Protein AF-0000000072586887 (afdb_homodimer)

Secondary structure (DSSP, 8-state):
-HHHHHHHHHHHHHHTTSTHHHHHHS--HHHHHHHHHHHHHHHHHHHHHHHHHIIIII--SS--SHHHHHHHHHHHHHTTTHHHHHHHHHHTT-GGG-SSHHHHHHHHT-GGGHHHHHHHHHHHHHHHHTTT-HHHHHHHHHHHHHHHHHHHHHHHHHHHHHHHHHSPPPSSSSHHHHHHHHHT---THHHHT----HHHHHHHHHHHHHHHHHHHHHHHHHHHHHHHHH--/-HHHHHHHHHHHHHHTTSTHHHHHHS--HHHHHHHHHHHHHHHHHHHHHHHHHIIIII--SS--SHHHHHHHHHHHHHTTTHHHHHHHHHHTT-GGG-SSHHHHHHHHT-GGGHHHHHHHHHHHHHHHHTTT-HHHHHHHHHHHHHHHHHHHHHHHHHHHHHHHHHSPPPSSSSHHHHHHHHHT---THHHHT----HHHHHHHHHHHHHHHHHHHHHHHHHHHHHHHHHH-

Organism: Burkholderia pseudomallei (strain K96243) (NCBI:txid272560)

Nearest PDB structures (foldseek):
  8twt-assembly1_A  TM=8.605E-01  e=7.115E-09  Aetokthonos hydrillicola
  8ji7-assembly1_A  TM=8.996E-01  e=1.789E-08  Aetokthonos hydrillicola Thurmond2011
  8ji7-assembly1_B  TM=8.968E-01  e=2.776E-08  Aetokthonos hydrillicola Thurmond2011
  8tww-assembly1_B  TM=8.960E-01  e=8.696E-08  Aetokthonos hydrillicola
  8zvh-assembly1_A  TM=8.916E-01  e=9.921E-08  Aetokthonos hydrillicola Thurmond2011

Solvent-accessible surface area (backbone atoms only — not comparable to full-atom values): 24276 Å² total; per-residue (Å²): 72,53,67,59,52,50,50,44,53,53,53,44,59,58,54,70,72,42,69,45,52,65,55,67,70,68,56,50,71,73,47,48,55,50,45,51,52,64,46,46,55,50,41,50,54,46,38,52,50,49,24,47,43,27,64,70,41,66,42,56,94,75,55,82,47,69,63,41,44,42,47,35,63,29,37,61,54,60,43,54,49,44,59,30,45,52,51,30,27,51,73,61,67,51,29,69,71,10,58,22,42,65,44,29,48,50,56,55,66,26,76,87,32,43,60,53,51,51,42,47,49,53,48,47,32,48,42,58,69,27,54,89,40,59,66,39,42,46,39,47,50,49,41,50,49,48,54,48,51,59,53,40,56,53,37,21,55,53,29,49,54,49,20,74,72,70,72,51,78,39,36,42,51,8,58,59,41,56,50,51,50,66,78,45,51,64,67,58,73,75,45,51,80,43,86,60,54,72,68,54,44,53,50,33,50,50,42,38,52,50,48,52,53,41,47,50,54,41,45,53,48,49,40,52,52,48,49,57,56,61,73,103,70,52,68,60,54,50,50,45,54,54,54,44,60,59,54,70,73,41,68,45,54,64,54,67,70,68,57,50,71,74,47,48,54,47,43,50,54,64,46,47,55,50,42,51,53,47,39,51,50,50,25,47,42,28,64,71,39,64,42,56,94,76,57,84,48,70,64,41,44,44,47,35,62,30,36,61,55,60,42,53,50,45,59,30,42,52,52,30,27,51,72,63,67,51,29,67,72,10,60,23,42,65,43,30,50,51,57,54,65,26,74,88,32,44,60,54,52,52,42,46,49,53,50,49,32,49,44,57,69,26,54,88,42,57,68,39,42,47,39,48,49,50,42,51,49,46,53,47,51,60,53,41,57,54,34,21,55,53,29,49,54,49,21,72,73,71,72,49,78,38,36,42,51,8,58,60,42,54,50,50,49,66,77,45,52,64,69,59,71,77,46,51,79,42,86,59,55,72,68,54,45,53,49,34,50,50,43,39,50,51,48,53,54,41,48,50,52,41,46,54,48,49,40,52,52,47,51,58,54,61,73,105

Structure (mmCIF, N/CA/C/O backbone):
data_AF-0000000072586887-model_v1
#
loop_
_entity.id
_entity.type
_entity.pdbx_description
1 polymer 'Iron-containing redox enzyme family protein'
#
loop_
_atom_site.group_PDB
_atom_site.id
_atom_site.type_symbol
_atom_site.label_atom_id
_atom_site.label_alt_id
_atom_site.label_comp_id
_atom_site.label_asym_id
_atom_site.label_entity_id
_atom_site.label_seq_id
_atom_site.pdbx_PDB_ins_code
_atom_site.Cartn_x
_atom_site.Cartn_y
_atom_site.Cartn_z
_atom_site.occupancy
_atom_site.B_iso_or_equiv
_atom_site.auth_seq_id
_atom_site.auth_comp_id
_atom_site.auth_asym_id
_atom_site.auth_atom_id
_atom_site.pdbx_PDB_model_num
ATOM 1 N N . MET A 1 1 ? 21.469 -9.984 -18.703 1 91.44 1 MET A N 1
ATOM 2 C CA . MET A 1 1 ? 20.094 -10.305 -18.328 1 91.44 1 MET A CA 1
ATOM 3 C C . MET A 1 1 ? 19.859 -11.812 -18.344 1 91.44 1 MET A C 1
ATOM 5 O O . MET A 1 1 ? 19.094 -12.336 -17.531 1 91.44 1 MET A O 1
ATOM 9 N N . ARG A 1 2 ? 20.594 -12.586 -19.078 1 89.19 2 ARG A N 1
ATOM 10 C CA . ARG A 1 2 ? 20.438 -14.039 -19.125 1 89.19 2 ARG A CA 1
ATOM 11 C C . ARG A 1 2 ? 20.734 -14.664 -17.766 1 89.19 2 ARG A C 1
ATOM 13 O O . ARG A 1 2 ? 20 -15.523 -17.297 1 89.19 2 ARG A O 1
ATOM 20 N N . GLU A 1 3 ? 21.797 -14.195 -17.188 1 91.81 3 GLU A N 1
ATOM 21 C CA . GLU A 1 3 ? 22.188 -14.734 -15.891 1 91.81 3 GLU A CA 1
ATOM 22 C C . GLU A 1 3 ? 21.125 -14.445 -14.828 1 91.81 3 GLU A C 1
ATOM 24 O O . GLU A 1 3 ? 20.859 -15.281 -13.961 1 91.81 3 GLU A O 1
ATOM 29 N N . ILE A 1 4 ? 20.578 -13.242 -14.883 1 95.81 4 ILE A N 1
ATOM 30 C CA . ILE A 1 4 ? 19.516 -12.859 -13.945 1 95.81 4 ILE A CA 1
ATOM 31 C C . ILE A 1 4 ? 18.312 -13.781 -14.133 1 95.81 4 ILE A C 1
ATOM 33 O O . ILE A 1 4 ? 17.766 -14.297 -13.156 1 95.81 4 ILE A O 1
ATOM 37 N N . LEU A 1 5 ? 17.922 -14.023 -15.328 1 92.62 5 LEU A N 1
ATOM 38 C CA . LEU A 1 5 ? 16.766 -14.867 -15.648 1 92.62 5 LEU A CA 1
ATOM 39 C C . LEU A 1 5 ? 17.016 -16.312 -15.234 1 92.62 5 LEU A C 1
ATOM 41 O O . LEU A 1 5 ? 16.109 -16.984 -14.758 1 92.62 5 LEU A O 1
ATOM 45 N N . GLU A 1 6 ? 18.234 -16.766 -15.406 1 92.81 6 GLU A N 1
ATOM 46 C CA . GLU A 1 6 ? 18.594 -18.109 -14.961 1 92.81 6 GLU A CA 1
ATOM 47 C C . GLU A 1 6 ? 18.5 -18.234 -13.445 1 92.81 6 GLU A C 1
ATOM 49 O O . GLU A 1 6 ? 18.031 -19.25 -12.93 1 92.81 6 GLU A O 1
ATOM 54 N N . THR A 1 7 ? 18.969 -17.203 -12.766 1 96.31 7 THR A N 1
ATOM 55 C CA . THR A 1 7 ? 18.844 -17.172 -11.312 1 96.31 7 THR A CA 1
ATOM 56 C C . THR A 1 7 ? 17.375 -17.266 -10.898 1 96.31 7 THR A C 1
ATOM 58 O O . THR A 1 7 ? 17.047 -18.016 -9.977 1 96.31 7 THR A O 1
ATOM 61 N N . ILE A 1 8 ? 16.516 -16.562 -11.539 1 96.5 8 ILE A N 1
ATOM 62 C CA . ILE A 1 8 ? 15.086 -16.562 -11.25 1 96.5 8 ILE A CA 1
ATOM 63 C C . ILE A 1 8 ? 14.523 -17.969 -11.461 1 96.5 8 ILE A C 1
ATOM 65 O O . ILE A 1 8 ? 13.766 -18.469 -10.633 1 96.5 8 ILE A O 1
ATOM 69 N N . HIS A 1 9 ? 14.914 -18.609 -12.531 1 94.44 9 HIS A N 1
ATOM 70 C CA . HIS A 1 9 ? 14.445 -19.969 -12.828 1 94.44 9 HIS A CA 1
ATOM 71 C C . HIS A 1 9 ? 14.883 -20.953 -11.742 1 94.44 9 HIS A C 1
ATOM 73 O O . HIS A 1 9 ? 14.102 -21.797 -11.32 1 94.44 9 HIS A O 1
ATOM 79 N N . LYS A 1 10 ? 16.078 -20.812 -11.328 1 96.81 10 LYS A N 1
ATOM 80 C CA . LYS A 1 10 ? 16.609 -21.688 -10.289 1 96.81 10 LYS A CA 1
ATOM 81 C C . LYS A 1 10 ? 15.867 -21.469 -8.969 1 96.81 10 LYS A C 1
ATOM 83 O O . LYS A 1 10 ? 15.484 -22.438 -8.305 1 96.81 10 LYS A O 1
ATOM 88 N N . LYS A 1 11 ? 15.695 -20.25 -8.602 1 97.44 11 LYS A N 1
ATOM 89 C CA . LYS A 1 11 ? 15.008 -19.938 -7.352 1 97.44 11 LYS A CA 1
ATOM 90 C C . LYS A 1 11 ? 13.547 -20.375 -7.402 1 97.44 11 LYS A C 1
ATOM 92 O O . LYS A 1 11 ? 13 -20.844 -6.398 1 97.44 11 LYS A O 1
ATOM 97 N N . LYS A 1 12 ? 12.93 -20.203 -8.516 1 96.38 12 LYS A N 1
ATOM 98 C CA . LYS A 1 12 ? 11.562 -20.688 -8.703 1 96.38 12 LYS A CA 1
ATOM 99 C C . LYS A 1 12 ? 11.461 -22.172 -8.438 1 96.38 12 LYS A C 1
ATOM 101 O O . LYS A 1 12 ? 10.562 -22.625 -7.723 1 96.38 12 LYS A O 1
ATOM 106 N N . ALA A 1 13 ? 12.336 -22.953 -8.969 1 95.44 13 ALA A N 1
ATOM 107 C CA . ALA A 1 13 ? 12.336 -24.391 -8.805 1 95.44 13 ALA A CA 1
ATOM 108 C C . ALA A 1 13 ? 12.477 -24.781 -7.332 1 95.44 13 ALA A C 1
ATOM 110 O O . ALA A 1 13 ? 11.844 -25.734 -6.871 1 95.44 13 ALA A O 1
ATOM 111 N N . ALA A 1 14 ? 13.219 -24.016 -6.637 1 95.94 14 ALA A N 1
ATOM 112 C CA . ALA A 1 14 ? 13.469 -24.312 -5.227 1 95.94 14 ALA A CA 1
ATOM 113 C C . ALA A 1 14 ? 12.227 -24.031 -4.383 1 95.94 14 ALA A C 1
ATOM 115 O O . ALA A 1 14 ? 12.078 -24.594 -3.293 1 95.94 14 ALA A O 1
ATOM 116 N N . LEU A 1 15 ? 11.336 -23.203 -4.84 1 95.56 15 LEU A N 1
ATOM 117 C CA . LEU A 1 15 ? 10.125 -22.859 -4.102 1 95.56 15 LEU A CA 1
ATOM 118 C C . LEU A 1 15 ? 9.211 -24.078 -3.957 1 95.56 15 LEU A C 1
ATOM 120 O O . LEU A 1 15 ? 8.43 -24.156 -3.012 1 95.56 15 LEU A O 1
ATOM 124 N N . LEU A 1 16 ? 9.273 -25 -4.879 1 92.38 16 LEU A N 1
ATOM 125 C CA . LEU A 1 16 ? 8.359 -26.141 -4.949 1 92.38 16 LEU A CA 1
ATOM 126 C C . LEU A 1 16 ? 8.562 -27.078 -3.756 1 92.38 16 LEU A C 1
ATOM 128 O O . LEU A 1 16 ? 7.688 -27.891 -3.447 1 92.38 16 LEU A O 1
ATOM 132 N N . ASP A 1 17 ? 9.68 -26.922 -3.076 1 94.62 17 ASP A N 1
ATOM 133 C CA . ASP A 1 17 ? 9.984 -27.75 -1.91 1 94.62 17 ASP A CA 1
ATOM 134 C C . ASP A 1 17 ? 9.312 -27.188 -0.655 1 94.62 17 ASP A C 1
ATOM 136 O O . ASP A 1 17 ? 9.344 -27.828 0.403 1 94.62 17 ASP A O 1
ATOM 140 N N . HIS A 1 18 ? 8.742 -26.062 -0.739 1 96.69 18 HIS A N 1
ATOM 141 C CA . HIS A 1 18 ? 8.125 -25.453 0.439 1 96.69 18 HIS A CA 1
ATOM 142 C C . HIS A 1 18 ? 6.977 -26.312 0.954 1 96.69 18 HIS A C 1
ATOM 144 O O . HIS A 1 18 ? 6.176 -26.828 0.167 1 96.69 18 HIS A O 1
ATOM 150 N N . PRO A 1 19 ? 6.781 -26.406 2.246 1 95.81 19 PRO A N 1
ATOM 151 C CA . PRO A 1 19 ? 5.801 -27.312 2.854 1 95.81 19 PRO A CA 1
ATOM 152 C C . PRO A 1 19 ? 4.359 -26.922 2.539 1 95.81 19 PRO A C 1
ATOM 154 O O . PRO A 1 19 ? 3.443 -27.719 2.713 1 95.81 19 PRO A O 1
ATOM 157 N N . VAL A 1 20 ? 4.129 -25.734 2.105 1 95.56 20 VAL A N 1
ATOM 158 C CA . VAL A 1 20 ? 2.768 -25.297 1.824 1 95.56 20 VAL A CA 1
ATOM 159 C C . VAL A 1 20 ? 2.188 -26.109 0.671 1 95.56 20 VAL A C 1
ATOM 161 O O . VAL A 1 20 ? 0.978 -26.344 0.619 1 95.56 20 VAL A O 1
ATOM 164 N N . PHE A 1 21 ? 2.965 -26.594 -0.231 1 93.75 21 PHE A N 1
ATOM 165 C CA . PHE A 1 21 ? 2.455 -27.219 -1.441 1 93.75 21 PHE A CA 1
ATOM 166 C C . PHE A 1 21 ? 1.949 -28.625 -1.146 1 93.75 21 PHE A C 1
ATOM 168 O O . PHE A 1 21 ? 0.807 -28.969 -1.468 1 93.75 21 PHE A O 1
ATOM 175 N N . PRO A 1 22 ? 2.719 -29.484 -0.421 1 92.88 22 PRO A N 1
ATOM 176 C CA . PRO A 1 22 ? 2.121 -30.766 -0.021 1 92.88 22 PRO A CA 1
ATOM 177 C C . PRO A 1 22 ? 0.911 -30.594 0.895 1 92.88 22 PRO A C 1
ATOM 179 O O . PRO A 1 22 ? -0.019 -31.406 0.857 1 92.88 22 PRO A O 1
ATOM 182 N N . GLN A 1 23 ? 0.896 -29.562 1.711 1 94.06 23 GLN A N 1
ATOM 183 C CA . GLN A 1 23 ? -0.272 -29.266 2.533 1 94.06 23 GLN A CA 1
ATOM 184 C C . GLN A 1 23 ? -1.521 -29.094 1.675 1 94.06 23 GLN A C 1
ATOM 186 O O . GLN A 1 23 ? -2.578 -29.641 1.989 1 94.06 23 GLN A O 1
ATOM 191 N N . LEU A 1 24 ? -1.366 -28.391 0.565 1 92.94 24 LEU A N 1
ATOM 192 C CA . LEU A 1 24 ? -2.502 -28.047 -0.286 1 92.94 24 LEU A CA 1
ATOM 193 C C . LEU A 1 24 ? -2.895 -29.234 -1.163 1 92.94 24 LEU A C 1
ATOM 195 O O . LEU A 1 24 ? -3.996 -29.266 -1.715 1 92.94 24 LEU A O 1
ATOM 199 N N . GLU A 1 25 ? -2.047 -30.203 -1.308 1 89.5 25 GLU A N 1
ATOM 200 C CA . GLU A 1 25 ? -2.348 -31.422 -2.062 1 89.5 25 GLU A CA 1
ATOM 201 C C . GLU A 1 25 ? -3.223 -32.375 -1.25 1 89.5 25 GLU A C 1
ATOM 203 O O . GLU A 1 25 ? -3.896 -33.25 -1.813 1 89.5 25 GLU A O 1
ATOM 208 N N . SER A 1 26 ? -3.203 -32.219 0.009 1 89.94 26 SER A N 1
ATOM 209 C CA . SER A 1 26 ? -3.844 -33.188 0.884 1 89.94 26 SER A CA 1
ATOM 210 C C . SER A 1 26 ? -5.168 -32.656 1.423 1 89.94 26 SER A C 1
ATOM 212 O O . SER A 1 26 ? -5.789 -33.312 2.281 1 89.94 26 SER A O 1
ATOM 214 N N . VAL A 1 27 ? -5.539 -31.578 0.948 1 92.81 27 VAL A N 1
ATOM 215 C CA . VAL A 1 27 ? -6.727 -30.969 1.535 1 92.81 27 VAL A CA 1
ATOM 216 C C . VAL A 1 27 ? -7.98 -31.594 0.942 1 92.81 27 VAL A C 1
ATOM 218 O O . VAL A 1 27 ? -7.977 -32.031 -0.212 1 92.81 27 VAL A O 1
ATOM 221 N N . THR A 1 28 ? -9.062 -31.688 1.748 1 93.94 28 THR A N 1
ATOM 222 C CA . THR A 1 28 ? -10.375 -32.188 1.336 1 93.94 28 THR A CA 1
ATOM 223 C C . THR A 1 28 ? -11.203 -31.047 0.727 1 93.94 28 THR A C 1
ATOM 225 O O . THR A 1 28 ? -10.836 -29.875 0.821 1 93.94 28 THR A O 1
ATOM 228 N N . LEU A 1 29 ? -12.328 -31.438 0.106 1 94.25 29 LEU A N 1
ATOM 229 C CA . LEU A 1 29 ? -13.188 -30.453 -0.547 1 94.25 29 LEU A CA 1
ATOM 230 C C . LEU A 1 29 ? -13.734 -29.453 0.463 1 94.25 29 LEU A C 1
ATOM 232 O O . LEU A 1 29 ? -13.711 -28.25 0.222 1 94.25 29 LEU A O 1
ATOM 236 N N . PRO A 1 30 ? -14.227 -29.906 1.671 1 93.69 30 PRO A N 1
ATOM 237 C CA . PRO A 1 30 ? -14.672 -28.922 2.666 1 93.69 30 PRO A CA 1
ATOM 238 C C . PRO A 1 30 ? -13.555 -27.969 3.1 1 93.69 30 PRO A C 1
ATOM 240 O O . PRO A 1 30 ? -13.797 -26.781 3.307 1 93.69 30 PRO A O 1
ATOM 243 N N . GLU A 1 31 ? -12.367 -28.469 3.156 1 94.06 31 GLU A N 1
ATOM 244 C CA . GLU A 1 31 ? -11.219 -27.656 3.521 1 94.06 31 GLU A CA 1
ATOM 245 C C . GLU A 1 31 ? -10.891 -26.641 2.426 1 94.06 31 GLU A C 1
ATOM 247 O O . GLU A 1 31 ? -10.547 -25.484 2.715 1 94.06 31 GLU A O 1
ATOM 252 N N . ILE A 1 32 ? -10.992 -27.094 1.201 1 94.75 32 ILE A N 1
ATOM 253 C CA . ILE A 1 32 ? -10.758 -26.203 0.069 1 94.75 32 ILE A CA 1
ATOM 254 C C . ILE A 1 32 ? -11.719 -25.016 0.136 1 94.75 32 ILE A C 1
ATOM 256 O O . ILE A 1 32 ? -11.305 -23.859 0.026 1 94.75 32 ILE A O 1
ATOM 260 N N . LYS A 1 33 ? -12.969 -25.297 0.358 1 94.38 33 LYS A N 1
ATOM 261 C CA . LYS A 1 33 ? -13.992 -24.25 0.416 1 94.38 33 LYS A CA 1
ATOM 262 C C . LYS A 1 33 ? -13.711 -23.266 1.545 1 94.38 33 LYS A C 1
ATOM 264 O O . LYS A 1 33 ? -13.781 -22.047 1.349 1 94.38 33 LYS A O 1
ATOM 269 N N . GLU A 1 34 ? -13.312 -23.844 2.656 1 93.5 34 GLU A N 1
ATOM 270 C CA . GLU A 1 34 ? -13.016 -23 3.807 1 93.5 34 GLU A CA 1
ATOM 271 C C . GLU A 1 34 ? -11.758 -22.172 3.574 1 93.5 34 GLU A C 1
ATOM 273 O O . GLU A 1 34 ? -11.742 -20.969 3.857 1 93.5 34 GLU A O 1
ATOM 278 N N . MET A 1 35 ? -10.734 -22.719 3.055 1 93.69 35 MET A N 1
ATOM 279 C CA . MET A 1 35 ? -9.484 -22.031 2.779 1 93.69 35 MET A CA 1
ATOM 280 C C . MET A 1 35 ? -9.703 -20.891 1.79 1 93.69 35 MET A C 1
ATOM 282 O O . MET A 1 35 ? -9.211 -19.781 1.997 1 93.69 35 MET A O 1
ATOM 286 N N . MET A 1 36 ? -10.469 -21.125 0.766 1 94.38 36 MET A N 1
ATOM 287 C CA . MET A 1 36 ? -10.695 -20.109 -0.257 1 94.38 36 MET A CA 1
ATOM 288 C C . MET A 1 36 ? -11.523 -18.953 0.298 1 94.38 36 MET A C 1
ATOM 290 O O . MET A 1 36 ? -11.305 -17.797 -0.065 1 94.38 36 MET A O 1
ATOM 294 N N . ARG A 1 37 ? -12.422 -19.297 1.161 1 93.56 37 ARG A N 1
ATOM 295 C CA . ARG A 1 37 ? -13.219 -18.281 1.817 1 93.56 37 ARG A CA 1
ATOM 296 C C . ARG A 1 37 ? -12.352 -17.391 2.699 1 93.56 37 ARG A C 1
ATOM 298 O O . ARG A 1 37 ? -12.57 -16.172 2.771 1 93.56 37 ARG A O 1
ATOM 305 N N . VAL A 1 38 ? -11.367 -17.953 3.316 1 93.5 38 VAL A N 1
ATOM 306 C CA . VAL A 1 38 ? -10.461 -17.234 4.191 1 93.5 38 VAL A CA 1
ATOM 307 C C . VAL A 1 38 ? -9.477 -16.422 3.35 1 93.5 38 VAL A C 1
ATOM 309 O O . VAL A 1 38 ? -9.172 -15.266 3.678 1 93.5 38 VAL A O 1
ATOM 312 N N . TRP A 1 39 ? -9.039 -16.922 2.209 1 94.56 39 TRP A N 1
ATOM 313 C CA . TRP A 1 39 ? -8.023 -16.312 1.368 1 94.56 39 TRP A CA 1
ATOM 314 C C . TRP A 1 39 ? -8.586 -15.102 0.625 1 94.56 39 TRP A C 1
ATOM 316 O O . TRP A 1 39 ? -7.91 -14.086 0.474 1 94.56 39 TRP A O 1
ATOM 326 N N . SER A 1 40 ? -9.758 -15.203 0.177 1 95.88 40 SER A N 1
ATOM 327 C CA . SER A 1 40 ? -10.281 -14.328 -0.866 1 95.88 40 SER A CA 1
ATOM 328 C C . SER A 1 40 ? -10.297 -12.875 -0.406 1 95.88 40 SER A C 1
ATOM 330 O O . SER A 1 40 ? -9.875 -11.977 -1.14 1 95.88 40 SER A O 1
ATOM 332 N N . PRO A 1 41 ? -10.695 -12.586 0.876 1 96.12 41 PRO A N 1
ATOM 333 C CA . PRO A 1 41 ? -10.664 -11.172 1.253 1 96.12 41 PRO A CA 1
ATOM 334 C C . PRO A 1 41 ? -9.242 -10.625 1.356 1 96.12 41 PRO A C 1
ATOM 336 O O . PRO A 1 41 ? -9.016 -9.43 1.141 1 96.12 41 PRO A O 1
ATOM 339 N N . LEU A 1 42 ? -8.305 -11.484 1.656 1 95.5 42 LEU A N 1
ATOM 340 C CA . LEU A 1 42 ? -6.914 -11.086 1.81 1 95.5 42 LEU A CA 1
ATOM 341 C C . LEU A 1 42 ? -6.305 -10.719 0.461 1 95.5 42 LEU A C 1
ATOM 343 O O . LEU A 1 42 ? -5.277 -10.039 0.404 1 95.5 42 LEU A O 1
ATOM 347 N N . LEU A 1 43 ? -6.941 -11.109 -0.604 1 96.56 43 LEU A N 1
ATOM 348 C CA . LEU A 1 43 ? -6.445 -10.852 -1.95 1 96.56 43 LEU A CA 1
ATOM 349 C C . LEU A 1 43 ? -6.777 -9.43 -2.389 1 96.56 43 LEU A C 1
ATOM 351 O O . LEU A 1 43 ? -6.223 -8.93 -3.369 1 96.56 43 LEU A O 1
ATOM 355 N N . ILE A 1 44 ? -7.719 -8.758 -1.678 1 98.69 44 ILE A N 1
ATOM 356 C CA . ILE A 1 44 ? -8.156 -7.434 -2.107 1 98.69 44 ILE A CA 1
ATOM 357 C C . ILE A 1 44 ? -6.965 -6.48 -2.129 1 98.69 44 ILE A C 1
ATOM 359 O O . ILE A 1 44 ? -6.629 -5.918 -3.176 1 98.69 44 ILE A O 1
ATOM 363 N N . HIS A 1 45 ? -6.289 -6.375 -1.012 1 98.75 45 HIS A N 1
ATOM 364 C CA . HIS A 1 45 ? -5.133 -5.488 -0.956 1 98.75 45 HIS A CA 1
ATOM 365 C C . HIS A 1 45 ? -4.051 -5.934 -1.932 1 98.75 45 HIS A C 1
ATOM 367 O O . HIS A 1 45 ? -3.43 -5.102 -2.6 1 98.75 45 HIS A O 1
ATOM 373 N N . LEU A 1 46 ? -3.826 -7.219 -2.029 1 98.19 46 LEU A N 1
ATOM 374 C CA . LEU A 1 46 ? -2.801 -7.773 -2.906 1 98.19 46 LEU A CA 1
ATOM 375 C C . LEU A 1 46 ? -3.059 -7.387 -4.359 1 98.19 46 LEU A C 1
ATOM 377 O O . LEU A 1 46 ? -2.193 -6.797 -5.012 1 98.19 46 LEU A O 1
ATOM 381 N N . ALA A 1 47 ? -4.25 -7.645 -4.836 1 98.19 47 ALA A N 1
ATOM 382 C CA . ALA A 1 47 ? -4.586 -7.418 -6.238 1 98.19 47 ALA A CA 1
ATOM 383 C C . ALA A 1 47 ? -4.598 -5.93 -6.57 1 98.19 47 ALA A C 1
ATOM 385 O O . ALA A 1 47 ? -4.113 -5.516 -7.625 1 98.19 47 ALA A O 1
ATOM 386 N N . MET A 1 48 ? -5.082 -5.164 -5.672 1 98.81 48 MET A N 1
ATOM 387 C CA . MET A 1 48 ? -5.234 -3.742 -5.965 1 98.81 48 MET A CA 1
ATOM 388 C C . MET A 1 48 ? -3.896 -3.018 -5.867 1 98.81 48 MET A C 1
ATOM 390 O O . MET A 1 48 ? -3.639 -2.072 -6.613 1 98.81 48 MET A O 1
ATOM 394 N N . THR A 1 49 ? -3.076 -3.408 -4.895 1 98.75 49 THR A N 1
ATOM 395 C CA . THR A 1 49 ? -1.728 -2.857 -4.84 1 98.75 49 THR A CA 1
ATOM 396 C C . THR A 1 49 ? -0.926 -3.271 -6.074 1 98.75 49 THR A C 1
ATOM 398 O O . THR A 1 49 ? -0.151 -2.479 -6.609 1 98.75 49 THR A O 1
ATOM 401 N N . PHE A 1 50 ? -1.118 -4.496 -6.516 1 98.31 50 PHE A N 1
ATOM 402 C CA . PHE A 1 50 ? -0.448 -4.945 -7.734 1 98.31 50 PHE A CA 1
ATOM 403 C C . PHE A 1 50 ? -0.877 -4.102 -8.93 1 98.31 50 PHE A C 1
ATOM 405 O O . PHE A 1 50 ? -0.05 -3.73 -9.766 1 98.31 50 PHE A O 1
ATOM 412 N N . ARG A 1 51 ? -2.156 -3.824 -9.008 1 98.38 51 ARG A N 1
ATOM 413 C CA . ARG A 1 51 ? -2.646 -2.922 -10.039 1 98.38 51 ARG A CA 1
ATOM 414 C C . ARG A 1 51 ? -1.919 -1.582 -9.992 1 98.38 51 ARG A C 1
ATOM 416 O O . ARG A 1 51 ? -1.454 -1.084 -11.023 1 98.38 51 ARG A O 1
ATOM 423 N N . ASP A 1 52 ? -1.817 -1.007 -8.812 1 98.69 52 ASP A N 1
ATOM 424 C CA . ASP A 1 52 ? -1.146 0.279 -8.641 1 98.69 52 ASP A CA 1
ATOM 425 C C . ASP A 1 52 ? 0.319 0.193 -9.062 1 98.69 52 ASP A C 1
ATOM 427 O O . ASP A 1 52 ? 0.836 1.1 -9.719 1 98.69 52 ASP A O 1
ATOM 431 N N . ILE A 1 53 ? 1.022 -0.878 -8.688 1 98.56 53 ILE A N 1
ATOM 432 C CA . ILE A 1 53 ? 2.424 -1.072 -9.039 1 98.56 53 ILE A CA 1
ATOM 433 C C . ILE A 1 53 ? 2.58 -1.047 -10.555 1 98.56 53 ILE A C 1
ATOM 435 O O . ILE A 1 53 ? 3.453 -0.355 -11.086 1 98.56 53 ILE A O 1
ATOM 439 N N . ASN A 1 54 ? 1.716 -1.771 -11.266 1 98 54 ASN A N 1
ATOM 440 C CA . ASN A 1 54 ? 1.774 -1.84 -12.719 1 98 54 ASN A CA 1
ATOM 441 C C . ASN A 1 54 ? 1.558 -0.47 -13.359 1 98 54 ASN A C 1
ATOM 443 O O . ASN A 1 54 ? 2.322 -0.057 -14.227 1 98 54 ASN A O 1
ATOM 447 N N . ARG A 1 55 ? 0.609 0.245 -12.836 1 97.75 55 ARG A N 1
ATOM 448 C CA . ARG A 1 55 ? 0.227 1.527 -13.414 1 97.75 55 ARG A CA 1
ATOM 449 C C . ARG A 1 55 ? 1.246 2.609 -13.07 1 97.75 55 ARG A C 1
ATOM 451 O O . ARG A 1 55 ? 1.57 3.451 -13.914 1 97.75 55 ARG A O 1
ATOM 458 N N . MET A 1 56 ? 1.783 2.533 -11.914 1 97.94 56 MET A N 1
ATOM 459 C CA . MET A 1 56 ? 2.533 3.67 -11.383 1 97.94 56 MET A CA 1
ATOM 460 C C . MET A 1 56 ? 4.023 3.512 -11.656 1 97.94 56 MET A C 1
ATOM 462 O O . MET A 1 56 ? 4.738 4.504 -11.82 1 97.94 56 MET A O 1
ATOM 466 N N . TYR A 1 57 ? 4.457 2.281 -11.688 1 98.31 57 TYR A N 1
ATOM 467 C CA . TYR A 1 57 ? 5.906 2.121 -11.656 1 98.31 57 TYR A CA 1
ATOM 468 C C . TYR A 1 57 ? 6.391 1.349 -12.883 1 98.31 57 TYR A C 1
ATOM 470 O O . TYR A 1 57 ? 7.477 1.616 -13.398 1 98.31 57 TYR A O 1
ATOM 478 N N . TYR A 1 58 ? 5.633 0.419 -13.359 1 98.19 58 TYR A N 1
ATOM 479 C CA . TYR A 1 58 ? 6.121 -0.407 -14.461 1 98.19 58 TYR A CA 1
ATOM 480 C C . TYR A 1 58 ? 5.734 0.191 -15.805 1 98.19 58 TYR A C 1
ATOM 482 O O . TYR A 1 58 ? 6.539 0.214 -16.734 1 98.19 58 TYR A O 1
ATOM 490 N N . HIS A 1 59 ? 4.535 0.703 -15.945 1 98.38 59 HIS A N 1
ATOM 491 C CA . HIS A 1 59 ? 4.02 1.193 -17.219 1 98.38 59 HIS A CA 1
ATOM 492 C C . HIS A 1 59 ? 4.773 2.434 -17.672 1 98.38 59 HIS A C 1
ATOM 494 O O . HIS A 1 59 ? 5.043 3.336 -16.875 1 98.38 59 HIS A O 1
ATOM 500 N N . TYR A 1 60 ? 5.137 2.432 -18.969 1 98.12 60 TYR A N 1
ATOM 501 C CA . TYR A 1 60 ? 5.68 3.615 -19.625 1 98.12 60 TYR A CA 1
ATOM 502 C C . TYR A 1 60 ? 4.582 4.406 -20.328 1 98.12 60 TYR A C 1
ATOM 504 O O . TYR A 1 60 ? 3.91 3.885 -21.219 1 98.12 60 TYR A O 1
ATOM 512 N N . GLU A 1 61 ? 4.43 5.645 -19.953 1 97 61 GLU A N 1
ATOM 513 C CA . GLU A 1 61 ? 3.432 6.484 -20.609 1 97 61 GLU A CA 1
ATOM 514 C C . GLU A 1 61 ? 3.766 6.695 -22.078 1 97 61 GLU A C 1
ATOM 516 O O . GLU A 1 61 ? 2.875 6.676 -22.938 1 97 61 GLU A O 1
ATOM 521 N N . LYS A 1 62 ? 5.094 6.914 -22.344 1 97.69 62 LYS A N 1
ATOM 522 C CA . LYS A 1 62 ? 5.605 7.09 -23.703 1 97.69 62 LYS A CA 1
ATOM 523 C C . LYS A 1 62 ? 6.773 6.148 -23.984 1 97.69 62 LYS A C 1
ATOM 525 O O . LYS A 1 62 ? 7.93 6.574 -24 1 97.69 62 LYS A O 1
ATOM 530 N N . PRO A 1 63 ? 6.441 4.855 -24.25 1 97.69 63 PRO A N 1
ATOM 531 C CA . PRO A 1 63 ? 7.531 3.916 -24.516 1 97.69 63 PRO A CA 1
ATOM 532 C C . PRO A 1 63 ? 8.383 4.324 -25.719 1 97.69 63 PRO A C 1
ATOM 534 O O . PRO A 1 63 ? 7.844 4.715 -26.75 1 97.69 63 PRO A O 1
ATOM 537 N N . GLU A 1 64 ? 9.625 4.191 -25.594 1 97.25 64 GLU A N 1
ATOM 538 C CA . GLU A 1 64 ? 10.539 4.754 -26.578 1 97.25 64 GLU A CA 1
ATOM 539 C C . GLU A 1 64 ? 11.312 3.658 -27.297 1 97.25 64 GLU A C 1
ATOM 541 O O . GLU A 1 64 ? 12.086 3.938 -28.219 1 97.25 64 GLU A O 1
ATOM 546 N N . ASN A 1 65 ? 11.289 2.436 -26.953 1 95.38 65 ASN A N 1
ATOM 547 C CA . ASN A 1 65 ? 12.023 1.33 -27.562 1 95.38 65 ASN A CA 1
ATOM 548 C C . ASN A 1 65 ? 11.297 0.003 -27.359 1 95.38 65 ASN A C 1
ATOM 550 O O . ASN A 1 65 ? 10.25 -0.047 -26.719 1 95.38 65 ASN A O 1
ATOM 554 N N . GLU A 1 66 ? 11.859 -0.948 -27.891 1 94.62 66 GLU A N 1
ATOM 555 C CA . GLU A 1 66 ? 11.211 -2.254 -27.922 1 94.62 66 GLU A CA 1
ATOM 556 C C . GLU A 1 66 ? 11.094 -2.85 -26.516 1 94.62 66 GLU A C 1
ATOM 558 O O . GLU A 1 66 ? 10.133 -3.555 -26.219 1 94.62 66 GLU A O 1
ATOM 563 N N . LEU A 1 67 ? 12.07 -2.568 -25.656 1 95.94 67 LEU A N 1
ATOM 564 C CA . LEU A 1 67 ? 12.031 -3.086 -24.281 1 95.94 67 LEU A CA 1
ATOM 565 C C . LEU A 1 67 ? 10.836 -2.521 -23.531 1 95.94 67 LEU A C 1
ATOM 567 O O . LEU A 1 67 ? 10.086 -3.27 -22.891 1 95.94 67 LEU A O 1
ATOM 571 N N . GLU A 1 68 ? 10.648 -1.221 -23.656 1 97.12 68 GLU A N 1
ATOM 572 C CA . GLU A 1 68 ? 9.562 -0.532 -22.969 1 97.12 68 GLU A CA 1
ATOM 573 C C . GLU A 1 68 ? 8.203 -0.957 -23.516 1 97.12 68 GLU A C 1
ATOM 575 O O . GLU A 1 68 ? 7.242 -1.116 -22.766 1 97.12 68 GLU A O 1
ATOM 580 N N . ILE A 1 69 ? 8.156 -1.225 -24.75 1 96.38 69 ILE A N 1
ATOM 581 C CA . ILE A 1 69 ? 6.926 -1.679 -25.391 1 96.38 69 ILE A CA 1
ATOM 582 C C . ILE A 1 69 ? 6.574 -3.078 -24.891 1 96.38 69 ILE A C 1
ATOM 584 O O . ILE A 1 69 ? 5.418 -3.352 -24.562 1 96.38 69 ILE A O 1
ATOM 588 N N . ALA A 1 70 ? 7.562 -3.936 -24.844 1 94.5 70 ALA A N 1
ATOM 589 C CA . ALA A 1 70 ? 7.34 -5.293 -24.344 1 94.5 70 ALA A CA 1
ATOM 590 C C . ALA A 1 70 ? 6.828 -5.281 -22.906 1 94.5 70 ALA A C 1
ATOM 592 O O . ALA A 1 70 ? 5.949 -6.07 -22.547 1 94.5 70 ALA A O 1
ATOM 593 N N . ILE A 1 71 ? 7.363 -4.41 -22.109 1 96.38 71 ILE A N 1
ATOM 594 C CA . ILE A 1 71 ? 6.918 -4.285 -20.719 1 96.38 71 ILE A CA 1
ATOM 595 C C . ILE A 1 71 ? 5.469 -3.805 -20.688 1 96.38 71 ILE A C 1
ATOM 597 O O . ILE A 1 71 ? 4.637 -4.383 -19.984 1 96.38 71 ILE A O 1
ATOM 601 N N . ASN A 1 72 ? 5.105 -2.785 -21.453 1 96.56 72 ASN A N 1
ATOM 602 C CA . ASN A 1 72 ? 3.744 -2.26 -21.484 1 96.56 72 ASN A CA 1
ATOM 603 C C . ASN A 1 72 ? 2.738 -3.322 -21.906 1 96.56 72 ASN A C 1
ATOM 605 O O . ASN A 1 72 ? 1.635 -3.396 -21.375 1 96.56 72 ASN A O 1
ATOM 609 N N . ASP A 1 73 ? 3.129 -4.188 -22.812 1 93.75 73 ASP A N 1
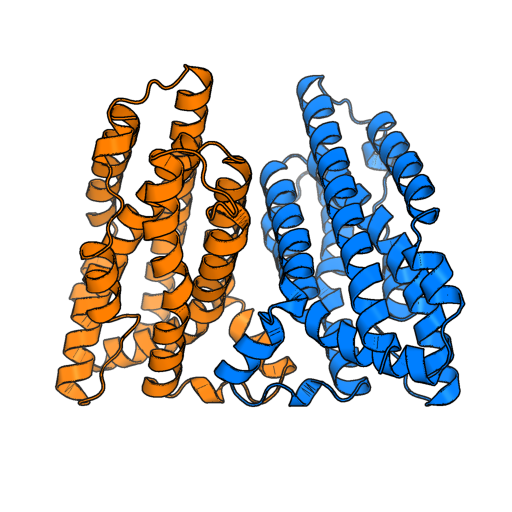ATOM 610 C CA . ASP A 1 73 ? 2.246 -5.242 -23.297 1 93.75 73 ASP A CA 1
ATOM 611 C C . ASP A 1 73 ? 1.851 -6.188 -22.156 1 93.75 73 ASP A C 1
ATOM 613 O O . ASP A 1 73 ? 0.696 -6.609 -22.078 1 93.75 73 ASP A O 1
ATOM 617 N N . HIS A 1 74 ? 2.781 -6.449 -21.375 1 93.12 74 HIS A N 1
ATOM 618 C CA . HIS A 1 74 ? 2.547 -7.355 -20.266 1 93.12 74 HIS A CA 1
ATOM 619 C C . HIS A 1 74 ? 1.825 -6.648 -19.109 1 93.12 74 HIS A C 1
ATOM 621 O O . HIS A 1 74 ? 0.844 -7.168 -18.578 1 93.12 74 HIS A O 1
ATOM 627 N N . VAL A 1 75 ? 2.27 -5.477 -18.797 1 94.94 75 VAL A N 1
ATOM 628 C CA . VAL A 1 75 ? 1.786 -4.703 -17.672 1 94.94 75 VAL A CA 1
ATOM 629 C C . VAL A 1 75 ? 0.318 -4.336 -17.875 1 94.94 75 VAL A C 1
ATOM 631 O O . VAL A 1 75 ? -0.465 -4.316 -16.922 1 94.94 75 VAL A O 1
ATOM 634 N N . ASP A 1 76 ? -0.093 -4.125 -19.031 1 93.62 76 ASP A N 1
ATOM 635 C CA . ASP A 1 76 ? -1.465 -3.725 -19.344 1 93.62 76 ASP A CA 1
ATOM 636 C C . ASP A 1 76 ? -2.439 -4.871 -19.078 1 93.62 76 ASP A C 1
ATOM 638 O O . ASP A 1 76 ? -3.578 -4.645 -18.672 1 93.62 76 ASP A O 1
ATOM 642 N N . VAL A 1 77 ? -1.965 -6.055 -19.266 1 92.88 77 VAL A N 1
ATOM 643 C CA . VAL A 1 77 ? -2.771 -7.234 -18.969 1 92.88 77 VAL A CA 1
ATOM 644 C C . VAL A 1 77 ? -2.863 -7.434 -17.453 1 92.88 77 VAL A C 1
ATOM 646 O O . VAL A 1 77 ? -3.957 -7.578 -16.906 1 92.88 77 VAL A O 1
ATOM 649 N N . ASP A 1 78 ? -1.767 -7.332 -16.766 1 92.94 78 ASP A N 1
ATOM 650 C CA . ASP A 1 78 ? -1.683 -7.559 -15.32 1 92.94 78 ASP A CA 1
ATOM 651 C C . ASP A 1 78 ? -2.537 -6.551 -14.555 1 92.94 78 ASP A C 1
ATOM 653 O O . ASP A 1 78 ? -3.098 -6.871 -13.508 1 92.94 78 ASP A O 1
ATOM 657 N N . THR A 1 79 ? -2.645 -5.402 -15.125 1 95.31 79 THR A N 1
ATOM 658 C CA . THR A 1 79 ? -3.359 -4.305 -14.484 1 95.31 79 THR A CA 1
ATOM 659 C C . THR A 1 79 ? -4.84 -4.645 -14.328 1 95.31 79 THR A C 1
ATOM 661 O O . THR A 1 79 ? -5.52 -4.098 -13.461 1 95.31 79 THR A O 1
ATOM 664 N N . GLU A 1 80 ? -5.359 -5.613 -15.047 1 95.31 80 GLU A N 1
ATOM 665 C CA . GLU A 1 80 ? -6.801 -5.832 -15.109 1 95.31 80 GLU A CA 1
ATOM 666 C C . GLU A 1 80 ? -7.207 -7.066 -14.305 1 95.31 80 GLU A C 1
ATOM 668 O O . GLU A 1 80 ? -8.398 -7.34 -14.141 1 95.31 80 GLU A O 1
ATOM 673 N N . HIS A 1 81 ? -6.281 -7.754 -13.719 1 95.31 81 HIS A N 1
ATOM 674 C CA . HIS A 1 81 ? -6.543 -9.039 -13.078 1 95.31 81 HIS A CA 1
ATOM 675 C C . HIS A 1 81 ? -7.418 -8.867 -11.844 1 95.31 81 HIS A C 1
ATOM 677 O O . HIS A 1 81 ? -8.117 -9.805 -11.438 1 95.31 81 HIS A O 1
ATOM 683 N N . TRP A 1 82 ? -7.449 -7.676 -11.305 1 97.5 82 TRP A N 1
ATOM 684 C CA . TRP A 1 82 ? -8.211 -7.465 -10.078 1 97.5 82 TRP A CA 1
ATOM 685 C C . TRP A 1 82 ? -9.695 -7.688 -10.312 1 97.5 82 TRP A C 1
ATOM 687 O O . TRP A 1 82 ? -10.438 -8.039 -9.391 1 97.5 82 TRP A O 1
ATOM 697 N N . HIS A 1 83 ? -10.203 -7.625 -11.547 1 97.88 83 HIS A N 1
ATOM 698 C CA . HIS A 1 83 ? -11.602 -7.906 -11.852 1 97.88 83 HIS A CA 1
ATOM 699 C C . HIS A 1 83 ? -11.945 -9.359 -11.555 1 97.88 83 HIS A C 1
ATOM 701 O O . HIS A 1 83 ? -13.047 -9.656 -11.086 1 97.88 83 HIS A O 1
ATOM 707 N N . MET A 1 84 ? -11.008 -10.242 -11.844 1 98.06 84 MET A N 1
ATOM 708 C CA . MET A 1 84 ? -11.211 -11.656 -11.539 1 98.06 84 MET A CA 1
ATOM 709 C C . MET A 1 84 ? -11.289 -11.883 -10.031 1 98.06 84 MET A C 1
ATOM 711 O O . MET A 1 84 ? -12.055 -12.727 -9.562 1 98.06 84 MET A O 1
ATOM 715 N N . MET A 1 85 ? -10.492 -11.148 -9.297 1 98.44 85 MET A N 1
ATOM 716 C CA . MET A 1 85 ? -10.523 -11.242 -7.836 1 98.44 85 MET A CA 1
ATOM 717 C C . MET A 1 85 ? -11.883 -10.812 -7.293 1 98.44 85 MET A C 1
ATOM 719 O O . MET A 1 85 ? -12.445 -11.477 -6.418 1 98.44 85 MET A O 1
ATOM 723 N N . VAL A 1 86 ? -12.469 -9.758 -7.82 1 98.56 86 VAL A N 1
ATOM 724 C CA . VAL A 1 86 ? -13.789 -9.297 -7.398 1 98.56 86 VAL A CA 1
ATOM 725 C C . VAL A 1 86 ? -14.828 -10.375 -7.699 1 98.56 86 VAL A C 1
ATOM 727 O O . VAL A 1 86 ? -15.703 -10.656 -6.875 1 98.56 86 VAL A O 1
ATOM 730 N N . SER A 1 87 ? -14.695 -10.977 -8.898 1 98.44 87 SER A N 1
ATOM 731 C CA . SER A 1 87 ? -15.586 -12.078 -9.258 1 98.44 87 SER A CA 1
ATOM 732 C C . SER A 1 87 ? -15.523 -13.203 -8.227 1 98.44 87 SER A C 1
ATOM 734 O O . SER A 1 87 ? -16.562 -13.727 -7.809 1 98.44 87 SER A O 1
ATOM 736 N N . ASP A 1 88 ? -14.336 -13.57 -7.797 1 98.5 88 ASP A N 1
ATOM 737 C CA . ASP A 1 88 ? -14.156 -14.664 -6.84 1 98.5 88 ASP A CA 1
ATOM 738 C C . ASP A 1 88 ? -14.75 -14.297 -5.48 1 98.5 88 ASP A C 1
ATOM 740 O O . ASP A 1 88 ? -15.359 -15.148 -4.82 1 98.5 88 ASP A O 1
ATOM 744 N N . ILE A 1 89 ? -14.539 -13.07 -5.055 1 98.44 89 ILE A N 1
ATOM 745 C CA . ILE A 1 89 ? -15.078 -12.617 -3.779 1 98.44 89 ILE A CA 1
ATOM 746 C C . ILE A 1 89 ? -16.594 -12.766 -3.775 1 98.44 89 ILE A C 1
ATOM 748 O O . ILE A 1 89 ? -17.188 -13.203 -2.779 1 98.44 89 ILE A O 1
ATOM 752 N N . LYS A 1 90 ? -17.266 -12.469 -4.824 1 98.44 90 LYS A N 1
ATOM 753 C CA . LYS A 1 90 ? -18.703 -12.625 -4.953 1 98.44 90 LYS A CA 1
ATOM 754 C C . LYS A 1 90 ? -19.094 -14.094 -5 1 98.44 90 LYS A C 1
ATOM 756 O O . LYS A 1 90 ? -20 -14.523 -4.281 1 98.44 90 LYS A O 1
ATOM 761 N N . THR A 1 91 ? -18.391 -14.883 -5.789 1 98.44 91 THR A N 1
ATOM 762 C CA . THR A 1 91 ? -18.672 -16.297 -5.953 1 98.44 91 THR A CA 1
ATOM 763 C C . THR A 1 91 ? -18.547 -17.047 -4.621 1 98.44 91 THR A C 1
ATOM 765 O O . THR A 1 91 ? -19.344 -17.938 -4.324 1 98.44 91 THR A O 1
ATOM 768 N N . LEU A 1 92 ? -17.609 -16.641 -3.752 1 98 92 LEU A N 1
ATOM 769 C CA . LEU A 1 92 ? -17.312 -17.312 -2.494 1 98 92 LEU A CA 1
ATOM 770 C C . LEU A 1 92 ? -18.172 -16.766 -1.366 1 98 92 LEU A C 1
ATOM 772 O O . LEU A 1 92 ? -18.062 -17.203 -0.219 1 98 92 LEU A O 1
ATOM 776 N N . GLY A 1 93 ? -18.969 -15.766 -1.688 1 97.38 93 GLY A N 1
ATOM 777 C CA . GLY A 1 93 ? -19.953 -15.273 -0.733 1 97.38 93 GLY A CA 1
ATOM 778 C C . GLY A 1 93 ? -19.344 -14.367 0.324 1 97.38 93 GLY A C 1
ATOM 779 O O . GLY A 1 93 ? -19.844 -14.305 1.452 1 97.38 93 GLY A O 1
ATOM 780 N N . VAL A 1 94 ? -18.25 -13.68 -0.031 1 97.5 94 VAL A N 1
ATOM 781 C CA . VAL A 1 94 ? -17.578 -12.875 0.988 1 97.5 94 VAL A CA 1
ATOM 782 C C . VAL A 1 94 ? -17.688 -11.398 0.634 1 97.5 94 VAL A C 1
ATOM 784 O O . VAL A 1 94 ? -17.234 -10.531 1.391 1 97.5 94 VAL A O 1
ATOM 787 N N . ASN A 1 95 ? -18.344 -11.023 -0.402 1 98.5 95 ASN A N 1
ATOM 788 C CA . ASN A 1 95 ? -18.5 -9.641 -0.839 1 98.5 95 ASN A CA 1
ATOM 789 C C . ASN A 1 95 ? -19.25 -8.797 0.194 1 98.5 95 ASN A C 1
ATOM 791 O O . ASN A 1 95 ? -18.969 -7.605 0.343 1 98.5 95 ASN A O 1
ATOM 795 N N . ASN A 1 96 ? -20.109 -9.461 0.995 1 98.12 96 ASN A N 1
ATOM 796 C CA . ASN A 1 96 ? -20.953 -8.742 1.95 1 98.12 96 ASN A CA 1
ATOM 797 C C . ASN A 1 96 ? -20.266 -8.617 3.309 1 98.12 96 ASN A C 1
ATOM 799 O O . ASN A 1 96 ? -20.844 -8.07 4.25 1 98.12 96 ASN A O 1
ATOM 803 N N . ARG A 1 97 ? -19.047 -9.109 3.426 1 97.81 97 ARG A N 1
ATOM 804 C CA . ARG A 1 97 ? -18.297 -8.938 4.672 1 97.81 97 ARG A CA 1
ATOM 805 C C . ARG A 1 97 ? -18.078 -7.465 4.984 1 97.81 97 ARG A C 1
ATOM 807 O O . ARG A 1 97 ? -17.875 -7.094 6.145 1 97.81 97 ARG A O 1
ATOM 814 N N . ALA A 1 98 ? -18.016 -6.66 3.977 1 98.31 98 ALA A N 1
ATOM 815 C CA . ALA A 1 98 ? -18.047 -5.211 4.16 1 98.31 98 ALA A CA 1
ATOM 816 C C . ALA A 1 98 ? -19.422 -4.645 3.814 1 98.31 98 ALA A C 1
ATOM 818 O O . ALA A 1 98 ? -20.062 -5.094 2.861 1 98.31 98 ALA A O 1
ATOM 819 N N . PHE A 1 99 ? -19.859 -3.66 4.578 1 98.62 99 PHE A N 1
ATOM 820 C CA . PHE A 1 99 ? -21.156 -3.07 4.316 1 98.62 99 PHE A CA 1
ATOM 821 C C . PHE A 1 99 ? -21.125 -1.56 4.508 1 98.62 99 PHE A C 1
ATOM 823 O O . PHE A 1 99 ? -22.156 -0.892 4.422 1 98.62 99 PHE A O 1
ATOM 830 N N . ASP A 1 100 ? -20.047 -0.983 4.789 1 98.62 100 ASP A N 1
ATOM 831 C CA . ASP A 1 100 ? -19.688 0.433 4.805 1 98.62 100 ASP A CA 1
ATOM 832 C C . ASP A 1 100 ? -18.188 0.623 4.766 1 98.62 100 ASP A C 1
ATOM 834 O O . ASP A 1 100 ? -17.422 -0.353 4.703 1 98.62 100 ASP A O 1
ATOM 838 N N . CYS A 1 101 ? -17.625 1.817 4.77 1 98.69 101 CYS A N 1
ATOM 839 C CA . CYS A 1 101 ? -16.188 2.088 4.688 1 98.69 101 CYS A CA 1
ATOM 840 C C . CYS A 1 101 ? -15.469 1.548 5.914 1 98.69 101 CYS A C 1
ATOM 842 O O . CYS A 1 101 ? -14.383 0.978 5.797 1 98.69 101 CYS A O 1
ATOM 844 N N . GLU A 1 102 ? -16.031 1.702 7.066 1 98.69 102 GLU A N 1
ATOM 845 C CA . GLU A 1 102 ? -15.383 1.222 8.281 1 98.69 102 GLU A CA 1
ATOM 846 C C . GLU A 1 102 ? -15.203 -0.294 8.25 1 98.69 102 GLU A C 1
ATOM 848 O O . GLU A 1 102 ? -14.117 -0.802 8.531 1 98.69 102 GLU A O 1
ATOM 853 N N . SER A 1 103 ? -16.328 -0.993 7.945 1 98.62 103 SER A N 1
ATOM 854 C CA . SER A 1 103 ? -16.219 -2.447 7.879 1 98.62 103 SER A CA 1
ATOM 855 C C . SER A 1 103 ? -15.273 -2.877 6.762 1 98.62 103 SER A C 1
ATOM 857 O O . SER A 1 103 ? -14.594 -3.9 6.875 1 98.62 103 SER A O 1
ATOM 859 N N . ALA A 1 104 ? -15.211 -2.146 5.629 1 98.69 104 ALA A N 1
ATOM 860 C CA . ALA A 1 104 ? -14.258 -2.422 4.559 1 98.69 104 ALA A CA 1
ATOM 861 C C . ALA A 1 104 ? -12.82 -2.311 5.062 1 98.69 104 ALA A C 1
ATOM 863 O O . ALA A 1 104 ? -11.977 -3.145 4.734 1 98.69 104 ALA A O 1
ATOM 864 N N . ILE A 1 105 ? -12.539 -1.261 5.859 1 98.75 105 ILE A N 1
ATOM 865 C CA . ILE A 1 105 ? -11.219 -1.08 6.465 1 98.75 105 ILE A CA 1
ATOM 866 C C . ILE A 1 105 ? -10.867 -2.309 7.301 1 98.75 105 ILE A C 1
ATOM 868 O O . ILE A 1 105 ? -9.758 -2.838 7.195 1 98.75 105 ILE A O 1
ATOM 872 N N . ASN A 1 106 ? -11.805 -2.834 8.039 1 98.31 106 ASN A N 1
ATOM 873 C CA . ASN A 1 106 ? -11.57 -3.988 8.898 1 98.31 106 ASN A CA 1
ATOM 874 C C . ASN A 1 106 ? -11.305 -5.25 8.086 1 98.31 106 ASN A C 1
ATOM 876 O O . ASN A 1 106 ? -10.5 -6.094 8.484 1 98.31 106 ASN A O 1
ATOM 880 N N . VAL A 1 107 ? -11.953 -5.363 6.949 1 98.38 107 VAL A N 1
ATOM 881 C CA . VAL A 1 107 ? -11.758 -6.527 6.09 1 98.38 107 VAL A CA 1
ATOM 882 C C . VAL A 1 107 ? -10.391 -6.438 5.41 1 98.38 107 VAL A C 1
ATOM 884 O O . VAL A 1 107 ? -9.602 -7.383 5.457 1 98.38 107 VAL A O 1
ATOM 887 N N . ILE A 1 108 ? -10.047 -5.328 4.875 1 98.62 108 ILE A N 1
ATOM 888 C CA . ILE A 1 108 ? -8.906 -5.164 3.98 1 98.62 108 ILE A CA 1
ATOM 889 C C . ILE A 1 108 ? -7.617 -5.051 4.797 1 98.62 108 ILE A C 1
ATOM 891 O O . ILE A 1 108 ? -6.57 -5.559 4.395 1 98.62 108 ILE A O 1
ATOM 895 N N . TRP A 1 109 ? -7.719 -4.449 5.973 1 98.56 109 TRP A N 1
ATOM 896 C CA . TRP A 1 109 ? -6.535 -4.27 6.809 1 98.56 109 TRP A CA 1
ATOM 897 C C . TRP A 1 109 ? -6.637 -5.105 8.078 1 98.56 109 TRP A C 1
ATOM 899 O O . TRP A 1 109 ? -6.145 -4.707 9.133 1 98.56 109 TRP A O 1
ATOM 909 N N . ASP A 1 110 ? -7.348 -6.219 7.988 1 96.38 110 ASP A N 1
ATOM 910 C CA . ASP A 1 110 ? -7.352 -7.211 9.055 1 96.38 110 ASP A CA 1
ATOM 911 C C . ASP A 1 110 ? -5.93 -7.648 9.406 1 96.38 110 ASP A C 1
ATOM 913 O O . ASP A 1 110 ? -5.074 -7.75 8.523 1 96.38 110 ASP A O 1
ATOM 917 N N . ASP A 1 111 ? -5.727 -7.953 10.664 1 95.88 111 ASP A N 1
ATOM 918 C CA . ASP A 1 111 ? -4.395 -8.359 11.102 1 95.88 111 ASP A CA 1
ATOM 919 C C . ASP A 1 111 ? -3.963 -9.656 10.422 1 95.88 111 ASP A C 1
ATOM 921 O O . ASP A 1 111 ? -2.775 -9.859 10.156 1 95.88 111 ASP A O 1
ATOM 925 N N . LEU A 1 112 ? -4.898 -10.516 10.086 1 95.31 112 LEU A N 1
ATOM 926 C CA . LEU A 1 112 ? -4.602 -11.758 9.391 1 95.31 112 LEU A CA 1
ATOM 927 C C . LEU A 1 112 ? -3.924 -11.492 8.047 1 95.31 112 LEU A C 1
ATOM 929 O O . LEU A 1 112 ? -3.092 -12.281 7.598 1 95.31 112 LEU A O 1
ATOM 933 N N . GLY A 1 113 ? -4.262 -10.344 7.418 1 96.88 113 GLY A N 1
ATOM 934 C CA . GLY A 1 113 ? -3.715 -10.016 6.113 1 96.88 113 GLY A CA 1
ATOM 935 C C . GLY A 1 113 ? -2.404 -9.25 6.191 1 96.88 113 GLY A C 1
ATOM 936 O O . GLY A 1 113 ? -1.816 -8.914 5.16 1 96.88 113 GLY A O 1
ATOM 937 N N . GLY A 1 114 ? -1.945 -8.977 7.395 1 97.81 114 GLY A N 1
ATOM 938 C CA . GLY A 1 114 ? -0.726 -8.203 7.586 1 97.81 114 GLY A CA 1
ATOM 939 C C . GLY A 1 114 ? 0.437 -8.711 6.758 1 97.81 114 GLY A C 1
ATOM 940 O O . GLY A 1 114 ? 1.041 -7.953 5.996 1 97.81 114 GLY A O 1
ATOM 941 N N . PRO A 1 115 ? 0.746 -10 6.824 1 97.5 115 PRO A N 1
ATOM 942 C CA . PRO A 1 115 ? 1.875 -10.539 6.066 1 97.5 115 PRO A CA 1
ATOM 943 C C . PRO A 1 115 ? 1.68 -10.43 4.555 1 97.5 115 PRO A C 1
ATOM 945 O O . PRO A 1 115 ? 2.654 -10.281 3.812 1 97.5 115 PRO A O 1
ATOM 948 N N . VAL A 1 116 ? 0.421 -10.508 4.094 1 97.56 116 VAL A N 1
ATOM 949 C CA . VAL A 1 116 ? 0.134 -10.328 2.674 1 97.56 116 VAL A CA 1
ATOM 950 C C . VAL A 1 116 ? 0.442 -8.891 2.264 1 97.56 116 VAL A C 1
ATOM 952 O O . VAL A 1 116 ? 1.111 -8.648 1.256 1 97.56 116 VAL A O 1
ATOM 955 N N . ARG A 1 117 ? -0.047 -7.961 3.07 1 98.62 117 ARG A N 1
ATOM 956 C CA . ARG A 1 117 ? 0.233 -6.559 2.783 1 98.62 117 ARG A CA 1
ATOM 957 C C . ARG A 1 117 ? 1.731 -6.277 2.832 1 98.62 117 ARG A C 1
ATOM 959 O O . ARG A 1 117 ? 2.26 -5.547 1.992 1 98.62 117 ARG A O 1
ATOM 966 N N . LYS A 1 118 ? 2.42 -6.883 3.803 1 98.56 118 LYS A N 1
ATOM 967 C CA . LYS A 1 118 ? 3.865 -6.703 3.92 1 98.56 118 LYS A CA 1
ATOM 968 C C . LYS A 1 118 ? 4.586 -7.207 2.672 1 98.56 118 LYS A C 1
ATOM 970 O O . LYS A 1 118 ? 5.535 -6.578 2.201 1 98.56 118 LYS A O 1
ATOM 975 N N . TYR A 1 119 ? 4.199 -8.336 2.174 1 98.44 119 TYR A N 1
ATOM 976 C CA . TYR A 1 119 ? 4.738 -8.859 0.926 1 98.44 119 TYR A CA 1
ATOM 977 C C . TYR A 1 119 ? 4.531 -7.875 -0.217 1 98.44 119 TYR A C 1
ATOM 979 O O . TYR A 1 119 ? 5.457 -7.586 -0.976 1 98.44 119 TYR A O 1
ATOM 987 N N . MET A 1 120 ? 3.34 -7.254 -0.323 1 98.62 120 MET A N 1
ATOM 988 C CA . MET A 1 120 ? 3.041 -6.32 -1.406 1 98.62 120 MET A CA 1
ATOM 989 C C . MET A 1 120 ? 3.834 -5.027 -1.243 1 98.62 120 MET A C 1
ATOM 991 O O . MET A 1 120 ? 4.285 -4.441 -2.23 1 98.62 120 MET A O 1
ATOM 995 N N . TYR A 1 121 ? 3.988 -4.602 -0.019 1 98.81 121 TYR A N 1
ATOM 996 C CA . TYR A 1 121 ? 4.797 -3.414 0.235 1 98.81 121 TYR A CA 1
ATOM 997 C C . TYR A 1 121 ? 6.238 -3.633 -0.203 1 98.81 121 TYR A C 1
ATOM 999 O O . TYR A 1 121 ? 6.895 -2.705 -0.684 1 98.81 121 TYR A O 1
ATOM 1007 N N . SER A 1 122 ? 6.754 -4.848 -0.001 1 98.44 122 SER A N 1
ATOM 1008 C CA . SER A 1 122 ? 8.094 -5.145 -0.488 1 98.44 122 SER A CA 1
ATOM 1009 C C . SER A 1 122 ? 8.172 -5.047 -2.008 1 98.44 122 SER A C 1
ATOM 1011 O O . SER A 1 122 ? 9.18 -4.609 -2.561 1 98.44 122 SER A O 1
ATOM 1013 N N . LEU A 1 123 ? 7.09 -5.461 -2.674 1 98.5 123 LEU A N 1
ATOM 1014 C CA . LEU A 1 123 ? 7.051 -5.348 -4.129 1 98.5 123 LEU A CA 1
ATOM 1015 C C . LEU A 1 123 ? 7 -3.887 -4.559 1 98.5 123 LEU A C 1
ATOM 1017 O O . LEU A 1 123 ? 7.637 -3.504 -5.543 1 98.5 123 LEU A O 1
ATOM 1021 N N . VAL A 1 124 ? 6.246 -3.072 -3.848 1 98.69 124 VAL A N 1
ATOM 1022 C CA . VAL A 1 124 ? 6.215 -1.637 -4.109 1 98.69 124 VAL A CA 1
ATOM 1023 C C . VAL A 1 124 ? 7.629 -1.067 -4.055 1 98.69 124 VAL A C 1
ATOM 1025 O O . VAL A 1 124 ? 8.039 -0.325 -4.949 1 98.69 124 VAL A O 1
ATOM 1028 N N . SER A 1 125 ? 8.344 -1.462 -3.035 1 98.12 125 SER A N 1
ATOM 1029 C CA . SER A 1 125 ? 9.695 -0.96 -2.828 1 98.12 125 SER A CA 1
ATOM 1030 C C . SER A 1 125 ? 10.609 -1.348 -3.984 1 98.12 125 SER A C 1
ATOM 1032 O O . SER A 1 125 ? 11.367 -0.517 -4.488 1 98.12 125 SER A O 1
ATOM 1034 N N . ARG A 1 126 ? 10.547 -2.557 -4.438 1 98.12 126 ARG A N 1
ATOM 1035 C CA . ARG A 1 126 ? 11.383 -3.021 -5.539 1 98.12 126 ARG A CA 1
ATOM 1036 C C . ARG A 1 126 ? 11 -2.332 -6.848 1 98.12 126 ARG A C 1
ATOM 1038 O O . ARG A 1 126 ? 11.875 -1.938 -7.621 1 98.12 126 ARG A O 1
ATOM 1045 N N . ALA A 1 127 ? 9.695 -2.221 -7.043 1 98.44 127 ALA A N 1
ATOM 1046 C CA . ALA A 1 127 ? 9.227 -1.557 -8.258 1 98.44 127 ALA A CA 1
ATOM 1047 C C . ALA A 1 127 ? 9.727 -0.116 -8.32 1 98.44 127 ALA A C 1
ATOM 1049 O O . ALA A 1 127 ? 10.188 0.344 -9.367 1 98.44 127 ALA A O 1
ATOM 1050 N N . ARG A 1 128 ? 9.648 0.582 -7.238 1 97.88 128 ARG A N 1
ATOM 1051 C CA . ARG A 1 128 ? 10.125 1.959 -7.18 1 97.88 128 ARG A CA 1
ATOM 1052 C C . ARG A 1 128 ? 11.633 2.027 -7.426 1 97.88 128 ARG A C 1
ATOM 1054 O O . ARG A 1 128 ? 12.117 2.949 -8.086 1 97.88 128 ARG A O 1
ATOM 1061 N N . GLN A 1 129 ? 12.344 1.074 -6.93 1 96.5 129 GLN A N 1
ATOM 1062 C CA . GLN A 1 129 ? 13.797 1.031 -7.066 1 96.5 129 GLN A CA 1
ATOM 1063 C C . GLN A 1 129 ? 14.211 0.882 -8.531 1 96.5 129 GLN A C 1
ATOM 1065 O O . GLN A 1 129 ? 15.328 1.245 -8.906 1 96.5 129 GLN A O 1
ATOM 1070 N N . CYS A 1 130 ? 13.367 0.376 -9.367 1 97.88 130 CYS A N 1
ATOM 1071 C CA . CYS A 1 130 ? 13.688 0.132 -10.766 1 97.88 130 CYS A CA 1
ATOM 1072 C C . CYS A 1 130 ? 13.828 1.443 -11.531 1 97.88 130 CYS A C 1
ATOM 1074 O O . CYS A 1 130 ? 14.492 1.492 -12.57 1 97.88 130 CYS A O 1
ATOM 1076 N N . GLY A 1 131 ? 13.188 2.482 -10.977 1 96.44 131 GLY A N 1
ATOM 1077 C CA . GLY A 1 131 ? 13.133 3.703 -11.766 1 96.44 131 GLY A CA 1
ATOM 1078 C C . GLY A 1 131 ? 12.57 3.492 -13.164 1 96.44 131 GLY A C 1
ATOM 1079 O O . GLY A 1 131 ? 11.555 2.822 -13.328 1 96.44 131 GLY A O 1
ATOM 1080 N N . SER A 1 132 ? 13.273 4.078 -14.164 1 96.88 132 SER A N 1
ATOM 1081 C CA . SER A 1 132 ? 12.789 3.953 -15.539 1 96.88 132 SER A CA 1
ATOM 1082 C C . SER A 1 132 ? 13.57 2.891 -16.297 1 96.88 132 SER A C 1
ATOM 1084 O O . SER A 1 132 ? 13.383 2.723 -17.516 1 96.88 132 SER A O 1
ATOM 1086 N N . CYS A 1 133 ? 14.422 2.117 -15.648 1 97.31 133 CYS A N 1
ATOM 1087 C CA . CYS A 1 133 ? 15.281 1.148 -16.312 1 97.31 133 CYS A CA 1
ATOM 1088 C C . CYS A 1 133 ? 14.5 -0.101 -16.703 1 97.31 133 CYS A C 1
ATOM 1090 O O . CYS A 1 133 ? 14.086 -0.873 -15.836 1 97.31 133 CYS A O 1
ATOM 1092 N N . PRO A 1 134 ? 14.367 -0.362 -17.969 1 96.75 134 PRO A N 1
ATOM 1093 C CA . PRO A 1 134 ? 13.555 -1.515 -18.359 1 96.75 134 PRO A CA 1
ATOM 1094 C C . PRO A 1 134 ? 14.18 -2.846 -17.953 1 96.75 134 PRO A C 1
ATOM 1096 O O . PRO A 1 134 ? 13.469 -3.824 -17.734 1 96.75 134 PRO A O 1
ATOM 1099 N N . LEU A 1 135 ? 15.508 -2.854 -17.781 1 96.94 135 LEU A N 1
ATOM 1100 C CA . LEU A 1 135 ? 16.156 -4.102 -17.391 1 96.94 135 LEU A CA 1
ATOM 1101 C C . LEU A 1 135 ? 15.867 -4.441 -15.938 1 96.94 135 LEU A C 1
ATOM 1103 O O . LEU A 1 135 ? 15.609 -5.598 -15.609 1 96.94 135 LEU A O 1
ATOM 1107 N N . LEU A 1 136 ? 15.883 -3.463 -15.109 1 97.88 136 LEU A N 1
ATOM 1108 C CA . LEU A 1 136 ? 15.539 -3.691 -13.711 1 97.88 136 LEU A CA 1
ATOM 1109 C C . LEU A 1 136 ? 14.062 -4.031 -13.555 1 97.88 136 LEU A C 1
ATOM 1111 O O . LEU A 1 136 ? 13.703 -4.887 -12.75 1 97.88 136 LEU A O 1
ATOM 1115 N N . LYS A 1 137 ? 13.227 -3.379 -14.359 1 97.62 137 LYS A N 1
ATOM 1116 C CA . LYS A 1 137 ? 11.805 -3.711 -14.352 1 97.62 137 LYS A CA 1
ATOM 1117 C C . LYS A 1 137 ? 11.578 -5.16 -14.773 1 97.62 137 LYS A C 1
ATOM 1119 O O . LYS A 1 137 ? 10.781 -5.875 -14.156 1 97.62 137 LYS A O 1
ATOM 1124 N N . MET A 1 138 ? 12.289 -5.547 -15.789 1 96.44 138 MET A N 1
ATOM 1125 C CA . MET A 1 138 ? 12.172 -6.922 -16.266 1 96.44 138 MET A CA 1
ATOM 1126 C C . MET A 1 138 ? 12.57 -7.91 -15.172 1 96.44 138 MET A C 1
ATOM 1128 O O . MET A 1 138 ? 11.891 -8.914 -14.961 1 96.44 138 MET A O 1
ATOM 1132 N N . ALA A 1 139 ? 13.672 -7.625 -14.484 1 96.56 139 ALA A N 1
ATOM 1133 C CA . ALA A 1 139 ? 14.109 -8.5 -13.398 1 96.56 139 ALA A CA 1
ATOM 1134 C C . ALA A 1 139 ? 13.047 -8.609 -12.312 1 96.56 139 ALA A C 1
ATOM 1136 O O . ALA A 1 139 ? 12.719 -9.703 -11.859 1 96.56 139 ALA A O 1
ATOM 1137 N N . SER A 1 140 ? 12.492 -7.5 -11.898 1 97.5 140 SER A N 1
ATOM 1138 C CA . SER A 1 140 ? 11.461 -7.469 -10.867 1 97.5 140 SER A CA 1
ATOM 1139 C C . SER A 1 140 ? 10.195 -8.18 -11.32 1 97.5 140 SER A C 1
ATOM 1141 O O . SER A 1 140 ? 9.648 -9.016 -10.602 1 97.5 140 SER A O 1
ATOM 1143 N N . MET A 1 141 ? 9.75 -7.902 -12.523 1 95.94 141 MET A N 1
ATOM 1144 C CA . MET A 1 141 ? 8.516 -8.461 -13.062 1 95.94 141 MET A CA 1
ATOM 1145 C C . MET A 1 141 ? 8.633 -9.969 -13.258 1 95.94 141 MET A C 1
ATOM 1147 O O . MET A 1 141 ? 7.715 -10.719 -12.922 1 95.94 141 MET A O 1
ATOM 1151 N N . GLU A 1 142 ? 9.773 -10.391 -13.781 1 94.62 142 GLU A N 1
ATOM 1152 C CA . GLU A 1 142 ? 9.953 -11.82 -14.016 1 94.62 142 GLU A CA 1
ATOM 1153 C C . GLU A 1 142 ? 10.023 -12.586 -12.695 1 94.62 142 GLU A C 1
ATOM 1155 O O . GLU A 1 142 ? 9.555 -13.727 -12.617 1 94.62 142 GLU A O 1
ATOM 1160 N N . ALA A 1 143 ? 10.703 -12 -11.703 1 95.88 143 ALA A N 1
ATOM 1161 C CA . ALA A 1 143 ? 10.688 -12.633 -10.391 1 95.88 143 ALA A CA 1
ATOM 1162 C C . ALA A 1 143 ? 9.266 -12.773 -9.867 1 95.88 143 ALA A C 1
ATOM 1164 O O . ALA A 1 143 ? 8.891 -13.828 -9.352 1 95.88 143 ALA A O 1
ATOM 1165 N N . GLY A 1 144 ? 8.461 -11.719 -10.008 1 94.25 144 GLY A N 1
ATOM 1166 C CA . GLY A 1 144 ? 7.062 -11.758 -9.617 1 94.25 144 GLY A CA 1
ATOM 1167 C C . GLY A 1 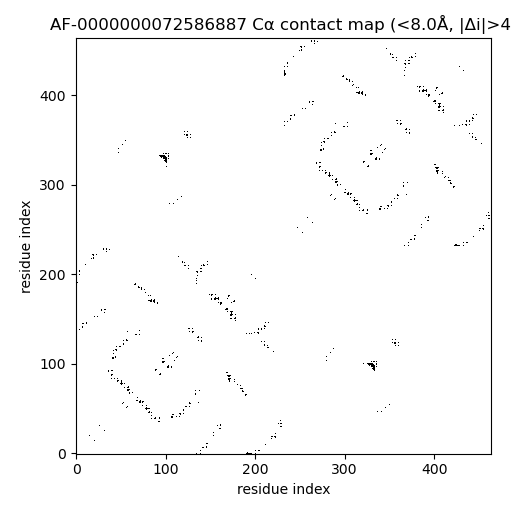144 ? 6.266 -12.797 -10.375 1 94.25 144 GLY A C 1
ATOM 1168 O O . GLY A 1 144 ? 5.473 -13.539 -9.789 1 94.25 144 GLY A O 1
ATOM 1169 N N . GLU A 1 145 ? 6.477 -12.867 -11.664 1 92.38 145 GLU A N 1
ATOM 1170 C CA . GLU A 1 145 ? 5.777 -13.836 -12.508 1 92.38 145 GLU A CA 1
ATOM 1171 C C . GLU A 1 145 ? 6.129 -15.266 -12.117 1 92.38 145 GLU A C 1
ATOM 1173 O O . GLU A 1 145 ? 5.254 -16.141 -12.078 1 92.38 145 GLU A O 1
ATOM 1178 N N . ALA A 1 146 ? 7.387 -15.469 -11.898 1 92.06 146 ALA A N 1
ATOM 1179 C CA . ALA A 1 146 ? 7.844 -16.797 -11.516 1 92.06 146 ALA A CA 1
ATOM 1180 C C . ALA A 1 146 ? 7.164 -17.266 -10.234 1 92.06 146 ALA A C 1
ATOM 1182 O O . ALA A 1 146 ? 6.656 -18.391 -10.172 1 92.06 146 ALA A O 1
ATOM 1183 N N . THR A 1 147 ? 7.117 -16.438 -9.234 1 93.94 147 THR A N 1
ATOM 1184 C CA . THR A 1 147 ? 6.535 -16.828 -7.949 1 93.94 147 THR A CA 1
ATOM 1185 C C . THR A 1 147 ? 5.02 -16.953 -8.062 1 93.94 147 THR A C 1
ATOM 1187 O O . THR A 1 147 ? 4.418 -17.844 -7.469 1 93.94 147 THR A O 1
ATOM 1190 N N . SER A 1 148 ? 4.387 -16.047 -8.812 1 90.19 148 SER A N 1
ATOM 1191 C CA . SER A 1 148 ? 2.943 -16.109 -9.008 1 90.19 148 SER A CA 1
ATOM 1192 C C . SER A 1 148 ? 2.537 -17.406 -9.703 1 90.19 148 SER A C 1
ATOM 1194 O O . SER A 1 148 ? 1.522 -18.016 -9.344 1 90.19 148 SER A O 1
ATOM 1196 N N . LYS A 1 149 ? 3.287 -17.828 -10.672 1 88.81 149 LYS A N 1
ATOM 1197 C CA . LYS A 1 149 ? 2.982 -19.062 -11.391 1 88.81 149 LYS A CA 1
ATOM 1198 C C . LYS A 1 149 ? 2.98 -20.266 -10.461 1 88.81 149 LYS A C 1
ATOM 1200 O O . LYS A 1 149 ? 2.133 -21.156 -10.578 1 88.81 149 LYS A O 1
ATOM 1205 N N . VAL A 1 150 ? 3.898 -20.281 -9.555 1 89.12 150 VAL A N 1
ATOM 1206 C CA . VAL A 1 150 ? 3.955 -21.391 -8.594 1 89.12 150 VAL A CA 1
ATOM 1207 C C . VAL A 1 150 ? 2.686 -21.391 -7.75 1 89.12 150 VAL A C 1
ATOM 1209 O O . VAL A 1 150 ? 2.051 -22.438 -7.586 1 89.12 150 VAL A O 1
ATOM 1212 N N . PHE A 1 151 ? 2.307 -20.312 -7.281 1 88.06 151 PHE A N 1
ATOM 1213 C CA . PHE A 1 151 ? 1.137 -20.203 -6.422 1 88.06 151 PHE A CA 1
ATOM 1214 C C . PHE A 1 151 ? -0.139 -20.5 -7.199 1 88.06 151 PHE A C 1
ATOM 1216 O O . PHE A 1 151 ? -0.977 -21.281 -6.746 1 88.06 151 PHE A O 1
ATOM 1223 N N . PHE A 1 152 ? -0.302 -19.953 -8.391 1 90.81 152 PHE A N 1
ATOM 1224 C CA . PHE A 1 152 ? -1.574 -20.031 -9.102 1 90.81 152 PHE A CA 1
ATOM 1225 C C . PHE A 1 152 ? -1.732 -21.375 -9.797 1 90.81 152 PHE A C 1
ATOM 1227 O O . PHE A 1 152 ? -2.852 -21.797 -10.086 1 90.81 152 PHE A O 1
ATOM 1234 N N . THR A 1 153 ? -0.624 -22.078 -9.992 1 88.88 153 THR A N 1
ATOM 1235 C CA . THR A 1 153 ? -0.74 -23.469 -10.422 1 88.88 153 THR A CA 1
ATOM 1236 C C . THR A 1 153 ? -1.407 -24.312 -9.336 1 88.88 153 THR A C 1
ATOM 1238 O O . THR A 1 153 ? -2.271 -25.141 -9.633 1 88.88 153 THR A O 1
ATOM 1241 N N . THR A 1 154 ? -1.054 -24.078 -8.156 1 88.25 154 THR A N 1
ATOM 1242 C CA . THR A 1 154 ? -1.639 -24.797 -7.031 1 88.25 154 THR A CA 1
ATOM 1243 C C . THR A 1 154 ? -3.096 -24.391 -6.828 1 88.25 154 THR A C 1
ATOM 1245 O O . THR A 1 154 ? -3.973 -25.234 -6.695 1 88.25 154 THR A O 1
ATOM 1248 N N . SER A 1 155 ? -3.379 -23.094 -6.828 1 92.62 155 SER A N 1
ATOM 1249 C CA . SER A 1 155 ? -4.742 -22.641 -6.586 1 92.62 155 SER A CA 1
ATOM 1250 C C . SER A 1 155 ? -5.684 -23.078 -7.703 1 92.62 155 SER A C 1
ATOM 1252 O O . SER A 1 155 ? -6.863 -23.344 -7.461 1 92.62 155 SER A O 1
ATOM 1254 N N . ARG A 1 156 ? -5.117 -23.188 -8.914 1 94.69 156 ARG A N 1
ATOM 1255 C CA . ARG A 1 156 ? -5.902 -23.656 -10.047 1 94.69 156 ARG A CA 1
ATOM 1256 C C . ARG A 1 156 ? -6.469 -25.047 -9.781 1 94.69 156 ARG A C 1
ATOM 1258 O O . ARG A 1 156 ? -7.625 -25.328 -10.109 1 94.69 156 ARG A O 1
ATOM 1265 N N . ARG A 1 15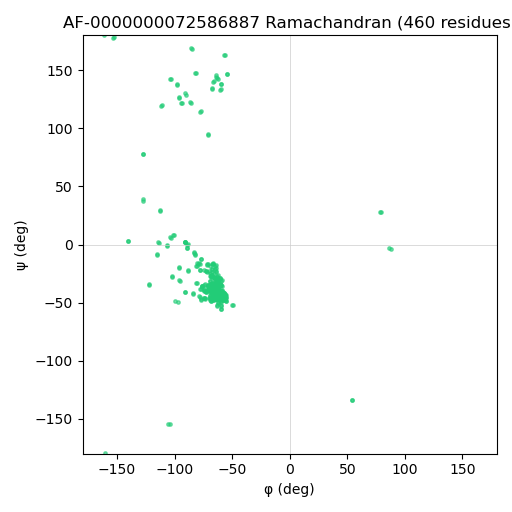7 ? -5.707 -25.922 -9.266 1 94.19 157 ARG A N 1
ATOM 1266 C CA . ARG A 1 157 ? -6.152 -27.281 -8.953 1 94.19 157 ARG A CA 1
ATOM 1267 C C . ARG A 1 157 ? -7.258 -27.25 -7.898 1 94.19 157 ARG A C 1
ATOM 1269 O O . ARG A 1 157 ? -8.258 -27.969 -8.023 1 94.19 157 ARG A O 1
ATOM 1276 N N . LEU A 1 158 ? -7.055 -26.484 -6.887 1 96.12 158 LEU A N 1
ATOM 1277 C CA . LEU A 1 158 ? -8.055 -26.344 -5.836 1 96.12 158 LEU A CA 1
ATOM 1278 C C . LEU A 1 158 ? -9.352 -25.75 -6.391 1 96.12 158 LEU A C 1
ATOM 1280 O O . LEU A 1 158 ? -10.445 -26.219 -6.059 1 96.12 158 LEU A O 1
ATOM 1284 N N . ALA A 1 159 ? -9.172 -24.75 -7.242 1 97.38 159 ALA A N 1
ATOM 1285 C CA . ALA A 1 159 ? -10.328 -24.109 -7.855 1 97.38 159 ALA A CA 1
ATOM 1286 C C . ALA A 1 159 ? -11.102 -25.078 -8.75 1 97.38 159 ALA A C 1
ATOM 1288 O O . ALA A 1 159 ? -12.328 -25 -8.828 1 97.38 159 ALA A O 1
ATOM 1289 N N . ALA A 1 160 ? -10.391 -25.969 -9.422 1 97.31 160 ALA A N 1
ATOM 1290 C CA . ALA A 1 160 ? -11.039 -26.969 -10.258 1 97.31 160 ALA A CA 1
ATOM 1291 C C . ALA A 1 160 ? -11.898 -27.906 -9.414 1 97.31 160 ALA A C 1
ATOM 1293 O O . ALA A 1 160 ? -13.016 -28.266 -9.812 1 97.31 160 ALA A O 1
ATOM 1294 N N . ALA A 1 161 ? -11.383 -28.344 -8.281 1 96.88 161 ALA A N 1
ATOM 1295 C CA . ALA A 1 161 ? -12.164 -29.188 -7.367 1 96.88 161 ALA A CA 1
ATOM 1296 C C . ALA A 1 161 ? -13.391 -28.438 -6.852 1 96.88 161 ALA A C 1
ATOM 1298 O O . ALA A 1 161 ? -14.484 -29.016 -6.785 1 96.88 161 ALA A O 1
ATOM 1299 N N . TYR A 1 162 ? -13.219 -27.219 -6.496 1 97.62 162 TYR A N 1
ATOM 1300 C CA . TYR A 1 162 ? -14.312 -26.359 -6.059 1 97.62 162 TYR A CA 1
ATOM 1301 C C . TYR A 1 162 ? -15.398 -26.281 -7.121 1 97.62 162 TYR A C 1
ATOM 1303 O O . TYR A 1 162 ? -16.578 -26.438 -6.82 1 97.62 162 TYR A O 1
ATOM 1311 N N . GLU A 1 163 ? -14.984 -26.047 -8.344 1 97.94 163 GLU A N 1
ATOM 1312 C CA . GLU A 1 163 ? -15.93 -25.906 -9.453 1 97.94 163 GLU A CA 1
ATOM 1313 C C . GLU A 1 163 ? -16.656 -27.219 -9.711 1 97.94 163 GLU A C 1
ATOM 1315 O O . GLU A 1 163 ? -17.859 -27.219 -9.961 1 97.94 163 GLU A O 1
ATOM 1320 N N . ALA A 1 164 ? -15.945 -28.297 -9.672 1 97.62 164 ALA A N 1
ATOM 1321 C CA . ALA A 1 164 ? -16.547 -29.609 -9.898 1 97.62 164 ALA A CA 1
ATOM 1322 C C . ALA A 1 164 ? -17.641 -29.906 -8.883 1 97.62 164 ALA A C 1
ATOM 1324 O O . ALA A 1 164 ? -18.656 -30.531 -9.203 1 97.62 164 ALA A O 1
ATOM 1325 N N . ASP A 1 165 ? -17.438 -29.453 -7.73 1 97.69 165 ASP A N 1
ATOM 1326 C CA . ASP A 1 165 ? -18.375 -29.734 -6.641 1 97.69 165 ASP A CA 1
ATOM 1327 C C . ASP A 1 165 ? -19.547 -28.75 -6.656 1 97.69 165 ASP A C 1
ATOM 1329 O O . ASP A 1 165 ? -20.688 -29.156 -6.461 1 97.69 165 ASP A O 1
ATOM 1333 N N . THR A 1 166 ? -19.297 -27.5 -6.879 1 97.12 166 THR A N 1
ATOM 1334 C CA . THR A 1 166 ? -20.297 -26.469 -6.645 1 97.12 166 THR A CA 1
ATOM 1335 C C . THR A 1 166 ? -20.938 -26.016 -7.957 1 97.12 166 THR A C 1
ATOM 1337 O O . THR A 1 166 ? -22 -25.391 -7.957 1 97.12 166 THR A O 1
ATOM 1340 N N . GLY A 1 167 ? -20.203 -26.125 -9.07 1 97.81 167 GLY A N 1
ATOM 1341 C CA . GLY A 1 167 ? -20.625 -25.609 -10.359 1 97.81 167 GLY A CA 1
ATOM 1342 C C . GLY A 1 167 ? -20.219 -24.156 -10.578 1 97.81 167 GLY A C 1
ATOM 1343 O O . GLY A 1 167 ? -20.5 -23.594 -11.633 1 97.81 167 GLY A O 1
ATOM 1344 N N . ASN A 1 168 ? -19.641 -23.578 -9.578 1 97.88 168 ASN A N 1
ATOM 1345 C CA . ASN A 1 168 ? -19.234 -22.188 -9.672 1 97.88 168 ASN A CA 1
ATOM 1346 C C . ASN A 1 168 ? -17.75 -22.047 -10.016 1 97.88 168 ASN A C 1
ATOM 1348 O O . ASN A 1 168 ? -16.906 -22.766 -9.461 1 97.88 168 ASN A O 1
ATOM 1352 N N . THR A 1 169 ? -17.406 -21.125 -10.906 1 97.94 169 THR A N 1
ATOM 1353 C CA . THR A 1 169 ? -16.047 -20.938 -11.383 1 97.94 169 THR A CA 1
ATOM 1354 C C . THR A 1 169 ? -15.352 -19.828 -10.602 1 97.94 169 THR A C 1
ATOM 1356 O O . THR A 1 169 ? -15.906 -18.734 -10.43 1 97.94 169 THR A O 1
ATOM 1359 N N . LEU A 1 170 ? -14.219 -20.156 -10.07 1 98.12 170 LEU A N 1
ATOM 1360 C CA . LEU A 1 170 ? -13.312 -19.125 -9.562 1 98.12 170 LEU A CA 1
ATOM 1361 C C . LEU A 1 170 ? -12.352 -18.656 -10.648 1 98.12 170 LEU A C 1
ATOM 1363 O O . LEU A 1 170 ? -11.688 -19.469 -11.281 1 98.12 170 LEU A O 1
ATOM 1367 N N . ARG A 1 171 ? -12.25 -17.391 -10.867 1 97.75 171 ARG A N 1
ATOM 1368 C CA . ARG A 1 171 ? -11.523 -16.828 -12 1 97.75 171 ARG A CA 1
ATOM 1369 C C . ARG A 1 171 ? -10.109 -16.422 -11.602 1 97.75 171 ARG A C 1
ATOM 1371 O O . ARG A 1 171 ? -9.141 -16.75 -12.289 1 97.75 171 ARG A O 1
ATOM 1378 N N . TYR A 1 172 ? -9.992 -15.703 -10.539 1 97.62 172 TYR A N 1
ATOM 1379 C CA . TYR A 1 172 ? -8.695 -15.234 -10.078 1 97.62 172 TYR A CA 1
ATOM 1380 C C . TYR A 1 172 ? -7.836 -16.391 -9.578 1 97.62 172 TYR A C 1
ATOM 1382 O O . TYR A 1 172 ? -6.668 -16.516 -9.953 1 97.62 172 TYR A O 1
ATOM 1390 N N . LEU A 1 173 ? -8.445 -17.234 -8.727 1 96.56 173 LEU A N 1
ATOM 1391 C CA . LEU A 1 173 ? -7.738 -18.359 -8.141 1 96.56 173 LEU A CA 1
ATOM 1392 C C . LEU A 1 173 ? -7.73 -19.547 -9.094 1 96.56 173 LEU A C 1
ATOM 1394 O O . LEU A 1 173 ? -7.035 -20.547 -8.859 1 96.56 173 LEU A O 1
ATOM 1398 N N . GLY A 1 174 ? -8.445 -19.453 -10.211 1 95.81 174 GLY A N 1
ATOM 1399 C CA . GLY A 1 174 ? -8.648 -20.594 -11.094 1 95.81 174 GLY A CA 1
ATOM 1400 C C . GLY A 1 174 ? -7.82 -20.5 -12.367 1 95.81 174 GLY A C 1
ATOM 1401 O O . GLY A 1 174 ? -6.773 -19.859 -12.391 1 95.81 174 GLY A O 1
ATOM 1402 N N . ALA A 1 175 ? -8.227 -21.109 -13.391 1 94 175 ALA A N 1
ATOM 1403 C CA . ALA A 1 175 ? -7.473 -21.328 -14.617 1 94 175 ALA A CA 1
ATOM 1404 C C . ALA A 1 175 ? -7.359 -20.047 -15.438 1 94 175 ALA A C 1
ATOM 1406 O O . ALA A 1 175 ? -6.34 -19.812 -16.094 1 94 175 ALA A O 1
ATOM 1407 N N . GLU A 1 176 ? -8.359 -19.25 -15.391 1 94.06 176 GLU A N 1
ATOM 1408 C CA . GLU A 1 176 ? -8.383 -18.047 -16.219 1 94.06 176 GLU A CA 1
ATOM 1409 C C . GLU A 1 176 ? -7.164 -17.156 -15.945 1 94.06 176 GLU A C 1
ATOM 1411 O O . GLU A 1 176 ? -6.555 -16.625 -16.875 1 94.06 176 GLU A O 1
ATOM 1416 N N . HIS A 1 177 ? -6.797 -16.969 -14.703 1 92.12 177 HIS A N 1
ATOM 1417 C CA . HIS A 1 177 ? -5.684 -16.109 -14.32 1 92.12 177 HIS A CA 1
ATOM 1418 C C . HIS A 1 177 ? -4.363 -16.625 -14.875 1 92.12 177 HIS A C 1
ATOM 1420 O O . HIS A 1 177 ? -3.658 -15.906 -15.586 1 92.12 177 HIS A O 1
ATOM 1426 N N . ILE A 1 178 ? -4.035 -17.859 -14.664 1 88.31 178 ILE A N 1
ATOM 1427 C CA . ILE A 1 178 ? -2.75 -18.422 -15.078 1 88.31 178 ILE A CA 1
ATOM 1428 C C . ILE A 1 178 ? -2.693 -18.531 -16.594 1 88.31 178 ILE A C 1
ATOM 1430 O O . ILE A 1 178 ? -1.64 -18.312 -17.203 1 88.31 178 ILE A O 1
ATOM 1434 N N . ASP A 1 179 ? -3.787 -18.812 -17.219 1 89.94 179 ASP A N 1
ATOM 1435 C CA . ASP A 1 179 ? -3.83 -18.875 -18.672 1 89.94 179 ASP A CA 1
ATOM 1436 C C . ASP A 1 179 ? -3.562 -17.5 -19.281 1 89.94 179 ASP A C 1
ATOM 1438 O O . ASP A 1 179 ? -2.869 -17.375 -20.297 1 89.94 179 ASP A O 1
ATOM 1442 N N . SER A 1 180 ? -4.121 -16.531 -18.656 1 87.81 180 SER A N 1
ATOM 1443 C CA . SER A 1 180 ? -3.873 -15.164 -19.094 1 87.81 180 SER A CA 1
ATOM 1444 C C . SER A 1 180 ? -2.387 -14.828 -19.031 1 87.81 180 SER A C 1
ATOM 1446 O O . SER A 1 180 ? -1.849 -14.195 -19.938 1 87.81 180 SER A O 1
ATOM 1448 N N . GLU A 1 181 ? -1.691 -15.227 -17.969 1 83.19 181 GLU A N 1
ATOM 1449 C CA . GLU A 1 181 ? -0.261 -14.992 -17.797 1 83.19 181 GLU A CA 1
ATOM 1450 C C . GLU A 1 181 ? 0.552 -15.711 -18.859 1 83.19 181 GLU A C 1
ATOM 1452 O O . GLU A 1 181 ? 1.549 -15.18 -19.359 1 83.19 181 GLU A O 1
ATOM 1457 N N . LEU A 1 182 ? 0.133 -16.891 -19.234 1 79.69 182 LEU A N 1
ATOM 1458 C CA . LEU A 1 182 ? 0.829 -17.688 -20.234 1 79.69 182 LEU A CA 1
ATOM 1459 C C . LEU A 1 182 ? 0.643 -17.094 -21.625 1 79.69 182 LEU A C 1
ATOM 1461 O O . LEU A 1 182 ? 1.595 -17.031 -22.406 1 79.69 182 LEU A O 1
ATOM 1465 N N . ASP A 1 183 ? -0.507 -16.641 -21.906 1 81.94 183 ASP A N 1
ATOM 1466 C CA . ASP A 1 183 ? -0.845 -16.109 -23.219 1 81.94 183 ASP A CA 1
ATOM 1467 C C . ASP A 1 183 ? -0.2 -14.742 -23.453 1 81.94 183 ASP A C 1
ATOM 1469 O O . ASP A 1 183 ? 0.02 -14.328 -24.594 1 81.94 183 ASP A O 1
ATOM 1473 N N . HIS A 1 184 ? 0.129 -14.078 -22.328 1 83.06 184 HIS A N 1
ATOM 1474 C CA . HIS A 1 184 ? 0.683 -12.734 -22.438 1 83.06 184 HIS A CA 1
ATOM 1475 C C . HIS A 1 184 ? 1.993 -12.609 -21.672 1 83.06 184 HIS A C 1
ATOM 1477 O O . HIS A 1 184 ? 2.221 -11.617 -20.969 1 83.06 184 HIS A O 1
ATOM 1483 N N . SER A 1 185 ? 2.721 -13.633 -21.766 1 78.44 185 SER A N 1
ATOM 1484 C CA . SER A 1 185 ? 4.023 -13.594 -21.109 1 78.44 185 SER A CA 1
ATOM 1485 C C . SER A 1 185 ? 4.926 -12.539 -21.734 1 78.44 185 SER A C 1
ATOM 1487 O O . SER A 1 185 ? 4.805 -12.234 -22.922 1 78.44 185 SER A O 1
ATOM 1489 N N . ILE A 1 186 ? 5.738 -11.93 -20.891 1 80.94 186 ILE A N 1
ATOM 1490 C CA . ILE A 1 186 ? 6.715 -10.984 -21.422 1 80.94 186 ILE A CA 1
ATOM 1491 C C . ILE A 1 186 ? 7.641 -11.695 -22.391 1 80.94 186 ILE A C 1
ATOM 1493 O O . ILE A 1 186 ? 8.102 -12.805 -22.125 1 80.94 186 ILE A O 1
ATOM 1497 N N . ASN A 1 187 ? 7.84 -11.062 -23.531 1 82.19 187 ASN A N 1
ATOM 1498 C CA . ASN A 1 187 ? 8.828 -11.586 -24.453 1 82.19 187 ASN A CA 1
ATOM 1499 C C . ASN A 1 187 ? 10.25 -11.391 -23.938 1 82.19 187 ASN A C 1
ATOM 1501 O O . ASN A 1 187 ? 10.891 -10.383 -24.219 1 82.19 187 ASN A O 1
ATOM 1505 N N . GLU A 1 188 ? 10.758 -12.336 -23.312 1 83.31 188 GLU A N 1
ATOM 1506 C CA . GLU A 1 188 ? 12.055 -12.242 -22.656 1 83.31 188 GLU A CA 1
ATOM 1507 C C . GLU A 1 188 ? 13.188 -12.102 -23.656 1 83.31 188 GLU A C 1
ATOM 1509 O O . GLU A 1 188 ? 14.258 -11.578 -23.328 1 83.31 188 GLU A O 1
ATOM 1514 N N . SER A 1 189 ? 12.969 -12.594 -24.844 1 85.44 189 SER A N 1
ATOM 1515 C CA . SER A 1 189 ? 14.047 -12.672 -25.844 1 85.44 189 SER A CA 1
ATOM 1516 C C . SER A 1 189 ? 14.586 -11.281 -26.172 1 85.44 189 SER A C 1
ATOM 1518 O O . SER A 1 189 ? 15.766 -11.133 -26.484 1 85.44 189 SER A O 1
ATOM 1520 N N . VAL A 1 190 ? 13.758 -10.289 -26.062 1 89.5 190 VAL A N 1
ATOM 1521 C CA . VAL A 1 190 ? 14.195 -8.945 -26.422 1 89.5 190 VAL A CA 1
ATOM 1522 C C . VAL A 1 190 ? 15.172 -8.422 -25.375 1 89.5 190 VAL A C 1
ATOM 1524 O O . VAL A 1 190 ? 15.898 -7.453 -25.641 1 89.5 190 VAL A O 1
ATOM 1527 N N . PHE A 1 191 ? 15.203 -9.055 -24.203 1 91.94 191 PHE A N 1
ATOM 1528 C CA . PHE A 1 191 ? 16.047 -8.586 -23.109 1 91.94 191 PHE A CA 1
ATOM 1529 C C . PHE A 1 191 ? 17.375 -9.352 -23.094 1 91.94 191 PHE A C 1
ATOM 1531 O O . PHE A 1 191 ? 18.328 -8.906 -22.453 1 91.94 191 PHE A O 1
ATOM 1538 N N . PHE A 1 192 ? 17.438 -10.523 -23.719 1 86.62 192 PHE A N 1
ATOM 1539 C CA . PHE A 1 192 ? 18.578 -11.43 -23.609 1 86.62 192 PHE A CA 1
ATOM 1540 C C . PHE A 1 192 ? 19.844 -10.766 -24.109 1 86.62 192 PHE A C 1
ATOM 1542 O O . PHE A 1 192 ? 20.922 -10.953 -23.531 1 86.62 192 PHE A O 1
ATOM 1549 N N . GLY A 1 193 ? 19.703 -9.961 -25.062 1 84.12 193 GLY A N 1
ATOM 1550 C CA . GLY A 1 193 ? 20.891 -9.375 -25.672 1 84.12 193 GLY A CA 1
ATOM 1551 C C . GLY A 1 193 ? 21.312 -8.07 -25.031 1 84.12 193 GLY A C 1
ATOM 1552 O O . GLY A 1 193 ? 22.344 -7.492 -25.406 1 84.12 193 GLY A O 1
ATOM 1553 N N . GLU A 1 194 ? 20.625 -7.652 -24.016 1 87.31 194 GLU A N 1
ATOM 1554 C CA . GLU A 1 194 ? 20.906 -6.348 -23.422 1 87.31 194 GLU A CA 1
ATOM 1555 C C . GLU A 1 194 ? 22.031 -6.438 -22.391 1 87.31 194 GLU A C 1
ATOM 1557 O O . GLU A 1 194 ? 21.969 -7.258 -21.469 1 87.31 194 GLU A O 1
ATOM 1562 N N . PRO A 1 195 ? 23.062 -5.676 -22.641 1 86.44 195 PRO A N 1
ATOM 1563 C CA . PRO A 1 195 ? 24.141 -5.66 -21.656 1 86.44 195 PRO A CA 1
ATOM 1564 C C . PRO A 1 195 ? 23.719 -5.043 -20.312 1 86.44 195 PRO A C 1
ATOM 1566 O O . PRO A 1 195 ? 22.938 -4.098 -20.297 1 86.44 195 PRO A O 1
ATOM 1569 N N . LEU A 1 196 ? 24.188 -5.629 -19.219 1 90.69 196 LEU A N 1
ATOM 1570 C CA . LEU A 1 196 ? 24.031 -5.062 -17.875 1 90.69 196 LEU A CA 1
ATOM 1571 C C . LEU A 1 196 ? 25.375 -4.621 -17.312 1 90.69 196 LEU A C 1
ATOM 1573 O O . LEU A 1 196 ? 26.312 -5.422 -17.219 1 90.69 196 LEU A O 1
ATOM 1577 N N . SER A 1 197 ? 25.438 -3.322 -17.047 1 93.5 197 SER A N 1
ATOM 1578 C CA . SER A 1 197 ? 26.625 -2.9 -16.312 1 93.5 197 SER A CA 1
ATOM 1579 C C . SER A 1 197 ? 26.766 -3.662 -15.008 1 93.5 197 SER A C 1
ATOM 1581 O O . SER A 1 197 ? 25.812 -4.277 -14.531 1 93.5 197 SER A O 1
ATOM 1583 N N . ALA A 1 198 ? 27.906 -3.625 -14.461 1 94.69 198 ALA A N 1
ATOM 1584 C CA . ALA A 1 198 ? 28.156 -4.309 -13.195 1 94.69 198 ALA A CA 1
ATOM 1585 C C . ALA A 1 198 ? 27.219 -3.787 -12.102 1 94.69 198 ALA A C 1
ATOM 1587 O O . ALA A 1 198 ? 26.688 -4.566 -11.312 1 94.69 198 ALA A O 1
ATOM 1588 N N . ASP A 1 199 ? 27 -2.539 -12.078 1 94.75 199 ASP A N 1
ATOM 1589 C CA . ASP A 1 199 ? 26.125 -1.919 -11.086 1 94.75 199 ASP A CA 1
ATOM 1590 C C . ASP A 1 199 ? 24.672 -2.354 -11.273 1 94.75 199 ASP A C 1
ATOM 1592 O O . ASP A 1 199 ? 24 -2.691 -10.297 1 94.75 199 ASP A O 1
ATOM 1596 N N . LYS A 1 200 ? 24.281 -2.404 -12.461 1 95.62 200 LYS A N 1
ATOM 1597 C CA . LYS A 1 200 ? 22.906 -2.797 -12.758 1 95.62 200 LYS A CA 1
ATOM 1598 C C . LYS A 1 200 ? 22.688 -4.285 -12.492 1 95.62 200 LYS A C 1
ATOM 1600 O O . LYS A 1 200 ? 21.609 -4.695 -12.078 1 95.62 200 LYS A O 1
ATOM 1605 N N . ARG A 1 201 ? 23.703 -5.031 -12.766 1 96.44 201 ARG A N 1
ATOM 1606 C CA . ARG A 1 201 ? 23.625 -6.457 -12.461 1 96.44 201 ARG A CA 1
ATOM 1607 C C . ARG A 1 201 ? 23.453 -6.695 -10.969 1 96.44 201 ARG A C 1
ATOM 1609 O O . ARG A 1 201 ? 22.625 -7.5 -10.547 1 96.44 201 ARG A O 1
ATOM 1616 N N . ALA A 1 202 ? 24.25 -5.988 -10.234 1 97.06 202 ALA A N 1
ATOM 1617 C CA . ALA A 1 202 ? 24.156 -6.109 -8.781 1 97.06 202 ALA A CA 1
ATOM 1618 C C . ALA A 1 202 ? 22.797 -5.668 -8.281 1 97.06 202 ALA A C 1
ATOM 1620 O O . ALA A 1 202 ? 22.203 -6.301 -7.395 1 97.06 202 ALA A O 1
ATOM 1621 N N . GLN A 1 203 ? 22.25 -4.656 -8.828 1 97.19 203 GLN A N 1
ATOM 1622 C CA . GLN A 1 203 ? 20.938 -4.168 -8.453 1 97.19 203 GLN A CA 1
ATOM 1623 C C . GLN A 1 203 ? 19.844 -5.176 -8.828 1 97.19 203 GLN A C 1
ATOM 1625 O O . GLN A 1 203 ? 18.953 -5.445 -8.031 1 97.19 203 GLN A O 1
ATOM 1630 N N . ALA A 1 204 ? 19.938 -5.707 -10.016 1 97.88 204 ALA A N 1
ATOM 1631 C CA . ALA A 1 204 ? 18.969 -6.699 -10.477 1 97.88 204 ALA A CA 1
ATOM 1632 C C . ALA A 1 204 ? 18.984 -7.93 -9.57 1 97.88 204 ALA A C 1
ATOM 1634 O O . ALA A 1 204 ? 17.922 -8.438 -9.188 1 97.88 204 ALA A O 1
ATOM 1635 N N . GLN A 1 205 ? 20.188 -8.336 -9.242 1 98 205 GLN A N 1
ATOM 1636 C CA . GLN A 1 205 ? 20.312 -9.484 -8.359 1 98 205 GLN A CA 1
ATOM 1637 C C . GLN A 1 205 ? 19.703 -9.203 -6.988 1 98 205 GLN A C 1
ATOM 1639 O O . GLN A 1 205 ? 19.031 -10.062 -6.414 1 98 205 GLN A O 1
ATOM 1644 N N . SER A 1 206 ? 19.938 -8.031 -6.48 1 97.75 206 SER A N 1
ATOM 1645 C CA . SER A 1 206 ? 19.375 -7.645 -5.191 1 97.75 206 SER A CA 1
ATOM 1646 C C . SER A 1 206 ? 17.859 -7.629 -5.23 1 97.75 206 SER A C 1
ATOM 1648 O O . SER A 1 206 ? 17.203 -8.07 -4.285 1 97.75 206 SER A O 1
ATOM 1650 N N . ILE A 1 207 ? 17.281 -7.164 -6.281 1 98.25 207 ILE A N 1
ATOM 1651 C CA . ILE A 1 207 ? 15.844 -7.113 -6.473 1 98.25 207 ILE A CA 1
ATOM 1652 C C . ILE A 1 207 ? 15.273 -8.531 -6.488 1 98.25 207 ILE A C 1
ATOM 1654 O O . ILE A 1 207 ? 14.289 -8.812 -5.801 1 98.25 207 ILE A O 1
ATOM 1658 N N . VAL A 1 208 ? 15.914 -9.391 -7.223 1 98.31 208 VAL A N 1
ATOM 1659 C CA . VAL A 1 208 ? 15.469 -10.773 -7.34 1 98.31 208 VAL A CA 1
ATOM 1660 C C . VAL A 1 208 ? 15.586 -11.469 -5.984 1 98.31 208 VAL A C 1
ATOM 1662 O O . VAL A 1 208 ? 14.648 -12.133 -5.539 1 98.31 208 VAL A O 1
ATOM 1665 N N . ASP A 1 209 ? 16.688 -11.242 -5.301 1 98.25 209 ASP A N 1
ATOM 1666 C CA . ASP A 1 209 ? 16.906 -11.859 -3.996 1 98.25 209 ASP A CA 1
ATOM 1667 C C . ASP A 1 209 ? 15.844 -11.391 -2.994 1 98.25 209 ASP A C 1
ATOM 1669 O O . ASP A 1 209 ? 15.297 -12.203 -2.24 1 98.25 209 ASP A O 1
ATOM 1673 N N . ASP A 1 210 ? 15.586 -10.172 -2.971 1 98.06 210 ASP A N 1
ATOM 1674 C CA . ASP A 1 210 ? 14.586 -9.625 -2.059 1 98.06 210 ASP A CA 1
ATOM 1675 C C . ASP A 1 210 ? 13.203 -10.188 -2.357 1 98.06 210 ASP A C 1
ATOM 1677 O O . ASP A 1 210 ? 12.438 -10.484 -1.439 1 98.06 210 ASP A O 1
ATOM 1681 N N . HIS A 1 211 ? 12.883 -10.297 -3.631 1 98.44 211 HIS A N 1
ATOM 1682 C CA . HIS A 1 211 ? 11.578 -10.836 -4.008 1 98.44 211 HIS A CA 1
ATOM 1683 C C . HIS A 1 211 ? 11.391 -12.25 -3.486 1 98.44 211 HIS A C 1
ATOM 1685 O O . HIS A 1 211 ? 10.391 -12.547 -2.83 1 98.44 211 HIS A O 1
ATOM 1691 N N . PHE A 1 212 ? 12.328 -13.078 -3.703 1 98.31 212 PHE A N 1
ATOM 1692 C CA . PHE A 1 212 ? 12.18 -14.477 -3.322 1 98.31 212 PHE A CA 1
ATOM 1693 C C . PHE A 1 212 ? 12.211 -14.633 -1.808 1 98.31 212 PHE A C 1
ATOM 1695 O O . PHE A 1 212 ? 11.492 -15.461 -1.247 1 98.31 212 PHE A O 1
ATOM 1702 N N . ARG A 1 213 ? 13.008 -13.828 -1.165 1 98 213 ARG A N 1
ATOM 1703 C CA . ARG A 1 213 ? 13 -13.852 0.294 1 98 213 ARG A CA 1
ATOM 1704 C C . ARG A 1 213 ? 11.625 -13.461 0.834 1 98 213 ARG A C 1
ATOM 1706 O O . ARG A 1 213 ? 11.094 -14.125 1.729 1 98 213 ARG A O 1
ATOM 1713 N N . SER A 1 214 ? 11.07 -12.43 0.32 1 97.94 214 SER A N 1
ATOM 1714 C CA . SER A 1 214 ? 9.758 -11.961 0.75 1 97.94 214 SER A CA 1
ATOM 1715 C C . SER A 1 214 ? 8.672 -12.984 0.424 1 97.94 214 SER A C 1
ATOM 1717 O O . SER A 1 214 ? 7.73 -13.164 1.2 1 97.94 214 SER A O 1
ATOM 1719 N N . PHE A 1 215 ? 8.805 -13.625 -0.705 1 97.94 215 PHE A N 1
ATOM 1720 C CA . PHE A 1 215 ? 7.805 -14.609 -1.114 1 97.94 215 PHE A CA 1
ATOM 1721 C C . PHE A 1 215 ? 7.875 -15.844 -0.229 1 97.94 215 PHE A C 1
ATOM 1723 O O . PHE A 1 215 ? 6.844 -16.422 0.117 1 97.94 215 PHE A O 1
ATOM 1730 N N . ILE A 1 216 ? 9.023 -16.25 0.146 1 97.75 216 ILE A N 1
ATOM 1731 C CA . ILE A 1 216 ? 9.172 -17.375 1.047 1 97.75 216 ILE A CA 1
ATOM 1732 C C . ILE A 1 216 ? 8.523 -17.062 2.391 1 97.75 216 ILE A C 1
ATOM 1734 O O . ILE A 1 216 ? 7.812 -17.891 2.957 1 97.75 216 ILE A O 1
ATOM 1738 N N . ALA A 1 217 ? 8.719 -15.859 2.883 1 97.5 217 ALA A N 1
ATOM 1739 C CA . ALA A 1 217 ? 8.055 -15.43 4.113 1 97.5 217 ALA A CA 1
ATOM 1740 C C . ALA A 1 217 ? 6.539 -15.469 3.957 1 97.5 217 ALA A C 1
ATOM 1742 O O . ALA A 1 217 ? 5.82 -15.859 4.883 1 97.5 217 ALA A O 1
ATOM 1743 N N . PHE A 1 218 ? 6.078 -15.094 2.881 1 96.75 218 PHE A N 1
ATOM 1744 C CA . PHE A 1 218 ? 4.652 -15.141 2.566 1 96.75 218 PHE A CA 1
ATOM 1745 C C . PHE A 1 218 ? 4.148 -16.578 2.561 1 96.75 218 PHE A C 1
ATOM 1747 O O . PHE A 1 218 ? 3.084 -16.875 3.107 1 96.75 218 PHE A O 1
ATOM 1754 N N . LEU A 1 219 ? 4.914 -17.5 1.937 1 96.69 219 LEU A N 1
ATOM 1755 C CA . LEU A 1 219 ? 4.523 -18.906 1.906 1 96.69 219 LEU A CA 1
ATOM 1756 C C . LEU A 1 219 ? 4.508 -19.484 3.312 1 96.69 219 LEU A C 1
ATOM 1758 O O . LEU A 1 219 ? 3.635 -20.297 3.641 1 96.69 219 LEU A O 1
ATOM 1762 N N . ASP A 1 220 ? 5.477 -19.094 4.109 1 97.38 220 ASP A N 1
ATOM 1763 C CA . ASP A 1 220 ? 5.477 -19.516 5.508 1 97.38 220 ASP A CA 1
ATOM 1764 C C . ASP A 1 220 ? 4.184 -19.094 6.207 1 97.38 220 ASP A C 1
ATOM 1766 O O . ASP A 1 220 ? 3.57 -19.891 6.918 1 97.38 220 ASP A O 1
ATOM 1770 N N . TYR A 1 221 ? 3.85 -17.938 5.988 1 96.38 221 TYR A N 1
ATOM 1771 C CA . TYR A 1 221 ? 2.619 -17.406 6.57 1 96.38 221 TYR A CA 1
ATOM 1772 C C . TYR A 1 221 ? 1.404 -18.172 6.059 1 96.38 221 TYR A C 1
ATOM 1774 O O . TYR A 1 221 ? 0.517 -18.531 6.836 1 96.38 221 TYR A O 1
ATOM 1782 N N . LYS A 1 222 ? 1.35 -18.391 4.766 1 94.44 222 LYS A N 1
ATOM 1783 C CA . LYS A 1 222 ? 0.235 -19.141 4.18 1 94.44 222 LYS A CA 1
ATOM 1784 C C . LYS A 1 222 ? 0.118 -20.531 4.793 1 94.44 222 LYS A C 1
ATOM 1786 O O . LYS A 1 222 ? -0.987 -21 5.062 1 94.44 222 LYS A O 1
ATOM 1791 N N . TYR A 1 223 ? 1.237 -21.125 4.961 1 95.12 223 TYR A N 1
ATOM 1792 C CA . TYR A 1 223 ? 1.259 -22.438 5.586 1 95.12 223 TYR A CA 1
ATOM 1793 C C . TYR A 1 223 ? 0.584 -22.406 6.953 1 95.12 223 TYR A C 1
ATOM 1795 O O . TYR A 1 223 ? -0.27 -23.25 7.25 1 95.12 223 TYR A O 1
ATOM 1803 N N . GLU A 1 224 ? 0.873 -21.375 7.738 1 94.12 224 GLU A N 1
ATOM 1804 C CA . GLU A 1 224 ? 0.343 -21.281 9.094 1 94.12 224 GLU A CA 1
ATOM 1805 C C . GLU A 1 224 ? -1.139 -20.906 9.086 1 94.12 224 GLU A C 1
ATOM 1807 O O . GLU A 1 224 ? -1.917 -21.438 9.883 1 94.12 224 GLU A O 1
ATOM 1812 N N . VAL A 1 225 ? -1.498 -20.031 8.211 1 91.25 225 VAL A N 1
ATOM 1813 C CA . VAL A 1 225 ? -2.887 -19.594 8.148 1 91.25 225 VAL A CA 1
ATOM 1814 C C . VAL A 1 225 ? -3.777 -20.75 7.695 1 91.25 225 VAL A C 1
ATOM 1816 O O . VAL A 1 225 ? -4.91 -20.891 8.164 1 91.25 225 VAL A O 1
ATOM 1819 N N . ASN A 1 226 ? -3.256 -21.516 6.746 1 92.12 226 ASN A N 1
ATOM 1820 C CA . ASN A 1 226 ? -3.996 -22.703 6.305 1 92.12 226 ASN A CA 1
ATOM 1821 C C . ASN A 1 226 ? -4.23 -23.672 7.453 1 92.12 226 ASN A C 1
ATOM 1823 O O . ASN A 1 226 ? -5.316 -24.25 7.578 1 92.12 226 ASN A O 1
ATOM 1827 N N . LYS A 1 227 ? -3.232 -23.828 8.258 1 88.75 227 LYS A N 1
ATOM 1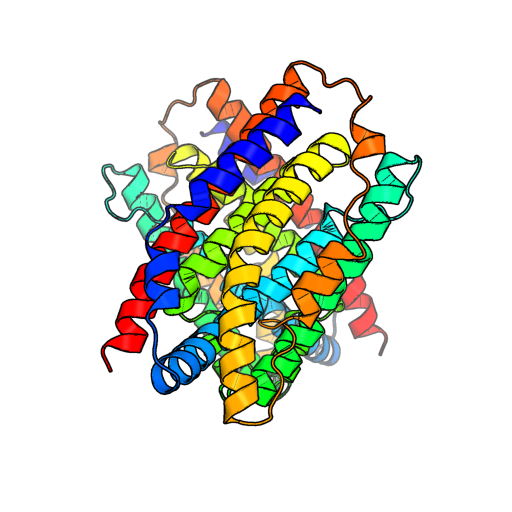828 C CA . LYS A 1 227 ? -3.381 -24.703 9.414 1 88.75 227 LYS A CA 1
ATOM 1829 C C . LYS A 1 227 ? -4.527 -24.234 10.312 1 88.75 227 LYS A C 1
ATOM 1831 O O . LYS A 1 227 ? -5.293 -25.047 10.82 1 88.75 227 LYS A O 1
ATOM 1836 N N . LEU A 1 228 ? -4.582 -22.953 10.484 1 83.5 228 LEU A N 1
ATOM 1837 C CA . LEU A 1 228 ? -5.637 -22.391 11.32 1 83.5 228 LEU A CA 1
ATOM 1838 C C . LEU A 1 228 ? -7.008 -22.625 10.688 1 83.5 228 LEU A C 1
ATOM 1840 O O . LEU A 1 228 ? -7.973 -22.938 11.391 1 83.5 228 LEU A O 1
ATOM 1844 N N . ALA A 1 229 ? -7.07 -22.438 9.422 1 77.88 229 ALA A N 1
ATOM 1845 C CA . ALA A 1 229 ? -8.328 -22.625 8.703 1 77.88 229 ALA A CA 1
ATOM 1846 C C . ALA A 1 229 ? -8.742 -24.094 8.695 1 77.88 229 ALA A C 1
ATOM 1848 O O . ALA A 1 229 ? -9.93 -24.422 8.703 1 77.88 229 ALA A O 1
ATOM 1849 N N . LEU A 1 230 ? -7.809 -24.969 8.758 1 75.81 230 LEU A N 1
ATOM 1850 C CA . LEU A 1 230 ? -8.031 -26.406 8.648 1 75.81 230 LEU A CA 1
ATOM 1851 C C . LEU A 1 230 ? -8.328 -27.016 10.016 1 75.81 230 LEU A C 1
ATOM 1853 O O . LEU A 1 230 ? -8.883 -28.109 10.102 1 75.81 230 LEU A O 1
ATOM 1857 N N . ALA A 1 231 ? -7.934 -26.375 11.125 1 72.56 231 ALA A N 1
ATOM 1858 C CA . ALA A 1 231 ? -8.156 -26.875 12.477 1 72.56 231 ALA A CA 1
ATOM 1859 C C . ALA A 1 231 ? -9.602 -26.656 12.914 1 72.56 231 ALA A C 1
ATOM 1861 O O . ALA A 1 231 ? -10.055 -27.234 13.906 1 72.56 231 ALA A O 1
ATOM 1862 N N . HIS A 1 232 ? -10.398 -25.906 12.266 1 57.47 232 HIS A N 1
ATOM 1863 C CA . HIS A 1 232 ? -11.797 -25.781 12.672 1 57.47 232 HIS A CA 1
ATOM 1864 C C . HIS A 1 232 ? -12.711 -26.609 11.781 1 57.47 232 HIS A C 1
ATOM 1866 O O . HIS A 1 232 ? -12.492 -26.688 10.57 1 57.47 232 HIS A O 1
ATOM 1872 N N . MET B 1 1 ? 23.281 13.672 13.07 1 91.19 1 MET B N 1
ATOM 1873 C CA . MET B 1 1 ? 21.812 13.734 13.055 1 91.19 1 MET B CA 1
ATOM 1874 C C . MET B 1 1 ? 21.344 15.18 13.156 1 91.19 1 MET B C 1
ATOM 1876 O O . MET B 1 1 ? 20.312 15.539 12.578 1 91.19 1 MET B O 1
ATOM 1880 N N . ARG B 1 2 ? 22.078 16.078 13.719 1 88.88 2 ARG B N 1
ATOM 1881 C CA . ARG B 1 2 ? 21.688 17.484 13.836 1 88.88 2 ARG B CA 1
ATOM 1882 C C . ARG B 1 2 ? 21.531 18.125 12.461 1 88.88 2 ARG B C 1
ATOM 1884 O O . ARG B 1 2 ? 20.562 18.844 12.203 1 88.88 2 ARG B O 1
ATOM 1891 N N . GLU B 1 3 ? 22.484 17.844 11.617 1 91.56 3 GLU B N 1
ATOM 1892 C CA . GLU B 1 3 ? 22.453 18.422 10.281 1 91.56 3 GLU B CA 1
ATOM 1893 C C . GLU B 1 3 ? 21.234 17.938 9.5 1 91.56 3 GLU B C 1
ATOM 1895 O O . GLU B 1 3 ? 20.625 18.688 8.75 1 91.56 3 GLU B O 1
ATOM 1900 N N . ILE B 1 4 ? 20.922 16.641 9.664 1 95.62 4 ILE B N 1
ATOM 1901 C CA . ILE B 1 4 ? 19.75 16.078 9.008 1 95.62 4 ILE B CA 1
ATOM 1902 C C . ILE B 1 4 ? 18.484 16.766 9.508 1 95.62 4 ILE B C 1
ATOM 1904 O O . ILE B 1 4 ? 17.625 17.156 8.711 1 95.62 4 ILE B O 1
ATOM 1908 N N . LEU B 1 5 ? 18.359 16.969 10.766 1 92.25 5 LEU B N 1
ATOM 1909 C CA . LEU B 1 5 ? 17.203 17.609 11.375 1 92.25 5 LEU B CA 1
ATOM 1910 C C . LEU B 1 5 ? 17.094 19.062 10.945 1 92.25 5 LEU B C 1
ATOM 1912 O O . LEU B 1 5 ? 15.984 19.562 10.711 1 92.25 5 LEU B O 1
ATOM 1916 N N . GLU B 1 6 ? 18.203 19.719 10.828 1 92.62 6 GLU B N 1
ATOM 1917 C CA . GLU B 1 6 ? 18.219 21.094 10.336 1 92.62 6 GLU B CA 1
ATOM 1918 C C . GLU B 1 6 ? 17.719 21.172 8.898 1 92.62 6 GLU B C 1
ATOM 1920 O O . GLU B 1 6 ? 16.984 22.094 8.539 1 92.62 6 GLU B O 1
ATOM 1925 N N . THR B 1 7 ? 18.188 20.234 8.102 1 96.25 7 THR B N 1
ATOM 1926 C CA . THR B 1 7 ? 17.719 20.172 6.723 1 96.25 7 THR B CA 1
ATOM 1927 C C . THR B 1 7 ? 16.203 20 6.672 1 96.25 7 THR B C 1
ATOM 1929 O O . THR B 1 7 ? 15.523 20.656 5.875 1 96.25 7 THR B O 1
ATOM 1932 N N . ILE B 1 8 ? 15.656 19.156 7.496 1 96.31 8 ILE B N 1
ATOM 1933 C CA . ILE B 1 8 ? 14.219 18.906 7.562 1 96.31 8 ILE B CA 1
ATOM 1934 C C . ILE B 1 8 ? 13.492 20.188 7.938 1 96.31 8 ILE B C 1
ATOM 1936 O O . ILE B 1 8 ? 12.477 20.547 7.328 1 96.31 8 ILE B O 1
ATOM 1940 N N . HIS B 1 9 ? 14.008 20.922 8.898 1 94.19 9 HIS B N 1
ATOM 1941 C CA . HIS B 1 9 ? 13.406 22.172 9.328 1 94.19 9 HIS B CA 1
ATOM 1942 C C . HIS B 1 9 ? 13.383 23.188 8.195 1 94.19 9 HIS B C 1
ATOM 1944 O O . HIS B 1 9 ? 12.383 23.891 8 1 94.19 9 HIS B O 1
ATOM 1950 N N . LYS B 1 10 ? 14.461 23.266 7.5 1 96.69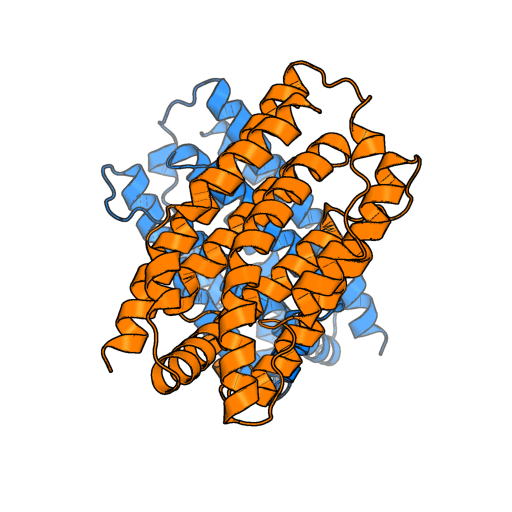 10 LYS B N 1
ATOM 1951 C CA . LYS B 1 10 ? 14.562 24.188 6.383 1 96.69 10 LYS B CA 1
ATOM 1952 C C . LYS B 1 10 ? 13.57 23.828 5.277 1 96.69 10 LYS B C 1
ATOM 1954 O O . LYS B 1 10 ? 12.875 24.703 4.75 1 96.69 10 LYS B O 1
ATOM 1959 N N . LYS B 1 11 ? 13.523 22.578 4.93 1 97.38 11 LYS B N 1
ATOM 1960 C CA . LYS B 1 11 ? 12.617 22.141 3.879 1 97.38 11 LYS B CA 1
ATOM 1961 C C . LYS B 1 11 ? 11.164 22.312 4.293 1 97.38 11 LYS B C 1
ATOM 1963 O O . LYS B 1 11 ? 10.312 22.672 3.467 1 97.38 11 LYS B O 1
ATOM 1968 N N . LYS B 1 12 ? 10.875 22.047 5.531 1 96.25 12 LYS B N 1
ATOM 1969 C CA . LYS B 1 12 ? 9.539 22.281 6.055 1 96.25 12 LYS B CA 1
ATOM 1970 C C . LYS B 1 12 ? 9.109 23.734 5.852 1 96.25 12 LYS B C 1
ATOM 1972 O O . LYS B 1 12 ? 8 24 5.387 1 96.25 12 LYS B O 1
ATOM 1977 N N . ALA B 1 13 ? 9.945 24.672 6.172 1 95.38 13 ALA B N 1
ATOM 1978 C CA . ALA B 1 13 ? 9.648 26.094 6.043 1 95.38 13 ALA B CA 1
ATOM 1979 C C . ALA B 1 13 ? 9.359 26.453 4.594 1 95.38 13 ALA B C 1
ATOM 1981 O O . ALA B 1 13 ? 8.469 27.281 4.316 1 95.38 13 ALA B O 1
ATOM 1982 N N . ALA B 1 14 ? 10.031 25.828 3.717 1 96 14 ALA B N 1
ATOM 1983 C CA . ALA B 1 14 ? 9.883 26.125 2.295 1 96 14 ALA B CA 1
ATOM 1984 C C . ALA B 1 14 ? 8.539 25.625 1.769 1 96 14 ALA B C 1
ATOM 1986 O O . ALA B 1 14 ? 8.039 26.141 0.764 1 96 14 ALA B O 1
ATOM 1987 N N . LEU B 1 15 ? 7.949 24.656 2.418 1 95.62 15 LEU B N 1
ATOM 1988 C CA . LEU B 1 15 ? 6.68 24.094 1.98 1 95.62 15 LEU B CA 1
ATOM 1989 C C . LEU B 1 15 ? 5.559 25.125 2.092 1 95.62 15 LEU B C 1
ATOM 1991 O O . LEU B 1 15 ? 4.566 25.047 1.365 1 95.62 15 LEU B O 1
ATOM 1995 N N . LEU B 1 16 ? 5.68 26.062 2.994 1 92.44 16 LEU B N 1
ATOM 1996 C CA . LEU B 1 16 ? 4.625 27.016 3.307 1 92.44 16 LEU B CA 1
ATOM 1997 C C . LEU B 1 16 ? 4.363 27.938 2.125 1 92.44 16 LEU B C 1
ATOM 1999 O O . LEU B 1 16 ? 3.312 28.578 2.053 1 92.44 16 LEU B O 1
ATOM 2003 N N . ASP B 1 17 ? 5.301 27.984 1.191 1 94.75 17 ASP B N 1
ATOM 2004 C CA . ASP B 1 17 ? 5.164 28.828 0.008 1 94.75 17 ASP B CA 1
ATOM 2005 C C . ASP B 1 17 ? 4.32 28.141 -1.063 1 94.75 17 ASP B C 1
ATOM 2007 O O . ASP B 1 17 ? 3.988 28.75 -2.084 1 94.75 17 ASP B O 1
ATOM 2011 N N . HIS B 1 18 ? 4.004 26.906 -0.872 1 96.81 18 HIS B N 1
ATOM 2012 C CA . HIS B 1 18 ? 3.236 26.188 -1.883 1 96.81 18 HIS B CA 1
ATOM 2013 C C . HIS B 1 18 ? 1.863 26.812 -2.088 1 96.81 18 HIS B C 1
ATOM 2015 O O . HIS B 1 18 ? 1.195 27.188 -1.119 1 96.81 18 HIS B O 1
ATOM 2021 N N . PRO B 1 19 ? 1.364 26.859 -3.291 1 95.94 19 PRO B N 1
ATOM 2022 C CA . PRO B 1 19 ? 0.125 27.562 -3.625 1 95.94 19 PRO B CA 1
ATOM 2023 C C . PRO B 1 19 ? -1.107 26.922 -2.984 1 95.94 19 PRO B C 1
ATOM 2025 O O . PRO B 1 19 ? -2.162 27.562 -2.906 1 95.94 19 PRO B O 1
ATOM 2028 N N . VAL B 1 20 ? -1.013 25.719 -2.535 1 95.88 20 VAL B N 1
ATOM 2029 C CA . VAL B 1 20 ? -2.17 25.047 -1.953 1 95.88 20 VAL B CA 1
ATOM 2030 C C . VAL B 1 20 ? -2.59 25.766 -0.67 1 95.88 20 VAL B C 1
ATOM 2032 O O . VAL B 1 20 ? -3.773 25.797 -0.325 1 95.88 20 VAL B O 1
ATOM 2035 N N . PHE B 1 21 ? -1.711 26.391 0.032 1 94 21 PHE B N 1
ATOM 2036 C CA . PHE B 1 21 ? -2.02 26.938 1.347 1 94 21 PHE B CA 1
ATOM 2037 C C . PHE B 1 21 ? -2.818 28.234 1.222 1 94 21 PHE B C 1
ATOM 2039 O O . PHE B 1 21 ? -3.891 28.375 1.814 1 94 21 PHE B O 1
ATOM 2046 N N . PRO B 1 22 ? -2.41 29.203 0.35 1 93.06 22 PRO B N 1
ATOM 2047 C CA . PRO B 1 22 ? -3.299 30.344 0.142 1 93.06 22 PRO B CA 1
ATOM 2048 C C . PRO B 1 22 ? -4.641 29.953 -0.465 1 93.06 22 PRO B C 1
ATOM 2050 O O . PRO B 1 22 ? -5.66 30.594 -0.185 1 93.06 22 PRO B O 1
ATOM 2053 N N . GLN B 1 23 ? -4.672 28.938 -1.271 1 94.12 23 GLN B N 1
ATOM 2054 C CA . GLN B 1 23 ? -5.934 28.422 -1.803 1 94.12 23 GLN B CA 1
ATOM 2055 C C . GLN B 1 23 ? -6.895 28.047 -0.677 1 94.12 23 GLN B C 1
ATOM 2057 O O . GLN B 1 23 ? -8.07 28.406 -0.715 1 94.12 23 GLN B O 1
ATOM 2062 N N . LEU B 1 24 ? -6.359 27.375 0.343 1 92.94 24 LEU B N 1
ATOM 2063 C CA . LEU B 1 24 ? -7.18 26.859 1.432 1 92.94 24 LEU B CA 1
ATOM 2064 C C . LEU B 1 24 ? -7.559 27.969 2.4 1 92.94 24 LEU B C 1
ATOM 2066 O O . LEU B 1 24 ? -8.492 27.828 3.193 1 92.94 24 LEU B O 1
ATOM 2070 N N . GLU B 1 25 ? -6.879 29.094 2.369 1 89.69 25 GLU B N 1
ATOM 2071 C CA . GLU B 1 25 ? -7.203 30.25 3.201 1 89.69 25 GLU B CA 1
ATOM 2072 C C . GLU B 1 25 ? -8.391 31.016 2.631 1 89.69 25 GLU B C 1
ATOM 2074 O O . GLU B 1 25 ? -9.047 31.766 3.35 1 89.69 25 GLU B O 1
ATOM 2079 N N . SER B 1 26 ? -8.625 30.844 1.391 1 90.12 26 SER B N 1
ATOM 2080 C CA . SER B 1 26 ? -9.602 31.688 0.705 1 90.12 26 SER B CA 1
ATOM 2081 C C . SER B 1 26 ? -10.906 30.938 0.479 1 90.12 26 SER B C 1
ATOM 2083 O O . SER B 1 26 ? -11.805 31.438 -0.204 1 90.12 26 SER B O 1
ATOM 2085 N N . VAL B 1 27 ? -10.969 29.797 1.008 1 92.88 27 VAL B N 1
ATOM 2086 C CA . VAL B 1 27 ? -12.141 28.984 0.704 1 92.88 27 VAL B CA 1
ATOM 2087 C C . VAL B 1 27 ? -13.305 29.406 1.591 1 92.88 27 VAL B C 1
ATOM 2089 O O . VAL B 1 27 ? -13.102 29.859 2.723 1 92.88 27 VAL B O 1
ATOM 2092 N N . THR B 1 28 ? -14.547 29.312 1.078 1 93.94 28 THR B N 1
ATOM 2093 C CA . THR B 1 28 ? -15.789 29.562 1.802 1 93.94 28 THR B CA 1
ATOM 2094 C C . THR B 1 28 ? -16.25 28.328 2.561 1 93.94 28 THR B C 1
ATOM 2096 O O . THR B 1 28 ? -15.711 27.234 2.35 1 93.94 28 THR B O 1
ATOM 2099 N N . LEU B 1 29 ? -17.234 28.516 3.439 1 94.31 29 LEU B N 1
ATOM 2100 C CA . LEU B 1 29 ? -17.734 27.406 4.25 1 94.31 29 LEU B CA 1
ATOM 2101 C C . LEU B 1 29 ? -18.328 26.312 3.371 1 94.31 29 LEU B C 1
ATOM 2103 O O . LEU B 1 29 ? -18.047 25.125 3.57 1 94.31 29 LEU B O 1
ATOM 2107 N N . PRO B 1 30 ? -19.156 26.672 2.334 1 93.69 30 PRO B N 1
ATOM 2108 C CA . PRO B 1 30 ? -19.656 25.609 1.441 1 93.69 30 PRO B CA 1
ATOM 2109 C C . PRO B 1 30 ? -18.531 24.859 0.734 1 93.69 30 PRO B C 1
ATOM 2111 O O . PRO B 1 30 ? -18.609 23.641 0.561 1 93.69 30 PRO B O 1
ATOM 2114 N N . GLU B 1 31 ? -17.484 25.547 0.4 1 94.06 31 GLU B N 1
ATOM 2115 C CA . GLU B 1 31 ? -16.328 24.938 -0.244 1 94.06 31 GLU B CA 1
ATOM 2116 C C . GLU B 1 31 ? -15.586 24 0.719 1 94.06 31 GLU B C 1
ATOM 2118 O O . GLU B 1 31 ? -15.125 22.938 0.328 1 94.06 31 GLU B O 1
ATOM 2123 N N . ILE B 1 32 ? -15.469 24.453 1.946 1 94.81 32 ILE B N 1
ATOM 2124 C CA . ILE B 1 32 ? -14.828 23.641 2.971 1 94.81 32 ILE B CA 1
ATOM 2125 C C . ILE B 1 32 ? -15.562 22.297 3.102 1 94.81 32 ILE B C 1
ATOM 2127 O O . ILE B 1 32 ? -14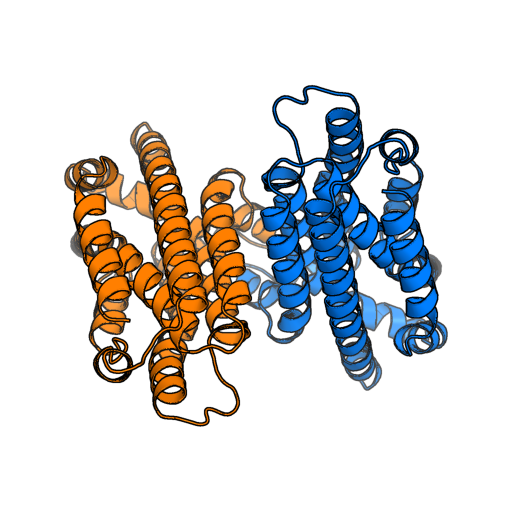.938 21.234 3.082 1 94.81 32 ILE B O 1
ATOM 2131 N N . LYS B 1 33 ? -16.859 22.359 3.186 1 94.44 33 LYS B N 1
ATOM 2132 C CA . LYS B 1 33 ? -17.672 21.156 3.344 1 94.44 33 LYS B CA 1
ATOM 2133 C C . LYS B 1 33 ? -17.5 20.219 2.152 1 94.44 33 LYS B C 1
ATOM 2135 O O . LYS B 1 33 ? -17.328 19.016 2.328 1 94.44 33 LYS B O 1
ATOM 2140 N N . GLU B 1 34 ? -17.484 20.844 0.993 1 93.56 34 GLU B N 1
ATOM 2141 C CA . GLU B 1 34 ? -17.328 20.031 -0.216 1 93.56 34 GLU B CA 1
ATOM 2142 C C . GLU B 1 34 ? -15.93 19.438 -0.308 1 93.56 34 GLU B C 1
ATOM 2144 O O . GLU B 1 34 ? -15.773 18.25 -0.616 1 93.56 34 GLU B O 1
ATOM 2149 N N . MET B 1 35 ? -14.914 20.172 -0.043 1 93.81 35 MET B N 1
ATOM 2150 C CA . MET B 1 35 ? -13.531 19.703 -0.086 1 93.81 35 MET B CA 1
ATOM 2151 C C . MET B 1 35 ? -13.32 18.547 0.898 1 93.81 35 MET B C 1
ATOM 2153 O O . MET B 1 35 ? -12.711 17.531 0.552 1 93.81 35 MET B O 1
ATOM 2157 N N . MET B 1 36 ? -13.852 18.672 2.076 1 94.38 36 MET B N 1
ATOM 2158 C CA . MET B 1 36 ? -13.656 17.641 3.1 1 94.38 36 MET B CA 1
ATOM 2159 C C . MET B 1 36 ? -14.383 16.359 2.732 1 94.38 36 MET B C 1
ATOM 2161 O O . MET B 1 36 ? -13.891 15.266 3.008 1 94.38 36 MET B O 1
ATOM 2165 N N . ARG B 1 37 ? -15.508 16.531 2.107 1 93.5 37 ARG B N 1
ATOM 2166 C CA . ARG B 1 37 ? -16.25 15.367 1.633 1 93.5 37 ARG B CA 1
ATOM 2167 C C . ARG B 1 37 ? -15.469 14.625 0.553 1 93.5 37 ARG B C 1
ATOM 2169 O O . ARG B 1 37 ? -15.484 13.391 0.509 1 93.5 37 ARG B O 1
ATOM 2176 N N . VAL B 1 38 ? -14.781 15.352 -0.264 1 93.5 38 VAL B N 1
ATOM 2177 C CA . VAL B 1 38 ? -13.992 14.766 -1.346 1 93.5 38 VAL B CA 1
ATOM 2178 C C . VAL B 1 38 ? -12.711 14.156 -0.781 1 93.5 38 VAL B C 1
ATOM 2180 O O . VAL B 1 38 ? -12.297 13.07 -1.195 1 93.5 38 VAL B O 1
ATOM 2183 N N . TRP B 1 39 ? -12.109 14.758 0.227 1 94.5 39 TRP B N 1
ATOM 2184 C CA . TRP B 1 39 ? -10.828 14.344 0.784 1 94.5 39 TRP B CA 1
ATOM 2185 C C . TRP B 1 39 ? -10.977 13.086 1.623 1 94.5 39 TRP B C 1
ATOM 2187 O O . TRP B 1 39 ? -10.117 12.203 1.591 1 94.5 39 TRP B O 1
ATOM 2197 N N . SER B 1 40 ? -12.008 12.992 2.348 1 95.88 40 SER B N 1
ATOM 2198 C CA . SER B 1 40 ? -12.094 12.07 3.469 1 95.88 40 SER B CA 1
ATOM 2199 C C . SER B 1 40 ? -11.969 10.617 3 1 95.88 40 SER B C 1
ATOM 2201 O O . SER B 1 40 ? -11.234 9.836 3.594 1 95.88 40 SER B O 1
ATOM 2203 N N . PRO B 1 41 ? -12.617 10.242 1.852 1 96.12 41 PRO B N 1
ATOM 2204 C CA . PRO B 1 41 ? -12.422 8.852 1.454 1 96.12 41 PRO B CA 1
ATOM 2205 C C . PRO B 1 41 ? -11 8.555 0.996 1 96.12 41 PRO B C 1
ATOM 2207 O O . PRO B 1 41 ? -10.523 7.422 1.127 1 96.12 41 PRO B O 1
ATOM 2210 N N . LEU B 1 42 ? -10.328 9.547 0.482 1 95.62 42 LEU B N 1
ATOM 2211 C CA . LEU B 1 42 ? -8.969 9.383 -0.006 1 95.62 42 LEU B CA 1
ATOM 2212 C C . LEU B 1 42 ? -8 9.148 1.15 1 95.62 42 LEU B C 1
ATOM 2214 O O . LEU B 1 42 ? -6.895 8.648 0.949 1 95.62 42 LEU B O 1
ATOM 2218 N N . LEU B 1 43 ? -8.414 9.484 2.346 1 96.69 43 LEU B N 1
ATOM 2219 C CA . LEU B 1 43 ? -7.574 9.344 3.529 1 96.69 43 LEU B CA 1
ATOM 2220 C C . LEU B 1 43 ? -7.539 7.898 4.008 1 96.69 43 LEU B C 1
ATOM 2222 O O . LEU B 1 43 ? -6.684 7.523 4.816 1 96.69 43 LEU B O 1
ATOM 2226 N N . ILE B 1 44 ? -8.492 7.055 3.533 1 98.69 44 ILE B N 1
ATOM 2227 C CA . ILE B 1 44 ? -8.578 5.688 4.027 1 98.69 44 ILE B CA 1
ATOM 2228 C C . ILE B 1 44 ? -7.27 4.953 3.742 1 98.69 44 ILE B C 1
ATOM 2230 O O . ILE B 1 44 ? -6.602 4.473 4.664 1 98.69 44 ILE B O 1
ATOM 2234 N N . HIS B 1 45 ? -6.879 4.941 2.494 1 98.75 45 HIS B N 1
ATOM 2235 C CA . HIS B 1 45 ? -5.629 4.27 2.143 1 98.75 45 HIS B CA 1
ATOM 2236 C C . HIS B 1 45 ? -4.441 4.922 2.84 1 98.75 45 HIS B C 1
ATOM 2238 O O . HIS B 1 45 ? -3.541 4.227 3.32 1 98.75 45 HIS B O 1
ATOM 2244 N N . LEU B 1 46 ? -4.43 6.234 2.912 1 98.25 46 LEU B N 1
ATOM 2245 C CA . LEU B 1 46 ? -3.336 6.977 3.529 1 98.25 46 LEU B CA 1
ATOM 2246 C C . LEU B 1 46 ? -3.164 6.578 4.992 1 98.25 46 LEU B C 1
ATOM 2248 O O . LEU B 1 46 ? -2.08 6.16 5.402 1 98.25 46 LEU B O 1
ATOM 2252 N N . ALA B 1 47 ? -4.23 6.625 5.746 1 98.19 47 ALA B N 1
ATOM 2253 C CA . ALA B 1 47 ? -4.172 6.375 7.184 1 98.19 47 ALA B CA 1
ATOM 2254 C C . ALA B 1 47 ? -3.842 4.914 7.473 1 98.19 47 ALA B C 1
ATOM 2256 O O . ALA B 1 47 ? -3.051 4.613 8.367 1 98.19 47 ALA B O 1
ATOM 2257 N N . MET B 1 48 ? -4.387 4.051 6.707 1 98.81 48 MET B N 1
ATOM 2258 C CA . MET B 1 48 ? -4.215 2.631 6.996 1 98.81 48 MET B CA 1
ATOM 2259 C C . MET B 1 48 ? -2.834 2.152 6.562 1 98.81 48 MET B C 1
ATOM 2261 O O . MET B 1 48 ? -2.242 1.284 7.207 1 98.81 48 MET B O 1
ATOM 2265 N N . THR B 1 49 ? -2.359 2.65 5.43 1 98.75 49 THR B N 1
ATOM 2266 C CA . THR B 1 49 ? -0.989 2.342 5.039 1 98.75 49 THR B CA 1
ATOM 2267 C C . THR B 1 49 ? 0.001 2.912 6.051 1 98.75 49 THR B C 1
ATOM 2269 O O . THR B 1 49 ? 1.008 2.275 6.371 1 98.75 49 THR B O 1
ATOM 2272 N N . PHE B 1 50 ? -0.281 4.109 6.555 1 98.31 50 PHE B N 1
ATOM 2273 C CA . PHE B 1 50 ? 0.573 4.691 7.582 1 98.31 50 PHE B CA 1
ATOM 2274 C C . PHE B 1 50 ? 0.598 3.812 8.828 1 98.31 50 PHE B C 1
ATOM 2276 O O . PHE B 1 50 ? 1.654 3.605 9.43 1 98.31 50 PHE B O 1
ATOM 2283 N N . ARG B 1 51 ? -0.556 3.311 9.203 1 98.38 51 ARG B N 1
ATOM 2284 C CA . ARG B 1 51 ? -0.62 2.359 10.312 1 98.38 51 ARG B CA 1
ATOM 2285 C C . ARG B 1 51 ? 0.294 1.164 10.062 1 98.38 51 ARG B C 1
ATOM 2287 O O . ARG B 1 51 ? 1.07 0.775 10.938 1 98.38 51 ARG B O 1
ATOM 2294 N N . ASP B 1 52 ? 0.206 0.589 8.883 1 98.69 52 ASP B N 1
ATOM 2295 C CA . ASP B 1 52 ? 1.026 -0.566 8.523 1 98.69 52 ASP B CA 1
ATOM 2296 C C . ASP B 1 52 ? 2.512 -0.22 8.578 1 98.69 52 ASP B C 1
ATOM 2298 O O . ASP B 1 52 ? 3.322 -1.01 9.07 1 98.69 52 ASP B O 1
ATOM 2302 N N . ILE B 1 53 ? 2.912 0.951 8.062 1 98.62 53 ILE B N 1
ATOM 2303 C CA . ILE B 1 53 ? 4.305 1.39 8.078 1 98.62 53 ILE B CA 1
ATOM 2304 C C . ILE B 1 53 ? 4.824 1.423 9.508 1 98.62 53 ILE B C 1
ATOM 2306 O O . ILE B 1 53 ? 5.906 0.904 9.797 1 98.62 53 ILE B O 1
ATOM 2310 N N . ASN B 1 54 ? 4.047 2.008 10.414 1 98 54 ASN B N 1
ATOM 2311 C CA . ASN B 1 54 ? 4.441 2.113 11.812 1 98 54 ASN B CA 1
ATOM 2312 C C . ASN B 1 54 ? 4.629 0.738 12.453 1 98 54 ASN B C 1
ATOM 2314 O O . ASN B 1 54 ? 5.645 0.48 13.094 1 98 54 ASN B O 1
ATOM 2318 N N . ARG B 1 55 ? 3.713 -0.138 12.164 1 97.75 55 ARG B N 1
ATOM 2319 C CA . ARG B 1 55 ? 3.709 -1.455 12.797 1 97.75 55 ARG B CA 1
ATOM 2320 C C . ARG B 1 55 ? 4.785 -2.352 12.195 1 97.75 55 ARG B C 1
ATOM 2322 O O . ARG B 1 55 ? 5.438 -3.113 12.906 1 97.75 55 ARG B O 1
ATOM 2329 N N . MET B 1 56 ? 5.004 -2.209 10.93 1 97.94 56 MET B N 1
ATOM 2330 C CA . MET B 1 56 ? 5.785 -3.213 10.219 1 97.94 56 MET B CA 1
ATOM 2331 C C . MET B 1 56 ? 7.25 -2.795 10.117 1 97.94 56 MET B C 1
ATOM 2333 O O . MET B 1 56 ? 8.141 -3.646 10.078 1 97.94 56 MET B O 1
ATOM 2337 N N . TYR B 1 57 ? 7.461 -1.51 10.07 1 98.31 57 TYR B N 1
ATOM 2338 C CA . TYR B 1 57 ? 8.812 -1.105 9.703 1 98.31 57 TYR B CA 1
ATOM 2339 C C . TYR B 1 57 ? 9.438 -0.234 10.781 1 98.31 57 TYR B C 1
ATOM 2341 O O . TYR B 1 57 ? 10.648 -0.295 11.016 1 98.31 57 TYR B O 1
ATOM 2349 N N . TYR B 1 58 ? 8.672 0.567 11.445 1 98.19 58 TYR B N 1
ATOM 2350 C CA . TYR B 1 58 ? 9.258 1.487 12.414 1 98.19 58 TYR B CA 1
ATOM 2351 C C . TYR B 1 58 ? 9.312 0.858 13.797 1 98.19 58 TYR B C 1
ATOM 2353 O O . TYR B 1 58 ? 10.312 0.994 14.508 1 98.19 58 TYR B O 1
ATOM 2361 N N . HIS B 1 59 ? 8.297 0.149 14.219 1 98.38 59 HIS B N 1
ATOM 2362 C CA . HIS B 1 59 ? 8.188 -0.396 15.57 1 98.38 59 HIS B CA 1
ATOM 2363 C C . HIS B 1 59 ? 9.234 -1.479 15.812 1 98.38 59 HIS B C 1
ATOM 2365 O O . HIS B 1 59 ? 9.453 -2.34 14.953 1 98.38 59 HIS B O 1
ATOM 2371 N N . TYR B 1 60 ? 9.891 -1.392 16.969 1 98.12 60 TYR B N 1
ATOM 2372 C CA . TYR B 1 60 ? 10.773 -2.449 17.453 1 98.12 60 TYR B CA 1
ATOM 2373 C C . TYR B 1 60 ? 10.023 -3.404 18.375 1 98.12 60 TYR B C 1
ATOM 2375 O O . TYR B 1 60 ? 9.508 -2.99 19.422 1 98.12 60 TYR B O 1
ATOM 2383 N N . GLU B 1 61 ? 10.008 -4.652 18.031 1 97 61 GLU B N 1
ATOM 2384 C CA . GLU B 1 61 ? 9.352 -5.641 18.875 1 97 61 GLU B CA 1
ATOM 2385 C C . GLU B 1 61 ? 10.07 -5.77 20.219 1 97 61 GLU B C 1
ATOM 2387 O O . GLU B 1 61 ? 9.422 -5.891 21.266 1 97 61 GLU B O 1
ATOM 2392 N N . LYS B 1 62 ? 11.445 -5.762 20.156 1 97.75 62 LYS B N 1
ATOM 2393 C CA . LYS B 1 62 ? 12.289 -5.824 21.328 1 97.75 62 LYS B CA 1
ATOM 2394 C C . LYS B 1 62 ? 13.312 -4.688 21.344 1 97.75 62 LYS B C 1
ATOM 2396 O O . LYS B 1 62 ? 14.492 -4.902 21.062 1 97.75 62 LYS B O 1
ATOM 2401 N N . PRO B 1 63 ? 12.844 -3.459 21.719 1 97.62 63 PRO B N 1
ATOM 2402 C CA . PRO B 1 63 ? 13.781 -2.34 21.734 1 97.62 63 PRO B CA 1
ATOM 2403 C C . PRO B 1 63 ? 14.961 -2.57 22.688 1 97.62 63 PRO B C 1
ATOM 2405 O O . PRO B 1 63 ? 14.766 -3.029 23.812 1 97.62 63 PRO B O 1
ATOM 2408 N N . GLU B 1 64 ? 16.078 -2.217 22.25 1 97.25 64 GLU B N 1
ATOM 2409 C CA . GLU B 1 64 ? 17.297 -2.594 22.984 1 97.25 64 GLU B CA 1
ATOM 2410 C C . GLU B 1 64 ? 18.016 -1.365 23.516 1 97.25 64 GLU B C 1
ATOM 2412 O O . GLU B 1 64 ? 19.031 -1.49 24.219 1 97.25 64 GLU B O 1
ATOM 2417 N N . ASN B 1 65 ? 17.703 -0.181 23.219 1 95.25 65 ASN B N 1
ATOM 2418 C CA . ASN B 1 65 ? 18.359 1.046 23.672 1 95.25 65 ASN B CA 1
ATOM 2419 C C . ASN B 1 65 ? 17.391 2.223 23.688 1 95.25 65 ASN B C 1
ATOM 2421 O O . ASN B 1 65 ? 16.219 2.076 23.312 1 95.25 65 ASN B O 1
ATOM 2425 N N . GLU B 1 66 ? 17.891 3.26 24.094 1 94.31 66 GLU B N 1
ATOM 2426 C CA . GLU B 1 66 ? 17.062 4.434 24.312 1 94.31 66 GLU B CA 1
ATOM 2427 C C . GLU B 1 66 ? 16.5 4.973 23 1 94.31 66 GLU B C 1
ATOM 2429 O O . GLU B 1 66 ? 15.391 5.492 22.953 1 94.31 66 GLU B O 1
ATOM 2434 N N . LEU B 1 67 ? 17.266 4.863 21.906 1 95.69 67 LEU B N 1
ATOM 2435 C CA . LEU B 1 67 ? 16.797 5.34 20.609 1 95.69 67 LEU B CA 1
ATOM 2436 C C . LEU B 1 67 ? 15.578 4.559 20.141 1 95.69 67 LEU B C 1
ATOM 2438 O O . LEU B 1 67 ? 14.578 5.152 19.734 1 95.69 67 LEU B O 1
ATOM 2442 N N . GLU B 1 68 ? 15.656 3.25 20.281 1 97 68 GLU B N 1
ATOM 2443 C CA . GLU B 1 68 ? 14.578 2.367 19.859 1 97 68 GLU B CA 1
ATOM 2444 C C . GLU B 1 68 ? 13.336 2.557 20.734 1 97 68 GLU B C 1
ATOM 2446 O O . GLU B 1 68 ? 12.211 2.529 20.234 1 97 68 GLU B O 1
ATOM 2451 N N . ILE B 1 69 ? 13.547 2.83 21.953 1 96.19 69 ILE B N 1
ATOM 2452 C CA . ILE B 1 69 ? 12.445 3.074 22.891 1 96.19 69 ILE B CA 1
ATOM 2453 C C . ILE B 1 69 ? 11.75 4.379 22.516 1 96.19 69 ILE B C 1
ATOM 2455 O O . ILE B 1 69 ? 10.516 4.441 22.484 1 96.19 69 ILE B O 1
ATOM 2459 N N . ALA B 1 70 ? 12.523 5.402 22.25 1 94.19 70 ALA B N 1
ATOM 2460 C CA . ALA B 1 70 ? 11.961 6.691 21.859 1 94.19 70 ALA B CA 1
ATOM 2461 C C . ALA B 1 70 ? 11.125 6.562 20.578 1 94.19 70 ALA B C 1
ATOM 2463 O O . ALA B 1 70 ? 10.062 7.176 20.469 1 94.19 70 ALA B O 1
ATOM 2464 N N . ILE B 1 71 ? 11.594 5.781 19.656 1 96.12 71 ILE B N 1
ATOM 2465 C CA . ILE B 1 71 ? 10.859 5.555 18.406 1 96.12 71 ILE B CA 1
ATOM 2466 C C . ILE B 1 71 ? 9.555 4.832 18.719 1 96.12 71 ILE B C 1
ATOM 2468 O O . ILE B 1 71 ? 8.484 5.238 18.234 1 96.12 71 ILE B O 1
ATOM 2472 N N . ASN B 1 72 ? 9.562 3.777 19.531 1 96.38 72 ASN B N 1
ATOM 2473 C CA . ASN B 1 72 ? 8.352 3.027 19.859 1 96.38 72 ASN B CA 1
ATOM 2474 C C . ASN B 1 72 ? 7.312 3.91 20.547 1 96.38 72 ASN B C 1
ATOM 2476 O O . ASN B 1 72 ? 6.117 3.783 20.297 1 96.38 72 ASN B O 1
ATOM 2480 N N . ASP B 1 73 ? 7.75 4.848 21.344 1 93.38 73 ASP B N 1
ATOM 2481 C CA . ASP B 1 73 ? 6.84 5.746 22.047 1 93.38 73 ASP B CA 1
ATOM 2482 C C . ASP B 1 73 ? 6.035 6.59 21.062 1 93.38 73 ASP B C 1
ATOM 2484 O O . ASP B 1 73 ? 4.84 6.809 21.266 1 93.38 73 ASP B O 1
ATOM 2488 N N . HIS B 1 74 ? 6.695 6.996 20.094 1 92.81 74 HIS B N 1
ATOM 2489 C CA . HIS B 1 74 ? 6.047 7.832 19.078 1 92.81 74 HIS B CA 1
ATOM 2490 C C . HIS B 1 74 ? 5.207 6.992 18.125 1 92.81 74 HIS B C 1
ATOM 2492 O O . HIS B 1 74 ? 4.055 7.328 17.844 1 92.81 74 HIS B O 1
ATOM 2498 N N . VAL B 1 75 ? 5.758 5.902 17.688 1 94.75 75 VAL B N 1
ATOM 2499 C CA . VAL B 1 75 ? 5.156 5.031 16.688 1 94.75 75 VAL B CA 1
ATOM 2500 C C . VAL B 1 75 ? 3.863 4.43 17.219 1 94.75 75 VAL B C 1
ATOM 2502 O O . VAL B 1 75 ? 2.893 4.258 16.484 1 94.75 75 VAL B O 1
ATOM 2505 N N . ASP B 1 76 ? 3.783 4.172 18.453 1 93.31 76 ASP B N 1
ATOM 2506 C CA . ASP B 1 76 ? 2.609 3.549 19.062 1 93.31 76 ASP B CA 1
ATOM 2507 C C . ASP B 1 76 ? 1.421 4.508 19.062 1 93.31 76 ASP B C 1
ATOM 2509 O O . ASP B 1 76 ? 0.273 4.086 18.906 1 93.31 76 ASP B O 1
ATOM 2513 N N . VAL B 1 77 ? 1.715 5.754 19.156 1 92.62 77 VAL B N 1
ATOM 2514 C CA . VAL B 1 77 ? 0.675 6.773 19.094 1 92.62 77 VAL B CA 1
ATOM 2515 C C . VAL B 1 77 ? 0.195 6.922 17.641 1 92.62 77 VAL B C 1
ATOM 2517 O O . VAL B 1 77 ? -1.007 6.871 17.375 1 92.62 77 VAL B O 1
ATOM 2520 N N . ASP B 1 78 ? 1.091 6.996 16.703 1 92.81 78 ASP B N 1
ATOM 2521 C CA . ASP B 1 78 ? 0.792 7.199 15.281 1 92.81 78 ASP B CA 1
ATOM 2522 C C . ASP B 1 78 ? -0.033 6.043 14.727 1 92.81 78 ASP B C 1
ATOM 2524 O O . ASP B 1 78 ? -0.872 6.238 13.844 1 92.81 78 ASP B O 1
ATOM 2528 N N . THR B 1 79 ? 0.188 4.906 15.289 1 95.19 79 THR B N 1
ATOM 2529 C CA . THR B 1 79 ? -0.46 3.689 14.82 1 95.19 79 THR B CA 1
ATOM 2530 C C . THR B 1 79 ? -1.971 3.766 15.023 1 95.19 79 THR B C 1
ATOM 2532 O O . THR B 1 79 ? -2.732 3.094 14.328 1 95.19 79 THR B O 1
ATOM 2535 N N . GLU B 1 80 ? -2.461 4.645 15.867 1 95.19 80 GLU B N 1
ATOM 2536 C CA . GLU B 1 80 ? -3.861 4.613 16.281 1 95.19 80 GLU B CA 1
ATOM 2537 C C . GLU B 1 80 ? -4.652 5.742 15.625 1 95.19 80 GLU B C 1
ATOM 2539 O O . GLU B 1 80 ? -5.875 5.809 15.758 1 95.19 80 GLU B O 1
ATOM 2544 N N . HIS B 1 81 ? -4.027 6.559 14.836 1 95.12 81 HIS B N 1
ATOM 2545 C CA . HIS B 1 81 ? -4.645 7.766 14.297 1 95.12 81 HIS B CA 1
ATOM 2546 C C . HIS B 1 81 ? -5.754 7.422 13.312 1 95.12 81 HIS B C 1
ATOM 2548 O O . HIS B 1 81 ? -6.676 8.211 13.109 1 95.12 81 HIS B O 1
ATOM 2554 N N . TRP B 1 82 ? -5.715 6.227 12.781 1 97.44 82 TRP B N 1
ATOM 2555 C CA . TRP B 1 82 ? -6.699 5.855 11.766 1 97.44 82 TRP B CA 1
ATOM 2556 C C . TRP B 1 82 ? -8.102 5.824 12.359 1 97.44 82 TRP B C 1
ATOM 2558 O O . TRP B 1 82 ? -9.094 6.023 11.648 1 97.44 82 TRP B O 1
ATOM 2568 N N . HIS B 1 83 ? -8.273 5.703 13.68 1 97.81 83 HIS B N 1
ATOM 2569 C CA . HIS B 1 83 ? -9.586 5.746 14.32 1 97.81 83 HIS B CA 1
ATOM 2570 C C . HIS B 1 83 ? -10.242 7.109 14.141 1 97.81 83 HIS B C 1
ATOM 2572 O O . HIS B 1 83 ? -11.453 7.199 13.961 1 97.81 83 HIS B O 1
ATOM 2578 N N . MET B 1 84 ? -9.43 8.156 14.211 1 98 84 MET B N 1
ATOM 2579 C CA . MET B 1 84 ? -9.938 9.508 13.992 1 98 84 MET B CA 1
ATOM 2580 C C . MET B 1 84 ? -10.422 9.68 12.555 1 98 84 MET B C 1
ATOM 2582 O O . MET B 1 84 ? -11.414 10.367 12.305 1 98 84 MET B O 1
ATOM 2586 N N . MET B 1 85 ? -9.711 9.078 11.633 1 98.38 85 MET B N 1
ATOM 2587 C CA . MET B 1 85 ? -10.109 9.133 10.234 1 98.38 85 MET B CA 1
ATOM 2588 C C . MET B 1 85 ? -11.461 8.461 10.023 1 98.38 85 MET B C 1
ATOM 2590 O O . MET B 1 85 ? -12.32 8.992 9.32 1 98.38 85 MET B O 1
ATOM 2594 N N . VAL B 1 86 ? -11.703 7.328 10.648 1 98.56 86 VAL B N 1
ATOM 2595 C CA . VAL B 1 86 ? -12.984 6.637 10.547 1 98.56 86 VAL B CA 1
ATOM 2596 C C . VAL B 1 86 ? -14.094 7.52 11.109 1 98.56 86 VAL B C 1
ATOM 2598 O O . VAL B 1 86 ? -15.172 7.617 10.523 1 98.56 86 VAL B O 1
ATOM 2601 N N . SER B 1 87 ? -13.789 8.156 12.25 1 98.38 87 SER B N 1
ATOM 2602 C CA . SER B 1 87 ? -14.75 9.086 12.836 1 98.38 87 SER B CA 1
ATOM 2603 C C . SER B 1 87 ? -15.133 10.18 11.844 1 98.38 87 SER B C 1
ATOM 2605 O O . SER B 1 87 ? -16.312 10.5 11.695 1 98.38 87 SER B O 1
ATOM 2607 N N . ASP B 1 88 ? -14.172 10.758 11.148 1 98.5 88 ASP B N 1
ATOM 2608 C CA . ASP B 1 88 ? -14.414 11.836 10.195 1 98.5 88 ASP B CA 1
ATOM 2609 C C . ASP B 1 88 ? -15.242 11.344 9.016 1 98.5 88 ASP B C 1
ATOM 2611 O O . ASP B 1 88 ? -16.125 12.055 8.531 1 98.5 88 ASP B O 1
ATOM 2615 N N . ILE B 1 89 ? -14.93 10.156 8.531 1 98.38 89 ILE B N 1
ATOM 2616 C CA . ILE B 1 89 ? -15.672 9.578 7.414 1 98.38 89 ILE B CA 1
ATOM 2617 C C . ILE B 1 89 ? -17.156 9.469 7.777 1 98.38 89 ILE B C 1
ATOM 2619 O O . ILE B 1 89 ? -18.016 9.773 6.961 1 98.38 89 ILE B O 1
ATOM 2623 N N . LYS B 1 90 ? -17.484 9.078 8.945 1 98.38 90 LYS B N 1
ATOM 2624 C CA . LYS B 1 90 ? -18.859 8.984 9.422 1 98.38 90 LYS B CA 1
ATOM 2625 C C . LYS B 1 90 ? -19.484 10.367 9.586 1 98.38 90 LYS B C 1
ATOM 2627 O O . LYS B 1 90 ? -20.594 10.617 9.109 1 98.38 90 LYS B O 1
ATOM 2632 N N . THR B 1 91 ? -18.75 11.281 10.203 1 98.44 91 THR B N 1
ATOM 2633 C CA . THR B 1 91 ? -19.234 12.625 10.461 1 98.44 91 THR B CA 1
ATOM 2634 C C . THR B 1 91 ? -19.562 13.344 9.156 1 98.44 91 THR B C 1
ATOM 2636 O O . THR B 1 91 ? -20.547 14.086 9.078 1 98.44 91 THR B O 1
ATOM 2639 N N . LEU B 1 92 ? -18.797 13.094 8.07 1 98 92 LEU B N 1
ATOM 2640 C CA . LEU B 1 92 ? -18.938 13.789 6.797 1 98 92 LEU B CA 1
ATOM 2641 C C . LEU B 1 92 ? -19.938 13.07 5.895 1 98 92 LEU B C 1
ATOM 2643 O O . LEU B 1 92 ? -20.172 13.492 4.762 1 98 92 LEU B O 1
ATOM 2647 N N . GLY B 1 93 ? -20.438 11.945 6.383 1 97.25 93 GLY B N 1
ATOM 2648 C CA . GLY B 1 93 ? -21.516 11.273 5.676 1 97.25 93 GLY B CA 1
ATOM 2649 C C . GLY B 1 93 ? -21.031 10.461 4.488 1 97.25 93 GLY B C 1
ATOM 2650 O O . GLY B 1 93 ? -21.75 10.289 3.51 1 97.25 93 GLY B O 1
ATOM 2651 N N . VAL B 1 94 ? -19.781 9.984 4.562 1 97.44 94 VAL B N 1
ATOM 2652 C CA . VAL B 1 94 ? -19.234 9.289 3.398 1 97.44 94 VAL B CA 1
ATOM 2653 C C . VAL B 1 94 ? -19.016 7.816 3.742 1 97.44 94 VAL B C 1
ATOM 2655 O O . VAL B 1 94 ? -18.625 7.023 2.881 1 97.44 94 VAL B O 1
ATOM 2658 N N . ASN B 1 95 ? -19.328 7.363 4.898 1 98.44 95 ASN B N 1
ATOM 2659 C CA . ASN B 1 95 ? -19.125 5.984 5.332 1 98.44 95 ASN B CA 1
ATOM 2660 C C . ASN B 1 95 ? -19.938 5.012 4.492 1 98.44 95 ASN B C 1
ATOM 2662 O O . ASN B 1 95 ? -19.516 3.879 4.258 1 98.44 95 ASN B O 1
ATOM 2666 N N . ASN B 1 96 ? -21.078 5.496 3.938 1 98.06 96 ASN B N 1
ATOM 2667 C CA . ASN B 1 96 ? -21.984 4.629 3.199 1 98.06 96 ASN B CA 1
ATOM 2668 C C . ASN B 1 96 ? -21.641 4.594 1.713 1 98.06 96 ASN B C 1
ATOM 2670 O O . ASN B 1 96 ? -22.328 3.941 0.929 1 98.06 96 ASN B O 1
ATOM 2674 N N . ARG B 1 97 ? -20.578 5.293 1.315 1 97.81 97 ARG B N 1
ATOM 2675 C CA . ARG B 1 97 ? -20.156 5.23 -0.078 1 97.81 97 ARG B CA 1
ATOM 2676 C C . ARG B 1 97 ? -19.75 3.811 -0.466 1 97.81 97 ARG B C 1
ATOM 2678 O O . ARG B 1 97 ? -19.766 3.459 -1.647 1 97.81 97 ARG B O 1
ATOM 2685 N N . ALA B 1 98 ? -19.328 3.045 0.476 1 98.31 98 ALA B N 1
ATOM 2686 C CA . ALA B 1 98 ? -19.156 1.609 0.273 1 98.31 98 ALA B CA 1
ATOM 2687 C C . ALA B 1 98 ? -20.281 0.82 0.923 1 98.31 98 ALA B C 1
ATOM 2689 O O . ALA B 1 98 ? -20.75 1.165 2.014 1 98.31 98 ALA B O 1
ATOM 2690 N N . PHE B 1 99 ? -20.703 -0.243 0.261 1 98.62 99 PHE B N 1
ATOM 2691 C CA . PHE B 1 99 ? -21.781 -1.048 0.817 1 98.62 99 PHE B CA 1
ATOM 2692 C C . PHE B 1 99 ? -21.516 -2.533 0.591 1 98.62 99 PHE B C 1
ATOM 2694 O O . PHE B 1 99 ? -22.375 -3.371 0.905 1 98.62 99 PHE B O 1
ATOM 2701 N N . ASP B 1 100 ? -20.469 -2.918 0.045 1 98.62 100 ASP B N 1
ATOM 2702 C CA . ASP B 1 100 ? -19.891 -4.25 -0.081 1 98.62 100 ASP B CA 1
ATOM 2703 C C . ASP B 1 100 ? -18.391 -4.172 -0.406 1 98.62 100 ASP B C 1
ATOM 2705 O O . ASP B 1 100 ? -17.828 -3.078 -0.501 1 98.62 100 ASP B O 1
ATOM 2709 N N . CYS B 1 101 ? -17.656 -5.246 -0.577 1 98.69 101 CYS B N 1
ATOM 2710 C CA . CYS B 1 101 ? -16.219 -5.262 -0.846 1 98.69 101 CYS B CA 1
ATOM 2711 C C . CYS B 1 101 ? -15.914 -4.625 -2.197 1 98.69 101 CYS B C 1
ATOM 2713 O O . CYS B 1 101 ? -14.945 -3.873 -2.328 1 98.69 101 CYS B O 1
ATOM 2715 N N . GLU B 1 102 ? -16.703 -4.902 -3.18 1 98.75 102 GLU B N 1
ATOM 2716 C CA . GLU B 1 102 ? -16.453 -4.34 -4.504 1 98.75 102 GLU B CA 1
ATOM 2717 C C . GLU B 1 102 ? -16.547 -2.816 -4.48 1 98.75 102 GLU B C 1
ATOM 2719 O O . GLU B 1 102 ? -15.664 -2.131 -5.004 1 98.75 102 GLU B O 1
ATOM 2724 N N . SER B 1 103 ? -17.656 -2.314 -3.896 1 98.62 103 SER B N 1
ATOM 2725 C CA . SER B 1 103 ? -17.797 -0.863 -3.826 1 98.62 103 SER B CA 1
ATOM 2726 C C . SER B 1 103 ? -16.703 -0.252 -2.957 1 98.62 103 SER B C 1
ATOM 2728 O O . SER B 1 103 ? -16.266 0.874 -3.203 1 98.62 103 SER B O 1
ATOM 2730 N N . ALA B 1 104 ? -16.25 -0.942 -1.893 1 98.69 104 ALA B N 1
ATOM 2731 C CA . ALA B 1 104 ? -15.125 -0.482 -1.075 1 98.69 104 ALA B CA 1
ATOM 2732 C C . ALA B 1 104 ? -13.852 -0.349 -1.911 1 98.69 104 ALA B C 1
ATOM 2734 O O . ALA B 1 104 ? -13.117 0.628 -1.774 1 98.69 104 ALA B O 1
ATOM 2735 N N . ILE B 1 105 ? -13.594 -1.347 -2.779 1 98.75 105 ILE B N 1
ATOM 2736 C CA . ILE B 1 105 ? -12.445 -1.307 -3.686 1 98.75 105 ILE B CA 1
ATOM 2737 C C . ILE B 1 105 ? -12.523 -0.051 -4.551 1 98.75 105 ILE B C 1
ATOM 2739 O O . ILE B 1 105 ? -11.531 0.667 -4.699 1 98.75 105 ILE B O 1
ATOM 2743 N N . ASN B 1 106 ? -13.695 0.281 -5.031 1 98.31 106 ASN B N 1
ATOM 2744 C CA . ASN B 1 106 ? -13.883 1.443 -5.895 1 98.31 106 ASN B CA 1
ATOM 2745 C C . ASN B 1 106 ? -13.648 2.748 -5.137 1 98.31 106 ASN B C 1
ATOM 2747 O O . ASN B 1 106 ? -13.125 3.711 -5.699 1 98.31 106 ASN B O 1
ATOM 2751 N N . VAL B 1 107 ? -14.008 2.775 -3.879 1 98.38 107 VAL B N 1
ATOM 2752 C CA . VAL B 1 107 ? -13.812 3.971 -3.066 1 98.38 107 VAL B CA 1
ATOM 2753 C C . VAL B 1 107 ? -12.336 4.133 -2.73 1 98.38 107 VAL B C 1
ATOM 2755 O O . VAL B 1 107 ? -11.758 5.203 -2.939 1 98.38 107 VAL B O 1
ATOM 2758 N N . ILE B 1 108 ? -11.68 3.109 -2.322 1 98.62 108 ILE B N 1
ATOM 2759 C CA . ILE B 1 108 ? -10.352 3.166 -1.731 1 98.62 108 ILE B CA 1
ATOM 2760 C C . ILE B 1 108 ? -9.297 3.262 -2.834 1 98.62 108 ILE B C 1
ATOM 2762 O O . ILE B 1 108 ? -8.289 3.951 -2.68 1 98.62 108 ILE B O 1
ATOM 2766 N N . TRP B 1 109 ? -9.57 2.627 -3.961 1 98.56 109 TRP B N 1
ATOM 2767 C CA . TRP B 1 109 ? -8.609 2.643 -5.062 1 98.56 109 TRP B CA 1
ATOM 2768 C C . TRP B 1 109 ? -9.156 3.422 -6.25 1 98.56 109 TRP B C 1
ATOM 2770 O O . TRP B 1 109 ? -8.883 3.084 -7.402 1 98.56 109 TRP B O 1
ATOM 2780 N N . ASP B 1 110 ? -10 4.398 -5.969 1 96.44 110 ASP B N 1
ATOM 2781 C CA . ASP B 1 110 ? -10.438 5.352 -6.984 1 96.44 110 ASP B CA 1
ATOM 2782 C C . ASP B 1 110 ? -9.242 6.016 -7.664 1 96.44 110 ASP B C 1
ATOM 2784 O O . ASP B 1 110 ? -8.227 6.277 -7.023 1 96.44 110 ASP B O 1
ATOM 2788 N N . ASP B 1 111 ? -9.414 6.316 -8.938 1 95.94 111 ASP B N 1
ATOM 2789 C CA . ASP B 1 111 ? -8.328 6.934 -9.68 1 95.94 111 ASP B CA 1
ATOM 2790 C C . ASP B 1 111 ? -7.969 8.297 -9.102 1 95.94 111 ASP B C 1
ATOM 2792 O O . ASP B 1 111 ? -6.805 8.711 -9.141 1 95.94 111 ASP B O 1
ATOM 2796 N N . LEU B 1 112 ? -8.922 9.008 -8.539 1 95.44 112 LEU B N 1
ATOM 2797 C CA . LEU B 1 112 ? -8.672 10.305 -7.922 1 95.44 112 LEU B CA 1
ATOM 2798 C C . LEU B 1 112 ? -7.652 10.188 -6.793 1 95.44 112 LEU B C 1
ATOM 2800 O O . LEU B 1 112 ? -6.871 11.109 -6.555 1 95.44 112 LEU B O 1
ATOM 2804 N N . GLY B 1 113 ? -7.633 9.016 -6.117 1 96.94 113 GLY B N 1
ATOM 2805 C CA . GLY B 1 113 ? -6.742 8.82 -4.988 1 96.94 113 GLY B CA 1
ATOM 2806 C C . GLY B 1 113 ? -5.379 8.289 -5.391 1 96.94 113 GLY B C 1
ATOM 2807 O O . GLY B 1 113 ? -4.516 8.07 -4.539 1 96.94 113 GLY B O 1
ATOM 2808 N N . GLY B 1 114 ? -5.172 8.078 -6.676 1 97.88 114 GLY B N 1
ATOM 2809 C CA . GLY B 1 114 ? -3.918 7.531 -7.168 1 97.88 114 GLY B CA 1
ATOM 2810 C C . GLY B 1 114 ? -2.699 8.25 -6.621 1 97.88 114 GLY B C 1
ATOM 2811 O O . GLY B 1 114 ? -1.809 7.621 -6.043 1 97.88 114 GLY B O 1
ATOM 2812 N N . PRO B 1 115 ? -2.652 9.57 -6.73 1 97.56 115 PRO B N 1
ATOM 2813 C CA . PRO B 1 115 ? -1.493 10.32 -6.246 1 97.56 115 PRO B CA 1
ATOM 2814 C C . PRO B 1 115 ? -1.303 10.195 -4.734 1 97.56 115 PRO B C 1
ATOM 2816 O O . PRO B 1 115 ? -0.171 10.234 -4.246 1 97.56 115 PRO B O 1
ATOM 2819 N N . VAL B 1 116 ? -2.408 10.062 -3.982 1 97.69 116 VAL B N 1
ATOM 2820 C CA . VAL B 1 116 ? -2.316 9.859 -2.539 1 97.69 116 VAL B CA 1
ATOM 2821 C C . VAL B 1 116 ? -1.671 8.5 -2.25 1 97.69 116 VAL B C 1
ATOM 2823 O O . VAL B 1 116 ? -0.749 8.414 -1.436 1 97.69 116 VAL B O 1
ATOM 2826 N N . ARG B 1 117 ? -2.156 7.48 -2.93 1 98.69 117 ARG B N 1
ATOM 2827 C CA . ARG B 1 117 ? -1.573 6.156 -2.75 1 98.69 117 ARG B CA 1
ATOM 2828 C C . ARG B 1 117 ? -0.104 6.145 -3.16 1 98.69 117 ARG B C 1
ATOM 2830 O O . ARG B 1 117 ? 0.729 5.535 -2.482 1 98.69 117 ARG B O 1
ATOM 2837 N N . LYS B 1 118 ? 0.216 6.848 -4.258 1 98.56 118 LYS B N 1
ATOM 2838 C CA . LYS B 1 118 ? 1.601 6.922 -4.715 1 98.56 118 LYS B CA 1
ATOM 2839 C C . LYS B 1 118 ? 2.494 7.57 -3.662 1 98.56 118 LYS B C 1
ATOM 2841 O O . LYS B 1 118 ? 3.625 7.133 -3.443 1 98.56 118 LYS B O 1
ATOM 2846 N N . TYR B 1 119 ? 2.037 8.633 -3.064 1 98.5 119 TYR B N 1
ATOM 2847 C CA . TYR B 1 119 ? 2.758 9.273 -1.969 1 98.5 119 TYR B CA 1
ATOM 2848 C C . TYR B 1 119 ? 3.006 8.297 -0.83 1 98.5 119 TYR B C 1
ATOM 2850 O O . TYR B 1 119 ? 4.121 8.203 -0.317 1 98.5 119 TYR B O 1
ATOM 2858 N N . MET B 1 120 ? 2.008 7.453 -0.467 1 98.69 120 MET B N 1
ATOM 2859 C CA . MET B 1 120 ? 2.148 6.508 0.634 1 98.69 120 MET B CA 1
ATOM 2860 C C . MET B 1 120 ? 3.092 5.367 0.257 1 98.69 120 MET B C 1
ATOM 2862 O O . MET B 1 120 ? 3.861 4.891 1.092 1 98.69 120 MET B O 1
ATOM 2866 N N . TYR B 1 121 ? 3.023 4.957 -0.975 1 98.81 121 TYR B N 1
ATOM 2867 C CA . TYR B 1 121 ? 3.938 3.924 -1.442 1 98.81 121 TYR B CA 1
ATOM 2868 C C . TYR B 1 121 ? 5.383 4.398 -1.361 1 98.81 121 TYR B C 1
ATOM 2870 O O . TYR B 1 121 ? 6.285 3.607 -1.071 1 98.81 121 TYR B O 1
ATOM 2878 N N . SER B 1 122 ? 5.617 5.676 -1.655 1 98.44 122 SER B N 1
ATOM 2879 C CA . SER B 1 122 ? 6.965 6.207 -1.502 1 98.44 122 SER B CA 1
ATOM 2880 C C . SER B 1 122 ? 7.418 6.16 -0.046 1 98.44 122 SER B C 1
ATOM 2882 O O . SER B 1 122 ? 8.594 5.926 0.237 1 98.44 122 SER B O 1
ATOM 2884 N N . LEU B 1 123 ? 6.477 6.406 0.866 1 98.5 123 LEU B N 1
ATOM 2885 C CA . LEU B 1 123 ? 6.809 6.32 2.283 1 98.5 123 LEU B CA 1
ATOM 2886 C C . LEU B 1 123 ? 7.117 4.883 2.686 1 98.5 123 LEU B C 1
ATOM 2888 O O . LEU B 1 123 ? 8.023 4.637 3.48 1 98.5 123 LEU B O 1
ATOM 2892 N N . VAL B 1 124 ? 6.371 3.93 2.158 1 98.69 124 VAL B N 1
ATOM 2893 C CA . VAL B 1 124 ? 6.652 2.516 2.391 1 98.69 124 VAL B CA 1
ATOM 2894 C C . VAL B 1 124 ? 8.086 2.201 1.983 1 98.69 124 VAL B C 1
ATOM 2896 O O . VAL B 1 124 ? 8.828 1.559 2.734 1 98.69 124 VAL B O 1
ATOM 2899 N N . SER B 1 125 ? 8.461 2.695 0.834 1 98.12 125 SER B N 1
ATOM 2900 C CA . SER B 1 125 ? 9.789 2.432 0.298 1 98.12 125 SER B CA 1
ATOM 2901 C C . SER B 1 125 ? 10.875 2.996 1.211 1 98.12 125 SER B C 1
ATOM 2903 O O . SER B 1 125 ? 11.859 2.316 1.505 1 98.12 125 SER B O 1
ATOM 2905 N N . ARG B 1 126 ? 10.703 4.184 1.69 1 98.12 126 ARG B N 1
ATOM 2906 C CA . ARG B 1 126 ? 11.688 4.809 2.574 1 98.12 126 ARG B CA 1
ATOM 2907 C C . ARG B 1 126 ? 11.758 4.086 3.914 1 98.12 126 ARG B C 1
ATOM 2909 O O . ARG B 1 126 ? 12.844 3.861 4.449 1 98.12 126 ARG B O 1
ATOM 2916 N N . ALA B 1 127 ? 10.57 3.752 4.41 1 98.44 127 ALA B N 1
ATOM 2917 C CA . ALA B 1 127 ? 10.539 3.039 5.688 1 98.44 127 ALA B CA 1
ATOM 2918 C C . ALA B 1 127 ? 11.281 1.709 5.59 1 98.44 127 ALA B C 1
ATOM 2920 O O . ALA B 1 127 ? 12.055 1.357 6.488 1 98.44 127 ALA B O 1
ATOM 2921 N N . ARG B 1 128 ? 11.07 0.984 4.551 1 97.88 128 ARG B N 1
ATOM 2922 C CA . ARG B 1 128 ? 11.758 -0.288 4.348 1 97.88 128 ARG B CA 1
ATOM 2923 C C . ARG B 1 128 ? 13.266 -0.086 4.23 1 97.88 128 ARG B C 1
ATOM 2925 O O . ARG B 1 128 ? 14.047 -0.899 4.73 1 97.88 128 ARG B O 1
ATOM 2932 N N . GLN B 1 129 ? 13.664 0.967 3.6 1 96.5 129 GLN B N 1
ATOM 2933 C CA . GLN B 1 129 ? 15.078 1.271 3.391 1 96.5 129 GLN B CA 1
ATOM 2934 C C . GLN B 1 129 ? 15.789 1.516 4.719 1 96.5 129 GLN B C 1
ATOM 2936 O O . GLN B 1 129 ? 17 1.353 4.812 1 96.5 129 GLN B O 1
ATOM 2941 N N . CYS B 1 130 ? 15.086 1.889 5.746 1 97.88 130 CYS B N 1
ATOM 2942 C CA . CYS B 1 130 ? 15.68 2.209 7.043 1 97.88 130 CYS B CA 1
ATOM 2943 C C . CYS B 1 130 ? 16.234 0.957 7.715 1 97.88 130 CYS B C 1
ATOM 2945 O O . CYS B 1 130 ? 17.109 1.043 8.562 1 97.88 130 CYS B O 1
ATOM 2947 N N . GLY B 1 131 ? 15.656 -0.191 7.305 1 96.38 131 GLY B N 1
ATOM 2948 C CA . GLY B 1 131 ? 16.016 -1.39 8.047 1 96.38 131 GLY B CA 1
ATOM 2949 C C . GLY B 1 131 ? 15.781 -1.255 9.547 1 96.38 131 GLY B C 1
ATOM 2950 O O . GLY B 1 131 ? 14.727 -0.778 9.977 1 96.38 131 GLY B O 1
ATOM 2951 N N . SER B 1 132 ? 16.797 -1.689 10.328 1 96.81 132 SER B N 1
ATOM 2952 C CA . SER B 1 132 ? 16.656 -1.628 11.781 1 96.81 132 SER B CA 1
ATOM 2953 C C . SER B 1 132 ? 17.391 -0.43 12.359 1 96.81 132 SER B C 1
ATOM 2955 O O . SER B 1 132 ? 17.469 -0.276 13.586 1 96.81 132 SER B O 1
ATOM 2957 N N . CYS B 1 133 ? 17.906 0.477 11.547 1 97.25 133 CYS B N 1
ATOM 2958 C CA . CYS B 1 133 ? 18.719 1.594 12.008 1 97.25 133 CYS B CA 1
ATOM 2959 C C . CYS B 1 133 ? 17.859 2.695 12.602 1 97.25 133 CYS B C 1
ATOM 2961 O O . CYS B 1 133 ? 17.125 3.371 11.875 1 97.25 133 CYS B O 1
ATOM 2963 N N . PRO B 1 134 ? 17.969 2.943 13.859 1 96.56 134 PRO B N 1
ATOM 2964 C CA . PRO B 1 134 ? 17.094 3.941 14.469 1 96.56 134 PRO B CA 1
ATOM 2965 C C . PRO B 1 134 ? 17.359 5.355 13.953 1 96.56 134 PRO B C 1
ATOM 2967 O O . PRO B 1 134 ? 16.438 6.184 13.922 1 96.56 134 PRO B O 1
ATOM 2970 N N . LEU B 1 135 ? 18.578 5.598 13.469 1 96.75 135 LEU B N 1
ATOM 2971 C CA . LEU B 1 135 ? 18.891 6.93 12.969 1 96.75 135 LEU B CA 1
ATOM 2972 C C . LEU B 1 135 ? 18.203 7.188 11.633 1 96.75 135 LEU B C 1
ATOM 2974 O O . LEU B 1 135 ? 17.672 8.281 11.398 1 96.75 135 LEU B O 1
ATOM 2978 N N . LEU B 1 136 ? 18.188 6.215 10.805 1 97.81 136 LEU B N 1
ATOM 2979 C CA . LEU B 1 136 ? 17.484 6.355 9.531 1 97.81 136 LEU B CA 1
ATOM 2980 C C . LEU B 1 136 ? 15.977 6.43 9.75 1 97.81 136 LEU B C 1
ATOM 2982 O O . LEU B 1 136 ? 15.289 7.199 9.07 1 97.81 136 LEU B O 1
ATOM 2986 N N . LYS B 1 137 ? 15.484 5.648 10.711 1 97.5 137 LYS B N 1
ATOM 2987 C CA . LYS B 1 137 ? 14.062 5.727 11.055 1 97.5 137 LYS B CA 1
ATOM 2988 C C . LYS B 1 137 ? 13.695 7.117 11.555 1 97.5 137 LYS B C 1
ATOM 2990 O O . LYS B 1 137 ? 12.664 7.672 11.164 1 97.5 137 LYS B O 1
ATOM 2995 N N . MET B 1 138 ? 14.547 7.645 12.375 1 96.25 138 MET B N 1
ATOM 2996 C CA . MET B 1 138 ? 14.305 8.984 12.906 1 96.25 138 MET B CA 1
ATOM 2997 C C . MET B 1 138 ? 14.258 10.016 11.773 1 96.25 138 MET B C 1
ATOM 2999 O O . MET B 1 138 ? 13.375 10.875 11.758 1 96.25 138 MET B O 1
ATOM 3003 N N . ALA B 1 139 ? 15.195 9.914 10.828 1 96.38 139 ALA B N 1
ATOM 3004 C CA . ALA B 1 139 ? 15.203 10.828 9.688 1 96.38 139 ALA B CA 1
ATOM 3005 C C . ALA B 1 139 ? 13.898 10.734 8.898 1 96.38 139 ALA B C 1
ATOM 3007 O O . ALA B 1 139 ? 13.289 11.75 8.562 1 96.38 139 ALA B O 1
ATOM 3008 N N . SER B 1 140 ? 13.461 9.539 8.602 1 97.38 140 SER B N 1
ATOM 3009 C CA . SER B 1 140 ? 12.234 9.305 7.844 1 97.38 140 SER B CA 1
ATOM 3010 C C . SER B 1 140 ? 11.008 9.797 8.617 1 97.38 140 SER B C 1
ATOM 3012 O O . SER B 1 140 ? 10.172 10.516 8.062 1 97.38 140 SER B O 1
ATOM 3014 N N . MET B 1 141 ? 10.93 9.469 9.875 1 95.81 141 MET B N 1
ATOM 3015 C CA . MET B 1 141 ? 9.789 9.812 10.719 1 95.81 141 MET B CA 1
ATOM 3016 C C . MET B 1 141 ? 9.688 11.32 10.914 1 95.81 141 MET B C 1
ATOM 3018 O O . MET B 1 141 ? 8.602 11.891 10.828 1 95.81 141 MET B O 1
ATOM 3022 N N . GLU B 1 142 ? 10.828 11.945 11.164 1 94.44 142 GLU B N 1
ATOM 3023 C CA . GLU B 1 142 ? 10.812 13.383 11.383 1 94.44 142 GLU B CA 1
ATOM 3024 C C . GLU B 1 142 ? 10.43 14.133 10.109 1 94.44 142 GLU B C 1
ATOM 3026 O O . GLU B 1 142 ? 9.766 15.172 10.172 1 94.44 142 GLU B O 1
ATOM 3031 N N . ALA B 1 143 ? 10.938 13.656 8.961 1 95.69 143 ALA B N 1
ATOM 3032 C CA . ALA B 1 143 ? 10.5 14.258 7.703 1 95.69 143 ALA B CA 1
ATOM 3033 C C . ALA B 1 143 ? 8.984 14.141 7.539 1 95.69 143 ALA B C 1
ATOM 3035 O O . ALA B 1 143 ? 8.32 15.109 7.156 1 95.69 143 ALA B O 1
ATOM 3036 N N . GLY B 1 144 ? 8.438 12.969 7.84 1 94.12 144 GLY B N 1
ATOM 3037 C CA . GLY B 1 144 ? 6.996 12.758 7.801 1 94.12 144 GLY B CA 1
ATOM 3038 C C . GLY B 1 144 ? 6.238 13.656 8.758 1 94.12 144 GLY B C 1
ATOM 3039 O O . GLY B 1 144 ? 5.211 14.234 8.391 1 94.12 144 GLY B O 1
ATOM 3040 N N . GLU B 1 145 ? 6.738 13.781 9.961 1 92.19 145 GLU B N 1
ATOM 3041 C CA . GLU B 1 145 ? 6.109 14.625 10.969 1 92.19 145 GLU B CA 1
ATOM 3042 C C . GLU B 1 145 ? 6.105 16.094 10.547 1 92.19 145 GLU B C 1
ATOM 3044 O O . GLU B 1 145 ? 5.113 16.797 10.742 1 92.19 145 GLU B O 1
ATOM 3049 N N . ALA B 1 146 ? 7.219 16.5 10.039 1 91.81 146 ALA B N 1
ATOM 3050 C CA . ALA B 1 146 ? 7.34 17.891 9.594 1 91.81 146 ALA B CA 1
ATOM 3051 C C . ALA B 1 146 ? 6.301 18.203 8.523 1 91.81 146 ALA B C 1
ATOM 3053 O O . ALA B 1 146 ? 5.609 19.219 8.609 1 91.81 146 ALA B O 1
ATOM 3054 N N . THR B 1 147 ? 6.16 17.375 7.531 1 93.81 147 THR B N 1
ATOM 3055 C CA . THR B 1 147 ? 5.23 17.625 6.438 1 93.81 147 THR B CA 1
ATOM 3056 C C . THR B 1 147 ? 3.787 17.5 6.91 1 93.81 147 THR B C 1
ATOM 3058 O O . THR B 1 147 ? 2.918 18.266 6.496 1 93.81 147 THR B O 1
ATOM 3061 N N . SER B 1 148 ? 3.521 16.516 7.77 1 90.31 148 SER B N 1
ATOM 3062 C CA . SER B 1 148 ? 2.178 16.328 8.312 1 90.31 148 SER B CA 1
ATOM 3063 C C . SER B 1 148 ? 1.736 17.547 9.109 1 90.31 148 SER B C 1
ATOM 3065 O O . SER B 1 148 ? 0.581 17.969 9.023 1 90.31 148 SER B O 1
ATOM 3067 N N . LYS B 1 149 ? 2.613 18.109 9.883 1 88.69 149 LYS B N 1
ATOM 3068 C CA . LYS B 1 149 ? 2.291 19.281 10.688 1 88.69 149 LYS B CA 1
ATOM 3069 C C . LYS B 1 149 ? 1.854 20.453 9.812 1 88.69 149 LYS B C 1
ATOM 3071 O O . LYS B 1 149 ? 0.912 21.172 10.148 1 88.69 149 LYS B O 1
ATOM 3076 N N . VAL B 1 150 ? 2.514 20.625 8.719 1 88.81 150 VAL B N 1
ATOM 3077 C CA . VAL B 1 150 ? 2.152 21.703 7.797 1 88.81 150 VAL B CA 1
ATOM 3078 C C . VAL B 1 150 ? 0.736 21.469 7.27 1 88.81 150 VAL B C 1
ATOM 3080 O O . VAL B 1 150 ? -0.093 22.391 7.289 1 88.81 150 VAL B O 1
ATOM 3083 N N . PHE B 1 151 ? 0.452 20.328 6.871 1 88.25 151 PHE B N 1
ATOM 3084 C CA . PHE B 1 151 ? -0.847 19.984 6.297 1 88.25 151 PHE B CA 1
ATOM 3085 C C . PHE B 1 151 ? -1.942 20.078 7.352 1 88.25 151 PHE B C 1
ATOM 3087 O O . PHE B 1 151 ? -2.984 20.688 7.125 1 88.25 151 PHE B O 1
ATOM 3094 N N . PHE B 1 152 ? -1.733 19.531 8.539 1 90.75 152 PHE B N 1
ATOM 3095 C CA . PHE B 1 152 ? -2.801 19.391 9.523 1 90.75 152 PHE B CA 1
ATOM 3096 C C . PHE B 1 152 ? -3.02 20.688 10.281 1 90.75 152 PHE B C 1
ATOM 3098 O O . PHE B 1 152 ? -4.09 20.906 10.852 1 90.75 152 PHE B O 1
ATOM 3105 N N . THR B 1 153 ? -2.045 21.578 10.242 1 88.5 153 THR B N 1
ATOM 3106 C CA . THR B 1 153 ? -2.299 22.938 10.734 1 88.5 153 THR B CA 1
ATOM 3107 C C . THR B 1 153 ? -3.338 23.641 9.867 1 88.5 153 THR B C 1
ATOM 3109 O O . THR B 1 153 ? -4.238 24.297 10.383 1 88.5 153 THR B O 1
ATOM 3112 N N . THR B 1 154 ? -3.236 23.453 8.617 1 88.44 154 THR B N 1
ATOM 3113 C CA . THR B 1 154 ? -4.188 24.047 7.688 1 88.44 154 THR B CA 1
ATOM 3114 C C . THR B 1 154 ? -5.555 23.375 7.816 1 88.44 154 THR B C 1
ATOM 3116 O O . THR B 1 154 ? -6.578 24.062 7.91 1 88.44 154 THR B O 1
ATOM 3119 N N . SER B 1 155 ? -5.59 22.062 7.855 1 92.69 155 SER B N 1
ATOM 3120 C CA . SER B 1 155 ? -6.871 21.359 7.926 1 92.69 155 SER B CA 1
ATOM 3121 C C . SER B 1 155 ? -7.586 21.656 9.242 1 92.69 155 SER B C 1
ATOM 3123 O O . SER B 1 155 ? -8.82 21.688 9.289 1 92.69 155 SER B O 1
ATOM 3125 N N . ARG B 1 156 ? -6.785 21.875 10.281 1 94.56 156 ARG B N 1
ATOM 3126 C CA . ARG B 1 156 ? -7.355 22.219 11.578 1 94.56 156 ARG B CA 1
ATOM 3127 C C . ARG B 1 156 ? -8.211 23.484 11.492 1 94.56 156 ARG B C 1
ATOM 3129 O O . ARG B 1 156 ? -9.297 23.547 12.078 1 94.56 156 ARG B O 1
ATOM 3136 N N . ARG B 1 157 ? -7.766 24.469 10.828 1 94 157 ARG B N 1
ATOM 3137 C CA . ARG B 1 157 ? -8.516 25.703 10.664 1 94 157 ARG B CA 1
ATOM 3138 C C . ARG B 1 157 ? -9.812 25.469 9.906 1 94 157 ARG B C 1
ATOM 3140 O O . ARG B 1 157 ? -10.867 25.984 10.281 1 94 157 ARG B O 1
ATOM 3147 N N . LEU B 1 158 ? -9.711 24.719 8.852 1 96.12 158 LEU B N 1
ATOM 3148 C CA . LEU B 1 158 ? -10.891 24.375 8.07 1 96.12 158 LEU B CA 1
ATOM 3149 C C . LEU B 1 158 ? -11.891 23.578 8.898 1 96.12 158 LEU B C 1
ATOM 3151 O O . LEU B 1 158 ? -13.094 23.828 8.844 1 96.12 158 LEU B O 1
ATOM 3155 N N . ALA B 1 159 ? -11.344 22.656 9.664 1 97.31 159 ALA B N 1
ATOM 3156 C CA . ALA B 1 159 ? -12.188 21.812 10.516 1 97.31 159 ALA B CA 1
ATOM 3157 C C . ALA B 1 159 ? -12.883 22.641 11.586 1 97.31 159 ALA B C 1
ATOM 3159 O O . ALA B 1 159 ? -14.031 22.359 11.953 1 97.31 159 ALA B O 1
ATOM 3160 N N . ALA B 1 160 ? -12.211 23.672 12.094 1 97.25 160 ALA B N 1
ATOM 3161 C CA . ALA B 1 160 ? -12.812 24.562 13.078 1 97.25 160 ALA B CA 1
ATOM 3162 C C . ALA B 1 160 ? -13.992 25.312 12.484 1 97.25 160 ALA B C 1
ATOM 3164 O O . ALA B 1 160 ? -15.031 25.469 13.141 1 97.25 160 ALA B O 1
ATOM 3165 N N . ALA B 1 161 ? -13.852 25.812 11.266 1 96.88 161 ALA B N 1
ATOM 3166 C CA . ALA B 1 161 ? -14.945 26.484 10.578 1 96.88 161 ALA B CA 1
ATOM 3167 C C . ALA B 1 161 ? -16.109 25.516 10.352 1 96.88 161 ALA B C 1
ATOM 3169 O O . ALA B 1 161 ? -17.281 25.891 10.562 1 96.88 161 ALA B O 1
ATOM 3170 N N . TYR B 1 162 ? -15.82 24.328 9.938 1 97.62 162 TYR B N 1
ATOM 3171 C CA . TYR B 1 162 ? -16.812 23.297 9.75 1 97.62 162 TYR B CA 1
ATOM 3172 C C . TYR B 1 162 ? -17.594 23.031 11.039 1 97.62 162 TYR B C 1
ATOM 3174 O O . TYR B 1 162 ? -18.828 22.984 11.031 1 97.62 162 TYR B O 1
ATOM 3182 N N . GLU B 1 163 ? -16.859 22.906 12.117 1 97.94 163 GLU B N 1
ATOM 3183 C CA . GLU B 1 163 ? -17.469 22.625 13.414 1 97.94 163 GLU B CA 1
ATOM 3184 C C . GLU B 1 163 ? -18.344 23.797 13.875 1 97.94 163 GLU B C 1
ATOM 3186 O O . GLU B 1 163 ? -19.438 23.594 14.398 1 97.94 163 GLU B O 1
ATOM 3191 N N . ALA B 1 164 ? -17.875 24.984 13.688 1 97.62 164 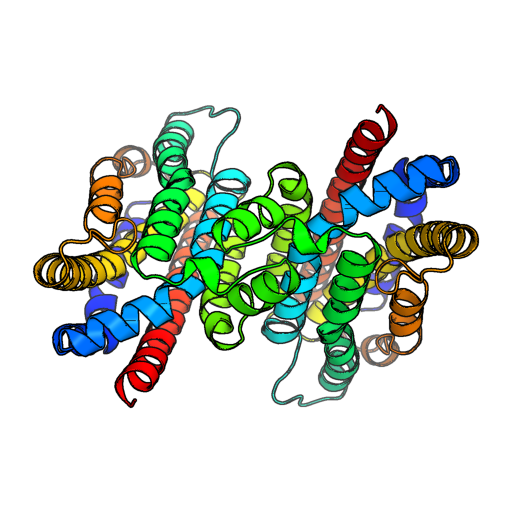ALA B N 1
ATOM 3192 C CA . ALA B 1 164 ? -18.625 26.172 14.078 1 97.62 164 ALA B CA 1
ATOM 3193 C C . ALA B 1 164 ? -19.953 26.25 13.352 1 97.62 164 ALA B C 1
ATOM 3195 O O . ALA B 1 164 ? -20.953 26.703 13.914 1 97.62 164 ALA B O 1
ATOM 3196 N N . ASP B 1 165 ? -19.938 25.812 12.172 1 97.75 165 ASP B N 1
ATOM 3197 C CA . ASP B 1 165 ? -21.141 25.906 11.336 1 97.75 165 ASP B CA 1
ATOM 3198 C C . ASP B 1 165 ? -22.078 24.734 11.609 1 97.75 165 ASP B C 1
ATOM 3200 O O . ASP B 1 165 ? -23.297 24.922 11.695 1 97.75 165 ASP B O 1
ATOM 3204 N N . THR B 1 166 ? -21.578 23.547 11.75 1 97.12 166 THR B N 1
ATOM 3205 C CA . THR B 1 166 ? -22.406 22.344 11.734 1 97.12 166 THR B CA 1
ATOM 3206 C C . THR B 1 166 ? -22.625 21.812 13.148 1 97.12 166 THR B C 1
ATOM 3208 O O . THR B 1 166 ? -23.531 21.016 13.383 1 97.12 166 THR B O 1
ATOM 3211 N N . GLY B 1 167 ? -21.688 22.094 14.047 1 97.81 167 GLY B N 1
ATOM 3212 C CA . GLY B 1 167 ? -21.688 21.531 15.391 1 97.81 167 GLY B CA 1
ATOM 3213 C C . GLY B 1 167 ? -21 20.172 15.477 1 97.81 167 GLY B C 1
ATOM 3214 O O . GLY B 1 167 ? -20.922 19.594 16.562 1 97.81 167 GLY B O 1
ATOM 3215 N N . ASN B 1 168 ? -20.578 19.688 14.359 1 97.88 168 ASN B N 1
ATOM 3216 C CA . ASN B 1 168 ? -19.922 18.391 14.32 1 97.88 168 ASN B CA 1
ATOM 3217 C C . ASN B 1 168 ? -18.406 18.516 14.305 1 97.88 168 ASN B C 1
ATOM 3219 O O . ASN B 1 168 ? -17.859 19.344 13.578 1 97.88 168 ASN B O 1
ATOM 3223 N N . THR B 1 169 ? -17.703 17.703 15.062 1 97.94 169 THR B N 1
ATOM 3224 C CA . THR B 1 169 ? -16.25 17.766 15.203 1 97.94 169 THR B CA 1
ATOM 3225 C C . THR B 1 169 ? -15.57 16.781 14.25 1 97.94 169 THR B C 1
ATOM 3227 O O . THR B 1 169 ? -15.961 15.617 14.18 1 97.94 169 THR B O 1
ATOM 3230 N N . LEU B 1 170 ? -14.672 17.281 13.492 1 98.06 170 LEU B N 1
ATOM 3231 C CA . LEU B 1 170 ? -13.75 16.422 12.758 1 98.06 170 LEU B CA 1
ATOM 3232 C C . LEU B 1 170 ? -12.492 16.156 13.57 1 98.06 170 LEU B C 1
ATOM 3234 O O . LEU B 1 170 ? -11.852 17.094 14.055 1 98.06 170 LEU B O 1
ATOM 3238 N N . ARG B 1 171 ? -12.094 14.93 13.703 1 97.69 171 ARG B N 1
ATOM 3239 C CA . ARG B 1 171 ? -11.031 14.539 14.625 1 97.69 171 ARG B CA 1
ATOM 3240 C C . ARG B 1 171 ? -9.703 14.375 13.883 1 97.69 171 ARG B C 1
ATOM 3242 O O . ARG B 1 171 ? -8.68 14.898 14.32 1 97.69 171 ARG B O 1
ATOM 3249 N N . TYR B 1 172 ? -9.727 13.672 12.82 1 97.5 172 TYR B N 1
ATOM 3250 C CA . TYR B 1 172 ? -8.516 13.43 12.047 1 97.5 172 TYR B CA 1
ATOM 3251 C C . TYR B 1 172 ? -8.023 14.711 11.383 1 97.5 172 TYR B C 1
ATOM 3253 O O . TYR B 1 172 ? -6.84 15.047 11.469 1 97.5 172 TYR B O 1
ATOM 3261 N N . LEU B 1 173 ? -8.945 15.414 10.727 1 96.5 173 LEU B N 1
ATOM 3262 C CA . LEU B 1 173 ? -8.617 16.641 10.023 1 96.5 173 LEU B CA 1
ATOM 3263 C C . LEU B 1 173 ? -8.586 17.828 10.977 1 96.5 173 LEU B C 1
ATOM 3265 O O . LEU B 1 173 ? -8.148 18.922 10.609 1 96.5 173 LEU B O 1
ATOM 3269 N N . GLY B 1 174 ? -9 17.625 12.219 1 95.69 174 GLY B N 1
ATOM 3270 C CA . GLY B 1 174 ? -9.172 18.719 13.156 1 95.69 174 GLY B CA 1
ATOM 3271 C C . GLY B 1 174 ? -8.062 18.797 14.188 1 95.69 174 GLY B C 1
ATOM 3272 O O . GLY B 1 174 ? -6.945 18.344 13.938 1 95.69 174 GLY B O 1
ATOM 3273 N N . ALA B 1 175 ? -8.312 19.344 15.305 1 93.81 175 ALA B N 1
ATOM 3274 C CA . ALA B 1 175 ? -7.332 19.719 16.312 1 93.81 175 ALA B CA 1
ATOM 3275 C C . ALA B 1 175 ? -6.805 18.484 17.047 1 93.81 175 ALA B C 1
ATOM 3277 O O . ALA B 1 175 ? -5.633 18.438 17.438 1 93.81 175 ALA B O 1
ATOM 3278 N N . GLU B 1 176 ? -7.637 17.531 17.234 1 93.81 176 GLU B N 1
ATOM 3279 C CA . GLU B 1 176 ? -7.25 16.344 18.016 1 93.81 176 GLU B CA 1
ATOM 3280 C C . GLU B 1 176 ? -5.996 15.695 17.438 1 93.81 176 GLU B C 1
ATOM 3282 O O . GLU B 1 176 ? -5.102 15.297 18.188 1 93.81 176 GLU B O 1
ATOM 3287 N N . HIS B 1 177 ? -5.902 15.555 16.125 1 91.94 177 HIS B N 1
ATOM 3288 C CA . HIS B 1 177 ? -4.781 14.898 15.469 1 91.94 177 HIS B CA 1
ATOM 3289 C C . HIS B 1 177 ? -3.475 15.648 15.719 1 91.94 177 HIS B C 1
ATOM 3291 O O . HIS B 1 177 ? -2.512 15.07 16.219 1 91.94 177 HIS B O 1
ATOM 3297 N N . ILE B 1 178 ? -3.42 16.922 15.461 1 87.88 178 ILE B N 1
ATOM 3298 C CA . ILE B 1 178 ? -2.191 17.703 15.578 1 87.88 178 ILE B CA 1
ATOM 3299 C C . ILE B 1 178 ? -1.799 17.828 17.047 1 87.88 178 ILE B C 1
ATOM 3301 O O . ILE B 1 178 ? -0.612 17.812 17.375 1 87.88 178 ILE B O 1
ATOM 3305 N N . ASP B 1 179 ? -2.74 17.953 17.906 1 89.56 179 ASP B N 1
ATOM 3306 C CA . ASP B 1 179 ? -2.451 18.016 19.344 1 89.56 179 ASP B CA 1
ATOM 3307 C C . ASP B 1 179 ? -1.81 16.719 19.828 1 89.56 179 ASP B C 1
ATOM 3309 O O . ASP B 1 179 ? -0.889 16.75 20.656 1 89.56 179 ASP B O 1
ATOM 3313 N N . SER B 1 180 ? -2.336 15.664 19.328 1 87.31 180 SER B N 1
ATOM 3314 C CA . SER B 1 180 ? -1.754 14.367 19.656 1 87.31 180 SER B CA 1
ATOM 3315 C C . SER B 1 180 ? -0.291 14.297 19.234 1 87.31 180 SER B C 1
ATOM 3317 O O . SER B 1 180 ? 0.549 13.781 19.984 1 87.31 180 SER B O 1
ATOM 3319 N N . GLU B 1 181 ? 0.058 14.789 18.047 1 82.69 181 GLU B N 1
ATOM 3320 C CA . GLU B 1 181 ? 1.425 14.805 17.531 1 82.69 181 GLU B CA 1
ATOM 3321 C C . GLU B 1 181 ? 2.33 15.672 18.406 1 82.69 181 GLU B C 1
ATOM 3323 O O . GLU B 1 181 ? 3.49 15.328 18.641 1 82.69 181 GLU B O 1
ATOM 3328 N N . LEU B 1 182 ? 1.816 16.781 18.875 1 78.94 182 LEU B N 1
ATOM 3329 C CA . LEU B 1 182 ? 2.578 17.703 19.703 1 78.94 182 LEU B CA 1
ATOM 3330 C C . LEU B 1 182 ? 2.834 17.109 21.094 1 78.94 182 LEU B C 1
ATOM 3332 O O . LEU B 1 182 ? 3.941 17.203 21.625 1 78.94 182 LEU B O 1
ATOM 3336 N N . ASP B 1 183 ? 1.883 16.438 21.641 1 80.81 183 ASP B N 1
ATOM 3337 C CA . ASP B 1 183 ? 1.965 15.883 22.984 1 80.81 183 ASP B CA 1
ATOM 3338 C C . ASP B 1 183 ? 2.881 14.656 23.016 1 80.81 183 ASP B C 1
ATOM 3340 O O . ASP B 1 183 ? 3.434 14.32 24.062 1 80.81 183 ASP B O 1
ATOM 3344 N N . HIS B 1 184 ? 3.055 14.055 21.828 1 81.12 184 HIS B N 1
ATOM 3345 C CA . HIS B 1 184 ? 3.848 12.828 21.781 1 81.12 184 HIS B CA 1
ATOM 3346 C C . HIS B 1 184 ? 4.953 12.93 20.734 1 81.12 184 HIS B C 1
ATOM 3348 O O . HIS B 1 184 ? 5.203 11.969 20 1 81.12 184 HIS B O 1
ATOM 3354 N N . SER B 1 185 ? 5.461 14.07 20.672 1 77.5 185 SER B N 1
ATOM 3355 C CA . SER B 1 185 ? 6.562 14.25 19.734 1 77.5 185 SER B CA 1
ATOM 3356 C C . SER B 1 185 ? 7.766 13.391 20.125 1 77.5 185 SER B C 1
ATOM 3358 O O . SER B 1 185 ? 7.988 13.125 21.312 1 77.5 185 SER B O 1
ATOM 3360 N N . ILE B 1 186 ? 8.438 12.906 19.094 1 80 186 ILE B N 1
ATOM 3361 C CA . ILE B 1 186 ? 9.656 12.156 19.359 1 80 186 ILE B CA 1
ATOM 3362 C C . ILE B 1 186 ? 10.656 13.047 20.109 1 80 186 ILE B C 1
ATOM 3364 O O . ILE B 1 186 ? 10.828 14.219 19.75 1 80 186 ILE B O 1
ATOM 3368 N N . ASN B 1 187 ? 11.227 12.492 21.125 1 81.56 187 ASN B N 1
ATOM 3369 C CA . ASN B 1 187 ? 12.312 13.203 21.797 1 81.56 187 ASN B CA 1
ATOM 3370 C C . ASN B 1 187 ? 13.57 13.242 20.938 1 81.56 187 ASN B C 1
ATOM 3372 O O . ASN B 1 187 ? 14.43 12.367 21.047 1 81.56 187 ASN B O 1
ATOM 3376 N N . GLU B 1 188 ? 13.742 14.25 20.234 1 82.38 188 GLU B N 1
ATOM 3377 C CA . GLU B 1 188 ? 14.828 14.367 19.266 1 82.38 188 GLU B CA 1
ATOM 3378 C C . GLU B 1 188 ? 16.188 14.445 19.969 1 82.38 188 GLU B C 1
ATOM 3380 O O . GLU B 1 188 ? 17.219 14.109 19.375 1 82.38 188 GLU B O 1
ATOM 3385 N N . SER B 1 189 ? 16.172 14.914 21.188 1 84.44 189 SER B N 1
ATOM 3386 C CA . SER B 1 189 ? 17.422 15.188 21.891 1 84.44 189 SER B CA 1
ATOM 3387 C C . SER B 1 189 ? 18.266 13.922 22.047 1 84.44 189 SER B C 1
ATOM 3389 O O . SER B 1 189 ? 19.5 13.977 22.062 1 84.44 189 SER B O 1
ATOM 3391 N N . VAL B 1 190 ? 17.609 12.797 22.109 1 88.81 190 VAL B N 1
ATOM 3392 C CA . VAL B 1 190 ? 18.344 11.555 22.312 1 88.81 190 VAL B CA 1
ATOM 3393 C C . VAL B 1 190 ? 19.125 11.195 21.047 1 88.81 190 VAL B C 1
ATOM 3395 O O . VAL B 1 190 ? 20.031 10.367 21.094 1 88.81 190 VAL B O 1
ATOM 3398 N N . PHE B 1 191 ? 18.75 11.805 19.906 1 91.5 191 PHE B N 1
ATOM 3399 C CA . PHE B 1 191 ? 19.375 11.477 18.641 1 91.5 191 PHE B CA 1
ATOM 3400 C C . PHE B 1 191 ? 20.5 12.461 18.312 1 91.5 191 PHE B C 1
ATOM 3402 O O . PHE B 1 191 ? 21.328 12.188 17.453 1 91.5 191 PHE B O 1
ATOM 3409 N N . PHE B 1 192 ? 20.5 13.656 18.953 1 86 192 PHE B N 1
ATOM 3410 C CA . PHE B 1 192 ? 21.391 14.75 18.578 1 86 192 PHE B CA 1
ATOM 3411 C C . PHE B 1 192 ? 22.844 14.328 18.734 1 86 192 PHE B C 1
ATOM 3413 O O . PHE B 1 192 ? 23.688 14.688 17.906 1 86 192 PHE B O 1
ATOM 3420 N N . GLY B 1 193 ? 23.094 13.531 19.672 1 83.38 193 GLY B N 1
ATOM 3421 C CA . GLY B 1 193 ? 24.484 13.18 19.969 1 83.38 193 GLY B CA 1
ATOM 3422 C C . GLY B 1 193 ? 24.953 11.953 19.219 1 83.38 193 GLY B C 1
ATOM 3423 O O . GLY B 1 193 ? 26.125 11.57 19.312 1 83.38 193 GLY B O 1
ATOM 3424 N N . GLU B 1 194 ? 24.109 11.391 18.375 1 87 194 GLU B N 1
ATOM 3425 C CA . GLU B 1 194 ? 24.484 10.141 17.719 1 87 194 GLU B CA 1
ATOM 3426 C C . GLU B 1 194 ? 25.281 10.398 16.453 1 87 194 GLU B C 1
ATOM 3428 O O . GLU B 1 194 ? 24.859 11.164 15.586 1 87 194 GLU B O 1
ATOM 3433 N N . PRO B 1 195 ? 26.453 9.844 16.438 1 86.19 195 PRO B N 1
ATOM 3434 C CA . PRO B 1 195 ? 27.266 9.992 15.219 1 86.19 195 PRO B CA 1
ATOM 3435 C C . PRO B 1 195 ? 26.656 9.266 14.023 1 86.19 195 PRO B C 1
ATOM 3437 O O . PRO B 1 195 ? 26.062 8.195 14.18 1 86.19 195 PRO B O 1
ATOM 3440 N N . LEU B 1 196 ? 26.719 9.891 12.844 1 90.62 196 LEU B N 1
ATOM 3441 C CA . LEU B 1 196 ? 26.359 9.258 11.578 1 90.62 196 LEU B CA 1
ATOM 3442 C C . LEU B 1 196 ? 27.594 9.039 10.703 1 90.62 196 LEU B C 1
ATOM 3444 O O . LEU B 1 196 ? 28.328 9.984 10.414 1 90.62 196 LEU B O 1
ATOM 3448 N N . SER B 1 197 ? 27.812 7.777 10.398 1 93.38 197 SER B N 1
ATOM 3449 C CA . SER B 1 197 ? 28.844 7.551 9.391 1 93.38 197 SER B CA 1
ATOM 3450 C C . SER B 1 197 ? 28.531 8.297 8.102 1 93.38 197 SER B C 1
ATOM 3452 O O . SER B 1 197 ? 27.391 8.727 7.887 1 93.38 197 SER B O 1
ATOM 3454 N N . ALA B 1 198 ? 29.5 8.445 7.297 1 94.62 198 ALA B N 1
ATOM 3455 C CA . ALA B 1 198 ? 29.297 9.141 6.023 1 94.62 198 ALA B CA 1
ATOM 3456 C C . ALA B 1 198 ? 28.234 8.438 5.18 1 94.62 198 ALA B C 1
ATOM 3458 O O . ALA B 1 198 ? 27.406 9.094 4.559 1 94.62 198 ALA B O 1
ATOM 3459 N N . ASP B 1 199 ? 28.234 7.176 5.191 1 94.81 199 ASP B N 1
ATOM 3460 C CA . ASP B 1 199 ? 27.281 6.391 4.422 1 94.81 199 ASP B CA 1
ATOM 3461 C C . ASP B 1 199 ? 25.859 6.57 4.957 1 94.81 199 ASP B C 1
ATOM 3463 O O . ASP B 1 199 ? 24.922 6.766 4.188 1 94.81 199 ASP B O 1
ATOM 3467 N N . LYS B 1 200 ? 25.75 6.578 6.215 1 95.62 200 LYS B N 1
ATOM 3468 C CA . LYS B 1 200 ? 24.438 6.73 6.836 1 95.62 200 LYS B CA 1
ATOM 3469 C C . LYS B 1 200 ? 23.906 8.156 6.664 1 95.62 200 LYS B C 1
ATOM 3471 O O . LYS B 1 200 ? 22.703 8.359 6.531 1 95.62 200 LYS B O 1
ATOM 3476 N N . ARG B 1 201 ? 24.828 9.07 6.699 1 96.31 201 ARG B N 1
ATOM 3477 C CA . ARG B 1 201 ? 24.422 10.453 6.461 1 96.31 201 ARG B CA 1
ATOM 3478 C C . ARG B 1 201 ? 23.859 10.633 5.055 1 96.31 201 ARG B C 1
ATOM 3480 O O . ARG B 1 201 ? 22.828 11.266 4.867 1 96.31 201 ARG B O 1
ATOM 3487 N N . ALA B 1 202 ? 24.562 10.055 4.129 1 97 202 ALA B N 1
ATOM 3488 C CA . ALA B 1 202 ? 24.109 10.125 2.744 1 97 202 ALA B CA 1
ATOM 3489 C C . ALA B 1 202 ? 22.75 9.445 2.578 1 97 202 ALA B C 1
ATOM 3491 O O . ALA B 1 202 ? 21.875 9.953 1.874 1 97 202 ALA B O 1
ATOM 3492 N N . GLN B 1 203 ? 22.547 8.367 3.227 1 97.12 203 GLN B N 1
ATOM 3493 C CA . GLN B 1 203 ? 21.281 7.648 3.174 1 97.12 203 GLN B CA 1
ATOM 3494 C C . GLN B 1 203 ? 20.156 8.461 3.816 1 97.12 203 GLN B C 1
ATOM 3496 O O . GLN B 1 203 ? 19.062 8.562 3.262 1 97.12 203 GLN B O 1
ATOM 3501 N N . ALA B 1 204 ? 20.453 9.023 4.961 1 97.81 204 ALA B N 1
ATOM 3502 C CA . ALA B 1 204 ? 19.469 9.836 5.656 1 97.81 204 ALA B CA 1
ATOM 3503 C C . ALA B 1 204 ? 19.047 11.039 4.809 1 97.81 204 ALA B C 1
ATOM 3505 O O . ALA B 1 204 ? 17.859 11.352 4.699 1 97.81 204 ALA B O 1
ATOM 3506 N N . GLN B 1 205 ? 20.047 11.641 4.203 1 97.94 205 GLN B N 1
ATOM 3507 C CA . GLN B 1 205 ? 19.75 12.789 3.342 1 97.94 205 GLN B CA 1
ATOM 3508 C C . GLN B 1 205 ? 18.891 12.375 2.154 1 97.94 205 GLN B C 1
ATOM 3510 O O . GLN B 1 205 ? 17.969 13.094 1.778 1 97.94 205 GLN B O 1
ATOM 3515 N N . SER B 1 206 ? 19.203 11.258 1.577 1 97.75 206 SER B N 1
ATOM 3516 C CA . SER B 1 206 ? 18.422 10.75 0.45 1 97.75 206 SER B CA 1
ATOM 3517 C C . SER B 1 206 ? 16.984 10.469 0.853 1 97.75 206 SER B C 1
ATOM 3519 O O . SER B 1 206 ? 16.047 10.773 0.099 1 97.75 206 SER B O 1
ATOM 3521 N N . ILE B 1 207 ? 16.766 9.93 1.996 1 98.25 207 ILE B N 1
ATOM 3522 C CA . ILE B 1 207 ? 15.438 9.633 2.527 1 98.25 207 ILE B CA 1
ATOM 3523 C C . ILE B 1 207 ? 14.656 10.93 2.711 1 98.25 207 ILE B C 1
ATOM 3525 O O . ILE B 1 207 ? 13.5 11.031 2.283 1 98.25 207 ILE B O 1
ATOM 3529 N N . VAL B 1 208 ? 15.297 11.914 3.287 1 98.31 208 VAL B N 1
ATOM 3530 C CA . VAL B 1 208 ? 14.664 13.195 3.541 1 98.31 208 VAL B CA 1
ATOM 3531 C C . VAL B 1 208 ? 14.328 13.883 2.217 1 98.31 208 VAL B C 1
ATOM 3533 O O . VAL B 1 208 ? 13.211 14.367 2.025 1 98.31 208 VAL B O 1
ATOM 3536 N N . ASP B 1 209 ? 15.266 13.828 1.278 1 98.25 209 ASP B N 1
ATOM 3537 C CA . ASP B 1 209 ? 15.047 14.445 -0.026 1 98.25 209 ASP B CA 1
ATOM 3538 C C . ASP B 1 209 ? 13.875 13.781 -0.756 1 98.25 209 ASP B C 1
ATOM 3540 O O . ASP B 1 209 ? 13.031 14.469 -1.334 1 98.25 209 ASP B O 1
ATOM 3544 N N . ASP B 1 210 ? 13.828 12.539 -0.743 1 98.12 210 ASP B N 1
ATOM 3545 C CA . ASP B 1 210 ? 12.758 11.805 -1.4 1 98.12 210 ASP B CA 1
ATOM 3546 C C . ASP B 1 210 ? 11.406 12.117 -0.764 1 98.12 210 ASP B C 1
ATOM 3548 O O . ASP B 1 210 ? 10.398 12.266 -1.466 1 98.12 210 ASP B O 1
ATOM 3552 N N . HIS B 1 211 ? 11.383 12.203 0.556 1 98.44 211 HIS B N 1
ATOM 3553 C CA . HIS B 1 211 ? 10.133 12.508 1.25 1 98.44 211 HIS B CA 1
ATOM 3554 C C . HIS B 1 211 ? 9.586 13.867 0.82 1 98.44 211 HIS B C 1
ATOM 3556 O O . HIS B 1 211 ? 8.414 13.969 0.431 1 98.44 211 HIS B O 1
ATOM 3562 N N . PHE B 1 212 ? 10.391 14.844 0.818 1 98.31 212 PHE B N 1
ATOM 3563 C CA . PHE B 1 212 ? 9.914 16.188 0.516 1 98.31 212 PHE B CA 1
ATOM 3564 C C . PHE B 1 212 ? 9.555 16.328 -0.959 1 98.31 212 PHE B C 1
ATOM 3566 O O . PHE B 1 212 ? 8.586 17 -1.312 1 98.31 212 PHE B O 1
ATOM 3573 N N . ARG B 1 213 ? 10.305 15.648 -1.795 1 98 213 ARG B N 1
ATOM 3574 C CA . ARG B 1 213 ? 9.938 15.641 -3.207 1 98 213 ARG B CA 1
ATOM 3575 C C . ARG B 1 213 ? 8.562 15.008 -3.408 1 98 213 ARG B C 1
ATOM 3577 O O . ARG B 1 213 ? 7.723 15.547 -4.137 1 98 213 ARG B O 1
ATOM 3584 N N . SER B 1 214 ? 8.328 13.898 -2.795 1 98 214 SER B N 1
ATOM 3585 C CA . SER B 1 214 ? 7.051 13.203 -2.904 1 98 214 SER B CA 1
ATOM 3586 C C . SER B 1 214 ? 5.918 14.031 -2.307 1 98 214 SER B C 1
ATOM 3588 O O . SER B 1 214 ? 4.801 14.039 -2.834 1 98 214 SER B O 1
ATOM 3590 N N . PHE B 1 215 ? 6.207 14.711 -1.227 1 98 215 PHE B N 1
ATOM 3591 C CA . PHE B 1 215 ? 5.184 15.516 -0.568 1 98 215 PHE B CA 1
ATOM 3592 C C . PHE B 1 215 ? 4.82 16.719 -1.416 1 98 215 PHE B C 1
ATOM 3594 O O . PHE B 1 215 ? 3.65 17.109 -1.49 1 98 215 PHE B O 1
ATOM 3601 N N . ILE B 1 216 ? 5.754 17.312 -2.057 1 97.88 216 ILE B N 1
ATOM 3602 C CA . ILE B 1 216 ? 5.477 18.438 -2.941 1 97.88 216 ILE B CA 1
ATOM 3603 C C . ILE B 1 216 ? 4.582 17.984 -4.094 1 97.88 216 ILE B C 1
ATOM 3605 O O . ILE B 1 216 ? 3.627 18.672 -4.453 1 97.88 216 ILE B O 1
ATOM 3609 N N . ALA B 1 217 ? 4.863 16.812 -4.652 1 97.56 217 ALA B N 1
ATOM 3610 C CA . ALA B 1 217 ? 4.004 16.25 -5.691 1 97.56 217 ALA B CA 1
ATOM 3611 C C . ALA B 1 217 ? 2.588 16.031 -5.172 1 97.56 217 ALA B C 1
ATOM 3613 O O . ALA B 1 217 ? 1.611 16.281 -5.887 1 97.56 217 ALA B O 1
ATOM 3614 N N . PHE B 1 218 ? 2.475 15.594 -4.023 1 96.94 218 PHE B N 1
ATOM 3615 C CA . PHE B 1 218 ? 1.185 15.398 -3.373 1 96.94 218 PHE B CA 1
ATOM 3616 C C . PHE B 1 218 ? 0.454 16.734 -3.213 1 96.94 218 PHE B C 1
ATOM 3618 O O . PHE B 1 218 ? -0.746 16.812 -3.48 1 96.94 218 PHE B O 1
ATOM 3625 N N . LEU B 1 219 ? 1.185 17.781 -2.771 1 96.81 219 LEU B N 1
ATOM 3626 C CA . LEU B 1 219 ? 0.576 19.094 -2.615 1 96.81 219 LEU B CA 1
ATOM 3627 C C . LEU B 1 219 ? 0.118 19.641 -3.963 1 96.81 219 LEU B C 1
ATOM 3629 O O . LEU B 1 219 ? -0.934 20.281 -4.051 1 96.81 219 LEU B O 1
ATOM 3633 N N . ASP B 1 220 ? 0.919 19.406 -4.988 1 97.5 220 ASP B N 1
ATOM 3634 C CA . ASP B 1 220 ? 0.505 19.797 -6.332 1 97.5 220 ASP B CA 1
ATOM 3635 C C . ASP B 1 220 ? -0.823 19.141 -6.711 1 97.5 220 ASP B C 1
ATOM 3637 O O . ASP B 1 220 ? -1.72 19.812 -7.234 1 97.5 220 ASP B O 1
ATOM 3641 N N . TYR B 1 221 ? -0.896 17.953 -6.438 1 96.5 221 TYR B N 1
ATOM 3642 C CA . TYR B 1 221 ? -2.121 17.203 -6.719 1 96.5 221 TYR B CA 1
ATOM 3643 C C . TYR B 1 221 ? -3.289 17.766 -5.91 1 96.5 221 TYR B C 1
ATOM 3645 O O . TYR B 1 221 ? -4.387 17.938 -6.441 1 96.5 221 TYR B O 1
ATOM 3653 N N . LYS B 1 222 ? -3.057 18 -4.629 1 94.62 222 LYS B N 1
ATOM 3654 C CA . LYS B 1 222 ? -4.109 18.547 -3.775 1 94.62 222 LYS B CA 1
ATOM 3655 C C . LYS B 1 222 ? -4.609 19.875 -4.312 1 94.62 222 LYS B C 1
ATOM 3657 O O . LYS B 1 222 ? -5.812 20.141 -4.301 1 94.62 222 LYS B O 1
ATOM 3662 N N . TYR B 1 223 ? -3.688 20.656 -4.734 1 95.25 223 TYR B N 1
ATOM 3663 C CA . TYR B 1 223 ? -4.051 21.938 -5.312 1 95.25 223 TYR B CA 1
ATOM 3664 C C . TYR B 1 223 ? -5.02 21.766 -6.477 1 95.25 223 TYR B C 1
ATOM 3666 O O . TYR B 1 223 ? -6.055 22.438 -6.539 1 95.25 223 TYR B O 1
ATOM 3674 N N . GLU B 1 224 ? -4.746 20.797 -7.336 1 94.25 224 GLU B N 1
ATOM 3675 C CA . GLU B 1 224 ? -5.562 20.578 -8.523 1 94.25 224 GLU B CA 1
ATOM 3676 C C . GLU B 1 224 ? -6.91 19.953 -8.172 1 94.25 224 GLU B C 1
ATOM 36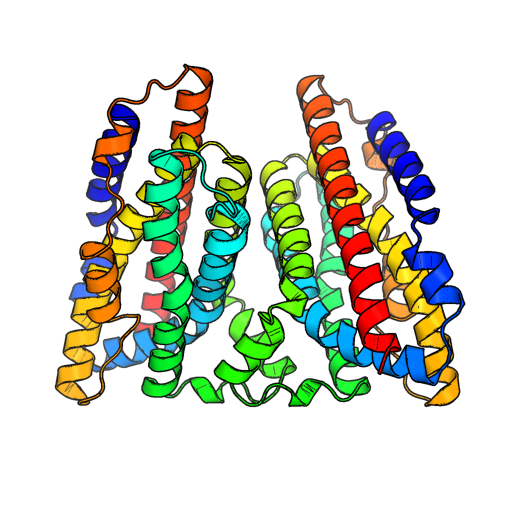78 O O . GLU B 1 224 ? -7.938 20.312 -8.75 1 94.25 224 GLU B O 1
ATOM 3683 N N . VAL B 1 225 ? -6.887 19.047 -7.254 1 91.5 225 VAL B N 1
ATOM 3684 C CA . VAL B 1 225 ? -8.125 18.375 -6.871 1 91.5 225 VAL B CA 1
ATOM 3685 C C . VAL B 1 225 ? -9.062 19.359 -6.188 1 91.5 225 VAL B C 1
ATOM 3687 O O . VAL B 1 225 ? -10.281 19.297 -6.367 1 91.5 225 VAL B O 1
ATOM 3690 N N . ASN B 1 226 ? -8.477 20.219 -5.375 1 92.5 226 ASN B N 1
ATOM 3691 C CA . ASN B 1 226 ? -9.281 21.266 -4.742 1 92.5 226 ASN B CA 1
ATOM 3692 C C . ASN B 1 226 ? -9.945 22.156 -5.773 1 92.5 226 ASN B C 1
ATOM 3694 O O . ASN B 1 226 ? -11.117 22.516 -5.625 1 92.5 226 ASN B O 1
ATOM 3698 N N . LYS B 1 227 ? -9.211 22.469 -6.773 1 88.88 227 LYS B N 1
ATOM 3699 C CA . LYS B 1 227 ? -9.781 23.297 -7.84 1 88.88 227 LYS B CA 1
ATOM 3700 C C . LYS B 1 227 ? -11 22.609 -8.461 1 88.88 227 LYS B C 1
ATOM 3702 O O . LYS B 1 227 ? -12 23.281 -8.758 1 88.88 227 LYS B O 1
ATOM 3707 N N . LEU B 1 228 ? -10.875 21.344 -8.648 1 83.38 228 LEU B N 1
ATOM 3708 C CA . LEU B 1 228 ? -11.977 20.594 -9.242 1 83.38 228 LEU B CA 1
ATOM 3709 C C . LEU B 1 228 ? -13.18 20.562 -8.305 1 83.38 228 LEU B C 1
ATOM 3711 O O . LEU B 1 228 ? -14.32 20.703 -8.75 1 83.38 228 LEU B O 1
ATOM 3715 N N . ALA B 1 229 ? -12.898 20.391 -7.055 1 77.31 229 ALA B N 1
ATOM 3716 C CA . ALA B 1 229 ? -13.977 20.359 -6.062 1 77.31 229 ALA B CA 1
ATOM 3717 C C . ALA B 1 229 ? -14.633 21.734 -5.922 1 77.31 229 ALA B C 1
ATOM 3719 O O . ALA B 1 229 ? -15.828 21.828 -5.637 1 77.31 229 ALA B O 1
ATOM 3720 N N . LEU B 1 230 ? -13.922 22.75 -6.188 1 75.19 230 LEU B N 1
ATOM 3721 C CA . LEU B 1 230 ? -14.367 24.125 -5.996 1 75.19 230 LEU B CA 1
ATOM 3722 C C . LEU B 1 230 ? -15.094 24.641 -7.234 1 75.19 230 LEU B C 1
ATOM 3724 O O . LEU B 1 230 ? -15.844 25.625 -7.16 1 75.19 230 LEU B O 1
ATOM 3728 N N . ALA B 1 231 ? -14.859 24.062 -8.43 1 72.44 231 ALA B N 1
ATOM 3729 C CA . ALA B 1 231 ? -15.492 24.484 -9.68 1 72.44 231 ALA B CA 1
ATOM 3730 C C . ALA B 1 231 ? -16.922 23.984 -9.766 1 72.44 231 ALA B C 1
ATOM 3732 O O . ALA B 1 231 ? -17.703 24.438 -10.609 1 72.44 231 ALA B O 1
ATOM 3733 N N . HIS B 1 232 ? -17.391 23.109 -8.977 1 56.97 232 HIS B N 1
ATOM 3734 C CA . HIS B 1 232 ? -18.797 22.703 -9.047 1 56.97 232 HIS B CA 1
ATOM 3735 C C . HIS B 1 232 ? -19.609 23.375 -7.938 1 56.97 232 HIS B C 1
ATOM 3737 O O . HIS B 1 232 ? -19.125 23.531 -6.816 1 56.97 232 HIS B O 1
#

Radius of gyration: 22.98 Å; Cα contacts (8 Å, |Δi|>4): 563; chains: 2; bounding box: 52×65×52 Å

pLDDT: mean 94.68, std 5.29, range [56.97, 98.81]

Foldseek 3Di:
DVVLLVVLVVLLVVCCPFPLQVVLVPDDLVLLLLLLLVVLLLCLLVLQLLLCLLVPQQQDPDDDDDLNVLSNLQSVLSNPLVVLSQVSCVLSPNNVCDDDPVSNCCSHVPPLSVLVNVLSVLLSVQSVVCHPPSLSSCLSVSSVLSLVLSQLVSLQVSQVSNCVVPVDHRQSSHDVVNVSCVVSPRPCVVVVPDDDDPVRVVSSNVSSVSNSVSSSSVSVSSSVVSVVSRVD/DVVLLVVLVVLLVVCCPFPLLVVLVPDDLVLLLLLLLVVLLLCLLVLQLLLCLLVPQQQDPDDDDDLNVLSNLQSVLSNPLVVLSQVSCVLSPNNVCDDDPVSNCCSHVPPLSVLVNVLSVLLSVQSVVCHPPSLSSCLSVSSVLSLVLSQLVSLQVSQVSNCVVPVDGRQSSHDVVNVSCVVSPRPCVVVVPDDDDPVRVVSSNVSSVSNSVSSSSVSVSSSVVSVVSRVD

Sequence (464 aa):
MREILETIHKKKAALLDHPVFPQLESVTLPEIKEMMRVWSPLLIHLAMTFRDINRMYYHYEKPENELEIAINDHVDVDTEHWHMMVSDIKTLGVNNRAFDCESAINVIWDDLGGPVRKYMYSLVSRARQCGSCPLLKMASMEAGEATSKVFFTTSRRLAAAYEADTGNTLRYLGAEHIDSELDHSINESVFFGEPLSADKRAQAQSIVDDHFRSFIAFLDYKYEVNKLALAHMREILETIHKKKAALLDHPVFPQLESVTLPEIKEMMRVWSPLLIHLAMTFRDINRMYYHYEKPENELEIAINDHVDVDTEHWHMMVSDIKTLGVNNRAFDCESAINVIWDDLGGPVRKYMYSLVSRARQCGSCPLLKMASMEAGEATSKVFFTTSRRLAAAYEADTGNTLRYLGAEHIDSELDHSINESVFFGEPLSADKRAQAQSIVDDHFRSFIAFLDYKYEVNKLALAH

InterPro domains:
  IPR016084 Haem oxygenase-like, multi-helical [G3DSA:1.20.910.10] (3-228)